Protein AF-A0A2K8NQU2-F1 (afdb_monomer_lite)

Structure (mmCIF, N/CA/C/O backbone):
data_AF-A0A2K8NQU2-F1
#
_entry.id   AF-A0A2K8NQU2-F1
#
loop_
_atom_site.group_PDB
_atom_site.id
_atom_site.type_symbol
_atom_site.label_atom_id
_atom_site.label_alt_id
_atom_site.label_comp_id
_atom_site.label_asym_id
_atom_site.label_entity_id
_atom_site.label_seq_id
_atom_site.pdbx_PDB_ins_code
_atom_site.Cartn_x
_atom_site.Cartn_y
_atom_site.Cartn_z
_atom_site.occupancy
_atom_site.B_iso_or_equiv
_atom_site.auth_seq_id
_atom_site.auth_comp_id
_atom_site.auth_asym_id
_atom_site.auth_atom_id
_atom_site.pdbx_PDB_model_num
ATOM 1 N N . MET A 1 1 ? 49.909 37.177 30.039 1.00 34.06 1 MET A N 1
ATOM 2 C CA . MET A 1 1 ? 50.759 36.333 29.172 1.00 34.06 1 MET A CA 1
ATOM 3 C C . MET A 1 1 ? 50.146 34.928 29.174 1.00 34.06 1 MET A C 1
ATOM 5 O O . MET A 1 1 ? 50.079 34.362 30.252 1.00 34.06 1 MET A O 1
ATOM 9 N N . THR A 1 2 ? 49.331 34.535 28.177 1.00 32.62 2 THR A N 1
ATOM 10 C CA . THR A 1 2 ? 49.675 33.640 27.023 1.00 32.62 2 THR A CA 1
ATOM 11 C C . THR A 1 2 ? 50.299 32.300 27.470 1.00 32.62 2 THR A C 1
ATOM 13 O O . THR A 1 2 ? 51.286 32.349 28.186 1.00 32.62 2 THR A O 1
ATOM 16 N N . LYS A 1 3 ? 49.848 31.074 27.124 1.00 31.45 3 LYS A N 1
ATOM 17 C CA . LYS A 1 3 ? 49.200 30.448 25.932 1.00 31.45 3 LYS A CA 1
ATOM 18 C C . LYS A 1 3 ? 48.404 29.195 26.406 1.00 31.45 3 LYS A C 1
ATOM 20 O O . LYS A 1 3 ? 48.862 28.557 27.343 1.00 31.45 3 LYS A O 1
ATOM 25 N N . LEU A 1 4 ? 47.173 28.873 25.992 1.00 28.52 4 LEU A N 1
ATOM 26 C CA . LEU A 1 4 ? 46.657 28.242 24.752 1.00 28.52 4 LEU A CA 1
ATOM 27 C C . LEU A 1 4 ? 47.391 26.978 24.238 1.00 28.52 4 LEU A C 1
ATOM 29 O O . LEU A 1 4 ? 48.458 27.114 23.643 1.00 28.52 4 LEU A O 1
ATOM 33 N N . LEU A 1 5 ? 46.752 25.798 24.346 1.00 27.22 5 LEU A N 1
ATOM 34 C CA . LEU A 1 5 ? 46.658 24.808 23.255 1.00 27.22 5 LEU A CA 1
ATOM 35 C C . LEU A 1 5 ? 45.516 23.787 23.481 1.00 27.22 5 LEU A C 1
ATOM 37 O O . LEU A 1 5 ? 45.406 23.185 24.545 1.00 27.22 5 LEU A O 1
ATOM 41 N N . LEU A 1 6 ? 44.674 23.650 22.451 1.00 28.62 6 LEU A N 1
ATOM 42 C CA . LEU A 1 6 ? 43.577 22.691 22.257 1.00 28.62 6 LEU A CA 1
ATOM 43 C C . LEU A 1 6 ? 44.076 21.237 22.163 1.00 28.62 6 LEU A C 1
ATOM 45 O O . LEU A 1 6 ? 45.118 21.001 21.554 1.00 28.62 6 LEU A O 1
ATOM 49 N N . LEU A 1 7 ? 43.240 20.266 22.558 1.00 25.55 7 LEU A N 1
ATOM 50 C CA . LEU A 1 7 ? 43.185 18.969 21.871 1.00 25.55 7 LEU A CA 1
ATOM 51 C C . LEU A 1 7 ? 41.785 18.340 21.920 1.00 25.55 7 LEU A C 1
ATOM 53 O O . LEU A 1 7 ? 41.077 18.407 22.921 1.00 25.55 7 LEU A O 1
ATOM 57 N N . LEU A 1 8 ? 41.407 17.813 20.757 1.00 26.75 8 LEU A N 1
ATOM 58 C CA . LEU A 1 8 ? 40.076 17.443 20.297 1.00 26.75 8 LEU A CA 1
ATOM 59 C C . LEU A 1 8 ? 39.555 16.109 20.848 1.00 26.75 8 LEU A C 1
ATOM 61 O O . LEU A 1 8 ? 40.288 15.139 21.016 1.00 26.75 8 LEU A O 1
ATOM 65 N N . SER A 1 9 ? 38.233 16.074 20.990 1.00 29.25 9 SER A N 1
ATOM 66 C CA . SER A 1 9 ? 37.356 14.907 21.031 1.00 29.25 9 SER A CA 1
ATOM 67 C C . SER A 1 9 ? 37.430 14.071 19.747 1.00 29.25 9 SER A C 1
ATOM 69 O O . SER A 1 9 ? 37.295 14.621 18.654 1.00 29.25 9 SER A O 1
ATOM 71 N N . THR A 1 10 ? 37.515 12.745 19.870 1.00 28.98 10 THR A N 1
ATOM 72 C CA . THR A 1 10 ? 37.062 11.814 18.824 1.00 28.98 10 THR A CA 1
ATOM 73 C C . THR A 1 10 ? 36.149 10.758 19.439 1.00 28.98 10 THR A C 1
ATOM 75 O O . THR A 1 10 ? 36.494 10.066 20.393 1.00 28.98 10 THR A O 1
ATOM 78 N N . THR A 1 11 ? 34.934 10.711 18.906 1.00 30.03 11 THR A N 1
ATOM 79 C CA . THR A 1 11 ? 33.870 9.749 19.175 1.00 30.03 11 THR A CA 1
ATOM 80 C C . THR A 1 11 ? 34.125 8.463 18.396 1.00 30.03 11 THR A C 1
ATOM 82 O O . THR A 1 11 ? 34.282 8.493 17.176 1.00 30.03 11 THR A O 1
ATOM 85 N N . LEU A 1 12 ? 34.138 7.338 19.109 1.00 25.70 12 LEU A N 1
ATOM 86 C CA . LEU A 1 12 ? 34.093 5.985 18.560 1.00 25.70 12 LEU A CA 1
ATOM 87 C C . LEU A 1 12 ? 32.679 5.695 18.033 1.00 25.70 12 LEU A C 1
ATOM 89 O O . LEU A 1 12 ? 31.711 5.748 18.789 1.00 25.70 12 LEU A O 1
ATOM 93 N N . VAL A 1 13 ? 32.572 5.378 16.744 1.00 27.03 13 VAL A N 1
ATOM 94 C CA . VAL A 1 13 ? 31.372 4.803 16.118 1.00 27.03 13 VAL A CA 1
ATOM 95 C C . VAL A 1 13 ? 31.433 3.277 16.276 1.00 27.03 13 VAL A C 1
ATOM 97 O O . VAL A 1 13 ? 32.485 2.699 15.991 1.00 27.03 13 VAL A O 1
ATOM 100 N N . PRO A 1 14 ? 30.354 2.593 16.698 1.00 28.98 14 PRO A N 1
ATOM 101 C CA . PRO A 1 14 ? 30.314 1.139 16.692 1.00 28.98 14 PRO A CA 1
ATOM 102 C C . PRO A 1 14 ? 29.990 0.617 15.286 1.00 28.98 14 PRO A C 1
ATOM 104 O O . PRO A 1 14 ? 29.011 1.010 14.655 1.00 28.98 14 PRO A O 1
ATOM 107 N N . ILE A 1 15 ? 30.827 -0.304 14.815 1.00 25.02 15 ILE A N 1
ATOM 108 C CA . ILE A 1 15 ? 30.629 -1.101 13.604 1.00 25.02 15 ILE A CA 1
ATOM 109 C C . ILE A 1 15 ? 29.484 -2.090 13.875 1.00 25.02 15 ILE A C 1
ATOM 111 O O . ILE A 1 15 ? 29.650 -3.026 14.656 1.00 25.02 15 ILE A O 1
ATOM 115 N N . GLN A 1 16 ? 28.325 -1.892 13.242 1.00 26.58 16 GLN A N 1
ATOM 116 C CA . GLN A 1 16 ? 27.295 -2.928 13.140 1.00 26.58 16 GLN A CA 1
ATOM 117 C C . GLN A 1 16 ? 27.647 -3.869 11.986 1.00 26.58 16 GLN A C 1
ATOM 119 O O . GLN A 1 16 ? 27.701 -3.480 10.822 1.00 26.58 16 GLN A O 1
ATOM 124 N N . VAL A 1 17 ? 27.912 -5.119 12.349 1.00 24.02 17 VAL A N 1
ATOM 125 C CA . VAL A 1 17 ? 28.135 -6.244 11.444 1.00 24.02 17 VAL A CA 1
ATOM 126 C C . VAL A 1 17 ? 26.781 -6.697 10.893 1.00 24.02 17 VAL A C 1
ATOM 128 O O . VAL A 1 17 ? 25.895 -7.070 11.660 1.00 24.02 17 VAL A O 1
ATOM 131 N N . SER A 1 18 ? 26.618 -6.678 9.571 1.00 26.23 18 SER A N 1
ATOM 132 C CA . SER A 1 18 ? 25.483 -7.300 8.882 1.00 26.23 18 SER A CA 1
ATOM 133 C C . SER A 1 18 ? 25.541 -8.827 9.038 1.00 26.23 18 SER A C 1
ATOM 135 O O . SER A 1 18 ? 26.585 -9.411 8.732 1.00 26.23 18 SER A O 1
ATOM 137 N N . PRO A 1 19 ? 24.462 -9.520 9.442 1.00 24.23 19 PRO A N 1
ATOM 138 C CA . PRO A 1 19 ? 24.431 -10.971 9.365 1.00 24.23 19 PRO A CA 1
ATOM 139 C C . PRO A 1 19 ? 24.197 -11.402 7.909 1.00 24.23 19 PRO A C 1
ATOM 141 O O . PRO A 1 19 ? 23.120 -11.223 7.343 1.00 24.23 19 PRO A O 1
ATOM 144 N N . LEU A 1 20 ? 25.234 -11.983 7.304 1.00 22.83 20 LEU A N 1
ATOM 145 C CA . LEU A 1 20 ? 25.135 -12.828 6.114 1.00 22.83 20 LEU A CA 1
ATOM 146 C C . LEU A 1 20 ? 24.418 -14.128 6.506 1.00 22.83 20 LEU A C 1
ATOM 148 O O . LEU A 1 20 ? 25.020 -15.014 7.109 1.00 22.83 20 LEU A O 1
ATOM 152 N N . LEU A 1 21 ? 23.138 -14.252 6.158 1.00 23.47 21 LEU A N 1
ATOM 153 C CA . LEU A 1 21 ? 22.437 -15.535 6.156 1.00 23.47 21 LEU A CA 1
ATOM 154 C C . LEU A 1 21 ? 22.516 -16.131 4.749 1.00 23.47 21 LEU A C 1
ATOM 156 O O . LEU A 1 21 ? 21.766 -15.772 3.846 1.00 23.47 21 LEU A O 1
ATOM 160 N N . VAL A 1 22 ? 23.486 -17.029 4.587 1.00 23.25 22 VAL A N 1
ATOM 161 C CA . VAL A 1 22 ? 23.586 -17.982 3.481 1.00 23.25 22 VAL A CA 1
ATOM 162 C C . VAL A 1 22 ? 22.600 -19.111 3.770 1.00 23.25 22 VAL A C 1
ATOM 164 O O . VAL A 1 22 ? 22.807 -19.883 4.706 1.00 23.25 22 VAL A O 1
ATOM 167 N N . THR A 1 23 ? 21.534 -19.239 2.986 1.00 24.61 23 THR A N 1
ATOM 168 C CA . THR A 1 23 ? 20.690 -20.439 3.003 1.00 24.61 23 THR A CA 1
ATOM 169 C C . THR A 1 23 ? 21.315 -21.506 2.103 1.00 24.61 23 THR A C 1
ATOM 171 O O . THR A 1 23 ? 21.080 -21.563 0.901 1.00 24.61 23 THR A O 1
ATOM 174 N N . ASN A 1 24 ? 22.136 -22.373 2.702 1.00 22.83 24 ASN A N 1
ATOM 175 C CA . ASN A 1 24 ? 22.502 -23.662 2.115 1.00 22.83 24 ASN A CA 1
ATOM 176 C C . ASN A 1 24 ? 21.311 -24.620 2.267 1.00 22.83 24 ASN A C 1
ATOM 178 O O . ASN A 1 24 ? 21.096 -25.166 3.349 1.00 22.83 24 ASN A O 1
ATOM 182 N N . PHE A 1 25 ? 20.562 -24.867 1.193 1.00 24.78 25 PHE A N 1
ATOM 183 C CA . PHE A 1 25 ? 19.679 -26.032 1.127 1.00 24.78 25 PHE A CA 1
ATOM 184 C C . PHE A 1 25 ? 20.533 -27.285 0.884 1.00 24.78 25 PHE A C 1
ATOM 186 O O . PHE A 1 25 ? 20.818 -27.668 -0.247 1.00 24.78 25 PHE A O 1
ATOM 193 N N . GLN A 1 26 ? 20.982 -27.920 1.969 1.00 24.70 26 GLN A N 1
ATOM 194 C CA . GLN A 1 26 ? 21.446 -29.304 1.924 1.00 24.70 26 GLN A CA 1
ATOM 195 C C . GLN A 1 26 ? 20.233 -30.230 2.020 1.00 24.70 26 GLN A C 1
ATOM 197 O O . GLN A 1 26 ? 19.669 -30.424 3.096 1.00 24.70 26 GLN A O 1
ATOM 202 N N . ASN A 1 27 ? 19.865 -30.829 0.887 1.00 25.48 27 ASN A N 1
ATOM 203 C CA . ASN A 1 27 ? 18.980 -31.987 0.833 1.00 25.48 27 ASN A CA 1
ATOM 204 C C . ASN A 1 27 ? 19.579 -33.126 1.668 1.00 25.48 27 ASN A C 1
ATOM 206 O O . ASN A 1 27 ? 20.577 -33.741 1.284 1.00 25.48 27 ASN A O 1
ATOM 210 N N . LYS A 1 28 ? 18.953 -33.429 2.809 1.00 25.23 28 LYS A N 1
ATOM 211 C CA . LYS A 1 28 ? 19.139 -34.697 3.514 1.00 25.23 28 LYS A CA 1
ATOM 212 C C . LYS A 1 28 ? 17.912 -35.570 3.295 1.00 25.23 28 LYS A C 1
ATOM 214 O O . LYS A 1 28 ? 16.856 -35.349 3.876 1.00 25.23 28 LYS A O 1
ATOM 219 N N . ASN A 1 29 ? 18.128 -36.573 2.451 1.00 26.42 29 ASN A N 1
ATOM 220 C CA . ASN A 1 29 ? 17.314 -37.762 2.269 1.00 26.42 29 ASN A CA 1
ATOM 221 C C . ASN A 1 29 ? 16.824 -38.337 3.605 1.00 26.42 29 ASN A C 1
ATOM 223 O O . ASN A 1 29 ? 17.641 -38.762 4.424 1.00 26.42 29 ASN A O 1
ATOM 227 N N . VAL A 1 30 ? 15.506 -38.467 3.752 1.00 25.38 30 VAL A N 1
ATOM 228 C CA . VAL A 1 30 ? 14.897 -39.568 4.502 1.00 25.38 30 VAL A CA 1
ATOM 229 C C . VAL A 1 30 ? 13.771 -40.150 3.651 1.00 25.38 30 VAL A C 1
ATOM 231 O O . VAL A 1 30 ? 12.723 -39.555 3.434 1.00 25.38 30 VAL A O 1
ATOM 234 N N . THR A 1 31 ? 14.086 -41.335 3.150 1.00 25.36 31 THR A N 1
ATOM 235 C CA . THR A 1 31 ? 13.260 -42.393 2.573 1.00 25.36 31 THR A CA 1
ATOM 236 C C . THR A 1 31 ? 11.815 -42.488 3.067 1.00 25.36 31 THR A C 1
ATOM 238 O O . THR A 1 31 ? 11.573 -42.678 4.257 1.00 25.36 31 THR A O 1
ATOM 241 N N . THR A 1 32 ? 10.883 -42.603 2.121 1.00 24.45 32 THR A N 1
ATOM 242 C CA . THR A 1 32 ? 9.722 -43.502 2.237 1.00 24.45 32 THR A CA 1
ATOM 243 C C . THR A 1 32 ? 9.542 -44.256 0.920 1.00 24.45 32 THR A C 1
ATOM 245 O O . THR A 1 32 ? 8.895 -43.806 -0.015 1.00 24.45 32 THR A O 1
ATOM 248 N N . ASN A 1 33 ? 10.176 -45.430 0.857 1.00 26.31 33 ASN A N 1
ATOM 249 C CA . ASN A 1 33 ? 9.768 -46.519 -0.021 1.00 26.31 33 ASN A CA 1
ATOM 250 C C . ASN A 1 33 ? 8.475 -47.115 0.544 1.00 26.31 33 ASN A C 1
ATOM 252 O O . ASN A 1 33 ? 8.509 -47.678 1.636 1.00 26.31 33 ASN A O 1
ATOM 256 N N . ALA A 1 34 ? 7.384 -47.060 -0.210 1.00 25.17 34 ALA A N 1
ATOM 257 C CA . ALA A 1 34 ? 6.361 -48.101 -0.244 1.00 25.17 34 ALA A CA 1
ATOM 258 C C . ALA A 1 34 ? 5.437 -47.848 -1.439 1.00 25.17 34 ALA A C 1
ATOM 260 O O . ALA A 1 34 ? 5.172 -46.705 -1.783 1.00 25.17 34 ALA A O 1
ATOM 261 N N . PHE A 1 35 ? 4.926 -48.936 -2.012 1.00 24.77 35 PHE A N 1
ATOM 262 C CA . PHE A 1 35 ? 4.015 -49.019 -3.158 1.00 24.77 35 PHE A CA 1
ATOM 263 C C . PHE A 1 35 ? 4.641 -48.958 -4.556 1.00 24.77 35 PHE A C 1
ATOM 265 O O . PHE A 1 35 ? 4.298 -48.140 -5.403 1.00 24.77 35 PHE A O 1
ATOM 272 N N . LYS A 1 36 ? 5.444 -49.991 -4.844 1.00 24.89 36 LYS A N 1
ATOM 273 C CA . LYS A 1 36 ? 5.175 -50.795 -6.043 1.00 24.89 36 LYS A CA 1
ATOM 274 C C . LYS A 1 36 ? 4.254 -51.963 -5.680 1.00 24.89 36 LYS A C 1
ATOM 276 O O . LYS A 1 36 ? 4.482 -52.634 -4.680 1.00 24.89 36 LYS A O 1
ATOM 281 N N . GLU A 1 37 ? 3.269 -52.153 -6.554 1.00 27.64 37 GLU A N 1
ATOM 282 C CA . GLU A 1 37 ? 2.576 -53.396 -6.912 1.00 27.64 37 GLU A CA 1
ATOM 283 C C . GLU A 1 37 ? 1.819 -54.170 -5.819 1.00 27.64 37 GLU A C 1
ATOM 285 O O . GLU A 1 37 ? 2.391 -54.898 -5.016 1.00 27.64 37 GLU A O 1
ATOM 290 N N . ASN A 1 38 ? 0.484 -54.157 -5.920 1.00 25.50 38 ASN A N 1
ATOM 291 C CA . ASN A 1 38 ? -0.243 -55.419 -6.033 1.00 25.50 38 ASN A CA 1
ATOM 292 C C . ASN A 1 38 ? -1.593 -55.258 -6.740 1.00 25.50 38 ASN A C 1
ATOM 294 O O . ASN A 1 38 ? -2.401 -54.385 -6.433 1.00 25.50 38 ASN A O 1
ATOM 298 N N . ASN A 1 39 ? -1.783 -56.145 -7.712 1.00 27.53 39 ASN A N 1
ATOM 299 C CA . ASN A 1 39 ? -2.988 -56.372 -8.490 1.00 27.53 39 ASN A CA 1
ATOM 300 C C . ASN A 1 39 ? -4.157 -56.895 -7.636 1.00 27.53 39 ASN A C 1
ATOM 302 O O . ASN A 1 39 ? -3.954 -57.491 -6.582 1.00 27.53 39 ASN A O 1
ATOM 306 N N . ALA A 1 40 ? -5.346 -56.801 -8.244 1.00 29.89 40 ALA A N 1
ATOM 307 C CA . ALA A 1 40 ? -6.607 -57.488 -7.938 1.00 29.89 40 ALA A CA 1
ATOM 308 C C . ALA A 1 40 ? -7.593 -56.758 -7.008 1.00 29.89 40 ALA A C 1
ATOM 310 O O . ALA A 1 40 ? -7.631 -56.976 -5.803 1.00 29.89 40 ALA A O 1
ATOM 311 N N . SER A 1 41 ? -8.519 -55.994 -7.596 1.00 27.12 41 SER A N 1
ATOM 312 C CA . SER A 1 41 ? -9.914 -56.436 -7.825 1.00 27.12 41 SER A CA 1
ATOM 313 C C . SER A 1 41 ? -10.789 -55.278 -8.349 1.00 27.12 41 SER A C 1
ATOM 315 O O . SER A 1 41 ? -10.824 -54.196 -7.777 1.00 27.12 41 SER A O 1
ATOM 317 N N . LYS A 1 42 ? -11.479 -55.509 -9.479 1.00 27.14 42 LYS A N 1
ATOM 318 C CA . LYS A 1 42 ? -12.551 -54.649 -10.037 1.00 27.14 42 LYS A CA 1
ATOM 319 C C . LYS A 1 42 ? -13.789 -54.662 -9.116 1.00 27.14 42 LYS A C 1
ATOM 321 O O . LYS A 1 42 ? -14.000 -55.670 -8.441 1.00 27.14 42 LYS A O 1
ATOM 326 N N . PRO A 1 43 ? -14.637 -53.614 -9.144 1.00 28.72 43 PRO A N 1
ATOM 327 C CA . PRO A 1 43 ? -15.789 -53.569 -10.077 1.00 28.72 43 PRO A CA 1
ATOM 328 C C . PRO A 1 43 ? -15.786 -52.282 -10.939 1.00 28.72 43 PRO A C 1
ATOM 330 O O . PRO A 1 43 ? -15.347 -51.241 -10.475 1.00 28.72 43 PRO A O 1
ATOM 333 N N . GLN A 1 44 ? -16.035 -52.356 -12.259 1.00 27.17 44 GLN A N 1
ATOM 334 C CA . GLN A 1 44 ? -17.317 -51.988 -12.920 1.00 27.17 44 GLN A CA 1
ATOM 335 C C . GLN A 1 44 ? -17.733 -50.529 -12.620 1.00 27.17 44 GLN A C 1
ATOM 337 O O . GLN A 1 44 ? -17.991 -50.210 -11.473 1.00 27.17 44 GLN A O 1
ATOM 342 N N . THR A 1 45 ? -17.864 -49.571 -13.542 1.00 27.55 45 THR A N 1
ATOM 343 C CA . THR A 1 45 ? -18.060 -49.571 -15.000 1.00 27.55 45 THR A CA 1
ATOM 344 C C . THR A 1 45 ? -17.776 -48.129 -15.447 1.00 27.55 45 THR A C 1
ATOM 346 O O . THR A 1 45 ? -18.429 -47.218 -14.953 1.00 27.55 45 THR A O 1
ATOM 349 N N . LEU A 1 46 ? -16.827 -47.899 -16.352 1.00 26.38 46 LEU A N 1
ATOM 350 C CA . LEU A 1 46 ? -16.865 -46.730 -17.232 1.00 26.38 46 LEU A CA 1
ATOM 351 C C . LEU A 1 46 ? -16.627 -47.284 -18.628 1.00 26.38 46 LEU A C 1
ATOM 353 O O . LEU A 1 46 ? -15.576 -47.862 -18.917 1.00 26.38 46 LEU A O 1
ATOM 357 N N . GLU A 1 47 ? -17.692 -47.263 -19.415 1.00 26.77 47 GLU A N 1
ATOM 358 C CA . GLU A 1 47 ? -17.710 -47.770 -20.771 1.00 26.77 47 GLU A CA 1
ATOM 359 C C . GLU A 1 47 ? -16.685 -47.033 -21.628 1.00 26.77 47 GLU A C 1
ATOM 361 O O . GLU A 1 47 ? -16.559 -45.811 -21.602 1.00 26.77 47 GLU A O 1
ATOM 366 N N . LYS A 1 48 ? -15.965 -47.839 -22.407 1.00 29.16 48 LYS A N 1
ATOM 367 C CA . LYS A 1 48 ? -15.287 -47.434 -23.628 1.00 29.16 48 LYS A CA 1
ATOM 368 C C . LYS A 1 48 ? -16.212 -46.544 -24.462 1.00 29.16 48 LYS A C 1
ATOM 370 O O . LYS A 1 48 ? -17.207 -47.031 -24.988 1.00 29.16 48 LYS A O 1
ATOM 375 N N . LEU A 1 49 ? -15.795 -45.310 -24.704 1.00 25.55 49 LEU A N 1
ATOM 376 C CA . LEU A 1 49 ? -16.092 -44.625 -25.956 1.00 25.55 49 LEU A CA 1
ATOM 377 C C . LEU A 1 49 ? -14.851 -44.761 -26.845 1.00 25.55 49 LEU A C 1
ATOM 379 O O . LEU A 1 49 ? -14.026 -43.865 -26.979 1.00 25.55 49 LEU A O 1
ATOM 383 N N . GLU A 1 50 ? -14.704 -45.958 -27.415 1.00 26.47 50 GLU A N 1
ATOM 384 C CA . GLU A 1 50 ? -13.961 -46.152 -28.659 1.00 26.47 50 GLU A CA 1
ATOM 385 C C . GLU A 1 50 ? -14.777 -45.484 -29.776 1.00 26.47 50 GLU A C 1
ATOM 387 O O . GLU A 1 50 ? -15.628 -46.124 -30.389 1.00 26.47 50 GLU A O 1
ATOM 392 N N . MET A 1 51 ? -14.537 -44.200 -30.058 1.00 25.52 51 MET A N 1
ATOM 393 C CA . MET A 1 51 ? -14.917 -43.633 -31.353 1.00 25.52 51 MET A CA 1
ATOM 394 C C . MET A 1 51 ? -13.763 -43.820 -32.327 1.00 25.52 51 MET A C 1
ATOM 396 O O . MET A 1 51 ? -12.828 -43.033 -32.424 1.00 25.52 51 MET A O 1
ATOM 400 N N . THR A 1 52 ? -13.860 -44.926 -33.059 1.00 29.34 52 THR A N 1
ATOM 401 C CA . THR A 1 52 ? -13.160 -45.123 -34.324 1.00 29.34 52 THR A CA 1
ATOM 402 C C . THR A 1 52 ? -13.775 -44.150 -35.332 1.00 29.34 52 THR A C 1
ATOM 404 O O . THR A 1 52 ? -14.820 -44.447 -35.905 1.00 29.34 52 THR A O 1
ATOM 407 N N . VAL A 1 53 ? -13.160 -42.984 -35.541 1.00 29.30 53 VAL A N 1
ATOM 408 C CA . VAL A 1 53 ? -13.455 -42.127 -36.699 1.00 29.30 53 VAL A CA 1
ATOM 409 C C . VAL A 1 53 ? -12.282 -42.223 -37.663 1.00 29.30 53 VAL A C 1
ATOM 411 O O . VAL A 1 53 ? -11.114 -42.137 -37.297 1.00 29.30 53 VAL A O 1
ATOM 414 N N . SER A 1 54 ? -12.625 -42.543 -38.904 1.00 29.08 54 SER A N 1
ATOM 415 C CA . SER A 1 54 ? -11.729 -42.990 -39.955 1.00 29.08 54 SER A CA 1
ATOM 416 C C . SER A 1 54 ? -10.677 -41.954 -40.353 1.00 29.08 54 SER A C 1
ATOM 418 O O . SER A 1 54 ? -11.006 -40.865 -40.823 1.00 29.08 54 SER A O 1
ATOM 420 N N . ALA A 1 55 ? -9.420 -42.390 -40.321 1.00 31.53 55 ALA A N 1
ATOM 421 C CA . ALA A 1 55 ? -8.309 -41.866 -41.103 1.00 31.53 55 ALA A CA 1
ATOM 422 C C . ALA A 1 55 ? -8.709 -41.662 -42.582 1.00 31.53 55 ALA A C 1
ATOM 424 O O . ALA A 1 55 ? -8.914 -42.672 -43.259 1.00 31.53 55 ALA A O 1
ATOM 425 N N . ARG A 1 56 ? -8.834 -40.403 -43.067 1.00 30.30 56 ARG A N 1
ATOM 426 C CA . ARG A 1 56 ? -8.640 -39.977 -44.489 1.00 30.30 56 ARG A CA 1
ATOM 427 C C . ARG A 1 56 ? -8.920 -38.495 -44.870 1.00 30.30 56 ARG A C 1
ATOM 429 O O . ARG A 1 56 ? -9.045 -38.232 -46.060 1.00 30.30 56 ARG A O 1
ATOM 436 N N . PHE A 1 57 ? -8.945 -37.515 -43.956 1.00 32.50 57 PHE A N 1
ATOM 437 C CA . PHE A 1 57 ? -9.162 -36.087 -44.320 1.00 32.50 57 PHE A CA 1
ATOM 438 C C . PHE A 1 57 ? -8.047 -35.106 -43.875 1.00 32.50 57 PHE A C 1
ATOM 440 O O . PHE A 1 57 ? -8.267 -33.903 -43.800 1.00 32.50 57 PHE A O 1
ATOM 447 N N . TYR A 1 58 ? -6.846 -35.593 -43.556 1.00 43.66 58 TYR A N 1
ATOM 448 C CA . TYR A 1 58 ? -6.038 -34.993 -42.482 1.00 43.66 58 TYR A CA 1
ATOM 449 C C . TYR A 1 58 ? -4.992 -33.912 -42.819 1.00 43.66 58 TYR A C 1
ATOM 451 O O . TYR A 1 58 ? -4.308 -33.501 -41.895 1.00 43.66 58 TYR A O 1
ATOM 459 N N . SER A 1 59 ? -4.878 -33.377 -44.041 1.00 43.47 59 SER A N 1
ATOM 460 C CA . SER A 1 59 ? -4.047 -32.163 -44.246 1.00 43.47 59 SER A CA 1
ATOM 461 C C . SER A 1 59 ? -4.830 -30.851 -44.130 1.00 43.47 59 SER A C 1
ATOM 463 O O . SER A 1 59 ? -4.247 -29.819 -43.831 1.00 43.47 59 SER A O 1
ATOM 465 N N . ASP A 1 60 ? -6.154 -30.874 -44.316 1.00 53.41 60 ASP A N 1
ATOM 466 C CA . ASP A 1 60 ? -6.933 -29.642 -44.536 1.00 53.41 60 ASP A CA 1
ATOM 467 C C . ASP A 1 60 ? -7.823 -29.263 -43.332 1.00 53.41 60 ASP A C 1
ATOM 469 O O . ASP A 1 60 ? -8.511 -28.242 -43.354 1.00 53.41 60 ASP A O 1
ATOM 473 N N . GLY A 1 61 ? -7.829 -30.084 -42.272 1.00 66.12 61 GLY A N 1
ATOM 474 C CA . GLY A 1 61 ? -8.777 -30.013 -41.150 1.00 66.12 61 GLY A CA 1
ATOM 475 C C . GLY A 1 61 ? -8.161 -29.808 -39.762 1.00 66.12 61 GLY A C 1
ATOM 476 O O . GLY A 1 61 ? -8.863 -30.009 -38.771 1.00 66.12 61 GLY A O 1
ATOM 477 N N . GLN A 1 62 ? -6.883 -29.434 -39.673 1.00 76.88 62 GLN A N 1
ATOM 478 C CA . GLN A 1 62 ? -6.155 -29.296 -38.406 1.00 76.88 62 GLN A CA 1
ATOM 479 C C . GLN A 1 62 ? -6.827 -28.307 -37.432 1.00 76.88 62 GLN A C 1
ATOM 481 O O . GLN A 1 62 ? -7.124 -28.662 -36.294 1.00 76.88 62 GLN A O 1
ATOM 486 N N . LEU A 1 63 ? -7.178 -27.102 -37.899 1.00 78.88 63 LEU A N 1
ATOM 487 C CA . LEU A 1 63 ? -7.895 -26.113 -37.086 1.00 78.88 63 LEU A CA 1
ATOM 488 C C . LEU A 1 63 ? -9.272 -26.624 -36.628 1.00 78.88 63 LEU A C 1
ATOM 490 O O . LEU A 1 63 ? -9.684 -26.384 -35.495 1.00 78.88 63 LEU A O 1
ATOM 494 N N . ALA A 1 64 ? -9.974 -27.370 -37.487 1.00 80.75 64 ALA A N 1
ATOM 495 C CA . ALA A 1 64 ? -11.257 -27.968 -37.130 1.00 80.75 64 ALA A CA 1
ATOM 496 C C . ALA A 1 64 ? -11.106 -29.037 -36.034 1.00 80.75 64 ALA A C 1
ATOM 498 O O . ALA A 1 64 ? -11.975 -29.146 -35.173 1.00 80.75 64 ALA A O 1
ATOM 499 N N . ALA A 1 65 ? -10.006 -29.800 -36.044 1.00 77.81 65 ALA A N 1
ATOM 500 C CA . ALA A 1 65 ? -9.674 -30.751 -34.984 1.00 77.81 65 ALA A CA 1
ATOM 501 C C . ALA A 1 65 ? -9.402 -30.032 -33.655 1.00 77.81 65 ALA A C 1
ATOM 503 O O . ALA A 1 65 ? -10.006 -30.366 -32.640 1.00 77.81 65 ALA A O 1
ATOM 504 N N . SER A 1 66 ? -8.564 -28.992 -33.678 1.00 81.44 66 SER A N 1
ATOM 505 C CA . SER A 1 66 ? -8.232 -28.203 -32.488 1.00 81.44 66 SER A CA 1
ATOM 506 C C . SER A 1 66 ? -9.460 -27.511 -31.887 1.00 81.44 66 SER A C 1
ATOM 508 O O . SER A 1 66 ? -9.616 -27.492 -30.669 1.00 81.44 66 SER A O 1
ATOM 510 N N . LEU A 1 67 ? -10.368 -26.984 -32.720 1.00 80.94 67 LEU A N 1
ATOM 511 C CA . LEU A 1 67 ? -11.632 -26.392 -32.264 1.00 80.94 67 LEU A CA 1
ATOM 512 C C . LEU A 1 67 ? -12.611 -27.435 -31.718 1.00 80.94 67 LEU A C 1
ATOM 514 O O . LEU A 1 67 ? -13.276 -27.172 -30.721 1.00 80.94 67 LEU A O 1
ATOM 518 N N . TYR A 1 68 ? -12.686 -28.615 -32.335 1.00 82.19 68 TYR A N 1
ATOM 519 C CA . TYR A 1 68 ? -13.487 -29.725 -31.818 1.00 82.19 68 TYR A CA 1
ATOM 520 C C . TYR A 1 68 ? -13.030 -30.126 -30.409 1.00 82.19 68 TYR A C 1
ATOM 522 O O . TYR A 1 68 ? -13.836 -30.161 -29.479 1.00 82.19 68 TYR A O 1
ATOM 530 N N . ASP A 1 69 ? -11.726 -30.333 -30.226 1.00 75.88 69 ASP A N 1
ATOM 531 C CA . ASP A 1 69 ? -11.147 -30.671 -28.926 1.00 75.88 69 ASP A CA 1
ATOM 532 C C . ASP A 1 69 ? -11.316 -29.535 -27.906 1.00 75.88 69 ASP A C 1
ATOM 534 O O . ASP A 1 69 ? -11.597 -29.793 -26.734 1.00 75.88 69 ASP A O 1
ATOM 538 N N . LEU A 1 70 ? -11.209 -28.274 -28.340 1.00 77.00 70 LEU A N 1
ATOM 539 C CA . LEU A 1 70 ? -11.483 -27.099 -27.511 1.00 77.00 70 LEU A CA 1
ATOM 540 C C . LEU A 1 70 ? -12.945 -27.059 -27.038 1.00 77.00 70 LEU A C 1
ATOM 542 O O . LEU A 1 70 ? -13.197 -26.775 -25.863 1.00 77.00 70 LEU A O 1
ATOM 546 N N . PHE A 1 71 ? -13.904 -27.339 -27.926 1.00 79.38 71 PHE A N 1
ATOM 547 C CA . PHE A 1 71 ? -15.327 -27.369 -27.590 1.00 79.38 71 PHE A CA 1
ATOM 548 C C . PHE A 1 71 ? -15.670 -28.511 -26.639 1.00 79.38 71 PHE A C 1
ATOM 550 O O . PHE A 1 71 ? -16.417 -28.282 -25.689 1.00 79.38 71 PHE A O 1
ATOM 557 N N . ILE A 1 72 ? -15.081 -29.695 -26.833 1.00 75.25 72 ILE A N 1
ATOM 558 C CA . ILE A 1 72 ? -15.213 -30.812 -25.889 1.00 75.25 72 ILE A CA 1
ATOM 559 C C . ILE A 1 72 ? -14.624 -30.439 -24.533 1.00 75.25 72 ILE A C 1
ATOM 561 O O . ILE A 1 72 ? -15.262 -30.657 -23.506 1.00 75.25 72 ILE A O 1
ATOM 565 N N . HIS A 1 73 ? -13.412 -29.878 -24.510 1.00 69.25 73 HIS A N 1
ATOM 566 C CA . HIS A 1 73 ? -12.721 -29.569 -23.260 1.00 69.25 73 HIS A CA 1
ATOM 567 C C . HIS A 1 73 ? -13.505 -28.589 -22.383 1.00 69.25 73 HIS A C 1
ATOM 569 O O . HIS A 1 73 ? -13.471 -28.685 -21.159 1.00 69.25 73 HIS A O 1
ATOM 575 N N . ASN A 1 74 ? -14.218 -27.659 -23.011 1.00 66.06 74 ASN A N 1
ATOM 576 C CA . ASN A 1 74 ? -14.991 -26.647 -22.309 1.00 66.06 74 ASN A CA 1
ATOM 577 C C . ASN A 1 74 ? -16.490 -26.988 -22.172 1.00 66.06 74 ASN A C 1
ATOM 579 O O . ASN A 1 74 ? -17.234 -26.159 -21.650 1.00 66.06 74 ASN A O 1
ATOM 583 N N . ASP A 1 75 ? -16.930 -28.165 -22.633 1.00 69.31 75 ASP A N 1
ATOM 584 C CA . ASP A 1 75 ? -18.340 -28.596 -22.635 1.00 69.31 75 ASP A CA 1
ATOM 585 C C . ASP A 1 75 ? -19.272 -27.591 -23.356 1.00 69.31 75 ASP A C 1
ATOM 587 O O . ASP A 1 75 ? -20.335 -27.204 -22.870 1.00 69.31 75 ASP A O 1
ATOM 591 N N . ILE A 1 76 ? -18.807 -27.082 -24.505 1.00 66.69 76 ILE A N 1
ATOM 592 C CA . ILE A 1 76 ? -19.374 -25.907 -25.188 1.00 66.69 76 ILE A CA 1
ATOM 593 C C . ILE A 1 76 ? -20.339 -26.274 -26.323 1.00 66.69 76 ILE A C 1
ATOM 595 O O . ILE A 1 76 ? -21.284 -25.531 -26.575 1.00 66.69 76 ILE A O 1
ATOM 599 N N . SER A 1 77 ? -20.122 -27.384 -27.036 1.00 67.12 77 SER A N 1
ATOM 600 C CA . SER A 1 77 ? -20.872 -27.701 -28.259 1.00 67.12 77 SER A CA 1
ATOM 601 C C . SER A 1 77 ? -20.905 -29.202 -28.566 1.00 67.12 77 SER A C 1
ATOM 603 O O . SER A 1 77 ? -19.970 -29.926 -28.236 1.00 67.12 77 SER A O 1
ATOM 605 N N . ASN A 1 78 ? -21.970 -29.647 -29.246 1.00 70.00 78 ASN A N 1
ATOM 606 C CA . ASN A 1 78 ? -22.147 -31.015 -29.759 1.00 70.00 78 ASN A CA 1
ATOM 607 C C . ASN A 1 78 ? -21.800 -31.153 -31.255 1.00 70.00 78 ASN A C 1
ATOM 609 O O . ASN A 1 78 ? -22.170 -32.151 -31.871 1.00 70.00 78 ASN A O 1
ATOM 613 N N . LEU A 1 79 ? -21.159 -30.149 -31.861 1.00 79.44 79 LEU A N 1
ATOM 614 C CA . LEU A 1 79 ? -20.797 -30.204 -33.277 1.00 79.44 79 LEU A CA 1
ATOM 615 C C . LEU A 1 79 ? -19.752 -31.289 -33.542 1.00 79.44 79 LEU A C 1
ATOM 617 O O . LEU A 1 79 ? -18.737 -31.379 -32.851 1.00 79.44 79 LEU A O 1
ATOM 621 N N . GLU A 1 80 ? -19.955 -32.064 -34.605 1.00 82.25 80 GLU A N 1
ATOM 622 C CA . GLU A 1 80 ? -18.930 -32.992 -35.076 1.00 82.25 80 GLU A CA 1
ATOM 623 C C . GLU A 1 80 ? -17.790 -32.226 -35.773 1.00 82.25 80 GLU A C 1
ATOM 625 O O . GLU A 1 80 ? -18.010 -31.223 -36.456 1.00 82.25 80 GLU A O 1
ATOM 630 N N . GLN A 1 81 ? -16.556 -32.738 -35.699 1.00 79.94 81 GLN A N 1
ATOM 631 C CA . GLN A 1 81 ? -15.387 -32.145 -36.375 1.00 79.94 81 GLN A CA 1
ATOM 632 C C . GLN A 1 81 ? -15.636 -31.863 -37.873 1.00 79.94 81 GLN A C 1
ATOM 634 O O . GLN A 1 81 ? -15.158 -30.870 -38.424 1.00 79.94 81 GLN A O 1
ATOM 639 N N . LYS A 1 82 ? -16.410 -32.723 -38.547 1.00 81.38 82 LYS A N 1
ATOM 640 C CA . LYS A 1 82 ? -16.778 -32.551 -39.958 1.00 81.38 82 LYS A CA 1
ATOM 641 C C . LYS A 1 82 ? -17.661 -31.321 -40.185 1.00 81.38 82 LYS A C 1
ATOM 643 O O . LYS A 1 82 ? -17.488 -30.635 -41.190 1.00 81.38 82 LYS A O 1
ATOM 648 N N . GLU A 1 83 ? -18.586 -31.043 -39.272 1.00 83.75 83 GLU A N 1
ATOM 649 C CA . GLU A 1 83 ? -19.472 -29.877 -39.333 1.00 83.75 83 GLU A CA 1
ATOM 650 C C . GLU A 1 83 ? -18.677 -28.590 -39.098 1.00 83.75 83 GLU A C 1
ATOM 652 O O . GLU A 1 83 ? -18.832 -27.627 -39.848 1.00 83.75 83 GLU A O 1
ATOM 657 N N . ILE A 1 84 ? -17.748 -28.615 -38.134 1.00 84.31 84 ILE A N 1
ATOM 658 C CA . ILE A 1 84 ? -16.786 -27.532 -37.873 1.00 84.31 84 ILE A CA 1
ATOM 659 C C . ILE A 1 84 ? -15.967 -27.243 -39.136 1.00 84.31 84 ILE A C 1
ATOM 661 O O . ILE A 1 84 ? -15.884 -26.098 -39.573 1.00 84.31 84 ILE A O 1
ATOM 665 N N . HIS A 1 85 ? -15.415 -28.276 -39.778 1.00 84.31 85 HIS A N 1
ATOM 666 C CA . HIS A 1 85 ? -14.624 -28.119 -40.999 1.00 84.31 85 HIS A CA 1
ATOM 667 C C . HIS A 1 85 ? -15.437 -27.531 -42.166 1.00 84.31 85 HIS A C 1
ATOM 669 O O . HIS A 1 85 ? -14.999 -26.571 -42.796 1.00 84.31 85 HIS A O 1
ATOM 675 N N . GLN A 1 86 ? -16.642 -28.049 -42.425 1.00 84.69 86 GLN A N 1
ATOM 676 C CA . GLN A 1 86 ? -17.526 -27.527 -43.478 1.00 84.69 86 GLN A CA 1
ATOM 677 C C . GLN A 1 86 ? -17.927 -26.072 -43.226 1.00 84.69 86 GLN A C 1
ATOM 679 O O . GLN A 1 86 ? -18.001 -25.266 -44.157 1.00 84.69 86 GLN A O 1
ATOM 684 N N . LYS A 1 87 ? -18.175 -25.720 -41.961 1.00 88.06 87 LYS A N 1
ATOM 685 C CA . LYS A 1 87 ? -18.521 -24.358 -41.573 1.00 88.06 87 LYS A CA 1
ATOM 686 C C . LYS A 1 87 ? -17.340 -23.412 -41.763 1.00 88.06 87 LYS A C 1
ATOM 688 O O . LYS A 1 87 ? -17.529 -22.365 -42.379 1.00 88.06 87 LYS A O 1
ATOM 693 N N . LEU A 1 88 ? -16.135 -23.802 -41.351 1.00 84.62 88 LEU A N 1
ATOM 694 C CA . LEU A 1 88 ? -14.917 -23.029 -41.599 1.00 84.62 88 LEU A CA 1
ATOM 695 C C . LEU A 1 88 ? -14.678 -22.797 -43.098 1.00 84.62 88 LEU A C 1
ATOM 697 O O . LEU A 1 88 ? -14.492 -21.653 -43.490 1.00 84.62 88 LEU A O 1
ATOM 701 N N . GLN A 1 89 ? -14.797 -23.828 -43.945 1.00 84.44 89 GLN A N 1
ATOM 702 C CA . GLN A 1 89 ? -14.691 -23.682 -45.409 1.00 84.44 89 GLN A CA 1
ATOM 703 C C . GLN A 1 89 ? -15.724 -22.700 -45.982 1.00 84.44 89 GLN A C 1
ATOM 705 O O . GLN A 1 89 ? -15.430 -21.933 -46.899 1.00 84.44 89 GLN A O 1
ATOM 710 N N . SER A 1 90 ? -16.948 -22.708 -45.441 1.00 85.94 90 SER A N 1
ATOM 711 C CA . SER A 1 90 ? -17.994 -21.775 -45.872 1.00 85.94 90 SER A CA 1
ATOM 712 C C . SER A 1 90 ? -17.695 -20.322 -45.488 1.00 85.94 90 SER A C 1
ATOM 714 O O . SER A 1 90 ? -18.042 -19.421 -46.250 1.00 85.94 90 SER A O 1
ATOM 716 N N . LEU A 1 91 ? -17.048 -20.103 -44.336 1.00 84.44 91 LEU A N 1
ATOM 717 C CA . LEU A 1 91 ? -16.679 -18.776 -43.838 1.00 84.44 91 LEU A CA 1
ATOM 718 C C . LEU A 1 91 ? -15.469 -18.230 -44.603 1.00 84.44 91 LEU A C 1
ATOM 720 O O . LEU A 1 91 ? -15.541 -17.141 -45.159 1.00 84.44 91 LEU A O 1
ATOM 724 N N . THR A 1 92 ? -14.407 -19.026 -44.743 1.00 79.75 92 THR A N 1
ATOM 725 C CA . THR A 1 92 ? -13.172 -18.604 -45.425 1.00 79.75 92 THR A CA 1
ATOM 726 C C . THR A 1 92 ? -13.279 -18.629 -46.949 1.00 79.75 92 THR A C 1
ATOM 728 O O . THR A 1 92 ? -12.419 -18.109 -47.649 1.00 79.75 92 THR A O 1
ATOM 731 N N . ARG A 1 93 ? -14.346 -19.220 -47.508 1.00 75.69 93 ARG A N 1
ATOM 732 C CA . ARG A 1 93 ? -14.577 -19.352 -48.962 1.00 75.69 93 ARG A CA 1
ATOM 733 C C . ARG A 1 93 ? -13.457 -20.108 -49.691 1.00 75.69 93 ARG A C 1
ATOM 735 O O . ARG A 1 93 ? -13.311 -19.974 -50.909 1.00 75.69 93 ARG A O 1
ATOM 742 N N . VAL A 1 94 ? -12.700 -20.929 -48.963 1.00 65.88 94 VAL A N 1
ATOM 743 C CA . VAL A 1 94 ? -11.615 -21.762 -49.488 1.00 65.88 94 VAL A CA 1
ATOM 744 C C . VAL A 1 94 ? -12.026 -23.235 -49.420 1.00 65.88 94 VAL A C 1
ATOM 746 O O . VAL A 1 94 ? -12.448 -23.739 -48.384 1.00 65.88 94 VAL A O 1
ATOM 749 N N . ASN A 1 95 ? -11.903 -23.942 -50.549 1.00 56.62 95 ASN A N 1
ATOM 750 C CA . ASN A 1 95 ? -12.271 -25.362 -50.661 1.00 56.62 95 ASN A CA 1
ATOM 751 C C . ASN A 1 95 ? -11.135 -26.330 -50.271 1.00 56.62 95 ASN A C 1
ATOM 753 O O . ASN A 1 95 ? -11.366 -27.535 -50.223 1.00 56.62 95 ASN A O 1
ATOM 757 N N . VAL A 1 96 ? -9.916 -25.825 -50.049 1.00 58.84 96 VAL A N 1
ATOM 758 C CA . VAL A 1 96 ? -8.698 -26.603 -49.755 1.00 58.84 96 VAL A CA 1
ATOM 759 C C . VAL A 1 96 ? -7.900 -25.870 -48.674 1.00 58.84 96 VAL A C 1
ATOM 761 O O . VAL A 1 96 ? -7.317 -24.824 -48.953 1.00 58.84 96 VAL A O 1
ATOM 764 N N . GLY A 1 97 ? -7.902 -26.405 -47.452 1.00 60.91 97 GLY A N 1
ATOM 765 C CA . GLY A 1 97 ? -7.324 -25.758 -46.267 1.00 60.91 97 GLY A CA 1
ATOM 766 C C . GLY A 1 97 ? -8.170 -24.604 -45.705 1.00 60.91 97 GLY A C 1
ATOM 767 O O . GLY A 1 97 ? -8.942 -23.963 -46.418 1.00 60.91 97 GLY A O 1
ATOM 768 N N . VAL A 1 98 ? -8.048 -24.356 -44.398 1.00 66.44 98 VAL A N 1
ATOM 769 C CA . VAL A 1 98 ? -8.683 -23.219 -43.712 1.00 66.44 98 VAL A CA 1
ATOM 770 C C . VAL A 1 98 ? -7.594 -22.206 -43.365 1.00 66.44 98 VAL A C 1
ATOM 772 O O . VAL A 1 98 ? -6.782 -22.469 -42.483 1.00 66.44 98 VAL A O 1
ATOM 775 N N . ASP A 1 99 ? -7.582 -21.068 -44.060 1.00 69.56 99 ASP A N 1
ATOM 776 C CA . ASP A 1 99 ? -6.753 -19.902 -43.731 1.00 69.56 99 ASP A CA 1
ATOM 777 C C . ASP A 1 99 ? -7.634 -18.835 -43.071 1.00 69.56 99 ASP A C 1
ATOM 779 O O . ASP A 1 99 ? -8.713 -18.523 -43.579 1.00 69.56 99 ASP A O 1
ATOM 783 N N . LEU A 1 100 ? -7.202 -18.322 -41.919 1.00 74.19 100 LEU A N 1
ATOM 784 C CA . LEU A 1 100 ? -7.937 -17.314 -41.155 1.00 74.19 100 LEU A CA 1
ATOM 785 C C . LEU A 1 100 ? -7.657 -15.886 -41.625 1.00 74.19 100 LEU A C 1
ATOM 787 O O . LEU A 1 100 ? -8.369 -14.977 -41.198 1.00 74.19 100 LEU A O 1
ATOM 791 N N . LEU A 1 101 ? -6.656 -15.682 -42.486 1.00 74.25 101 LEU A N 1
ATOM 792 C CA . LEU A 1 101 ? -6.307 -14.360 -42.993 1.00 74.25 101 LEU A CA 1
ATOM 793 C C . LEU A 1 101 ? -7.513 -13.698 -43.675 1.00 74.25 101 LEU A C 1
ATOM 795 O O . LEU A 1 101 ? -8.145 -14.301 -44.538 1.00 74.25 101 LEU A O 1
ATOM 799 N N . ASP A 1 102 ? -7.820 -12.463 -43.272 1.00 76.88 102 ASP A N 1
ATOM 800 C CA . ASP A 1 102 ? -8.969 -11.659 -43.723 1.00 76.88 102 ASP A CA 1
ATOM 801 C C . ASP A 1 102 ? -10.362 -12.193 -43.306 1.00 76.88 102 ASP A C 1
ATOM 803 O O . ASP A 1 102 ? -11.383 -11.571 -43.615 1.00 76.88 102 ASP A O 1
ATOM 807 N N . HIS A 1 103 ? -10.424 -13.311 -42.574 1.00 81.38 103 HIS A N 1
ATOM 808 C CA . HIS A 1 103 ? -11.658 -13.979 -42.137 1.00 81.38 103 HIS A CA 1
ATOM 809 C C . HIS A 1 103 ? -11.772 -14.116 -40.610 1.00 81.38 103 HIS A C 1
ATOM 811 O O . HIS A 1 103 ? -12.691 -14.767 -40.106 1.00 81.38 103 HIS A O 1
ATOM 817 N N . GLU A 1 104 ? -10.878 -13.482 -39.848 1.00 81.19 104 GLU A N 1
ATOM 818 C CA . GLU A 1 104 ? -10.753 -13.651 -38.398 1.00 81.19 104 GLU A CA 1
ATOM 819 C C . GLU A 1 104 ? -12.059 -13.312 -37.680 1.00 81.19 104 GLU A C 1
ATOM 821 O O . GLU A 1 104 ? -12.526 -14.065 -36.830 1.00 81.19 104 GLU A O 1
ATOM 826 N N . LYS A 1 105 ? -12.690 -12.199 -38.065 1.00 80.31 105 LYS A N 1
ATOM 827 C CA . LYS A 1 105 ? -13.924 -11.725 -37.435 1.00 80.31 105 LYS A CA 1
ATOM 828 C C . LYS A 1 105 ? -15.110 -12.661 -37.689 1.00 80.31 105 LYS A C 1
ATOM 830 O O . LYS A 1 105 ? -15.883 -12.918 -36.775 1.00 80.31 105 LYS A O 1
ATOM 835 N N . GLU A 1 106 ? -15.238 -13.183 -38.907 1.00 83.50 106 GLU A N 1
ATOM 836 C CA . GLU A 1 106 ? -16.334 -14.088 -39.284 1.00 83.50 106 GLU A CA 1
ATOM 837 C C . GLU A 1 106 ? -16.222 -15.431 -38.541 1.00 83.50 106 GLU A C 1
ATOM 839 O O . GLU A 1 106 ? -17.226 -16.005 -38.115 1.00 83.50 106 GLU A O 1
ATOM 844 N N . VAL A 1 107 ? -14.992 -15.922 -38.346 1.00 82.56 107 VAL A N 1
ATOM 845 C CA . VAL A 1 107 ? -14.719 -17.148 -37.584 1.00 82.56 107 VAL A CA 1
ATOM 846 C C . VAL A 1 107 ? -14.866 -16.919 -36.078 1.00 82.56 107 VAL A C 1
ATOM 848 O O . VAL A 1 107 ? -15.445 -17.765 -35.399 1.00 82.56 107 VAL A O 1
ATOM 851 N N . GLU A 1 108 ? -14.406 -15.780 -35.554 1.00 82.44 108 GLU A N 1
ATOM 852 C CA . GLU A 1 108 ? -14.576 -15.386 -34.149 1.00 82.44 108 GLU A CA 1
ATOM 853 C C . GLU A 1 108 ? -16.057 -15.304 -33.757 1.00 82.44 108 GLU A C 1
ATOM 855 O O . GLU A 1 108 ? -16.467 -15.915 -32.769 1.00 82.44 108 GLU A O 1
ATOM 860 N N . GLU A 1 109 ? -16.868 -14.590 -34.546 1.00 82.94 109 GLU A N 1
ATOM 861 C CA . GLU A 1 109 ? -18.312 -14.466 -34.321 1.00 82.94 109 GLU A CA 1
ATOM 862 C C . GLU A 1 109 ? -18.975 -15.846 -34.299 1.00 82.94 109 GLU A C 1
ATOM 864 O O . GLU A 1 109 ? -19.706 -16.166 -33.362 1.00 82.94 109 GLU A O 1
ATOM 869 N N . TRP A 1 110 ? -18.642 -16.711 -35.259 1.00 86.94 110 TRP A N 1
ATOM 870 C CA . TRP A 1 110 ? -19.194 -18.060 -35.311 1.00 86.94 110 TRP A CA 1
ATOM 871 C C . TRP A 1 110 ? -18.778 -18.941 -34.121 1.00 86.94 110 TRP A C 1
ATOM 873 O O . TRP A 1 110 ? -19.624 -19.638 -33.556 1.00 86.94 110 TRP A O 1
ATOM 883 N N . ILE A 1 111 ? -17.501 -18.928 -33.722 1.00 82.31 111 ILE A N 1
ATOM 884 C CA . ILE A 1 111 ? -17.033 -19.671 -32.541 1.00 82.31 111 ILE A CA 1
ATOM 885 C C . ILE A 1 111 ? -17.814 -19.209 -31.306 1.00 82.31 111 ILE A C 1
ATOM 887 O O . ILE A 1 111 ? -18.298 -20.042 -30.541 1.00 82.31 111 ILE A O 1
ATOM 891 N N . ASN A 1 112 ? -17.989 -17.896 -31.139 1.00 80.06 112 ASN A N 1
ATOM 892 C CA . ASN A 1 112 ? -18.710 -17.323 -30.005 1.00 80.06 112 ASN A CA 1
ATOM 893 C C . ASN A 1 112 ? -20.206 -17.668 -30.016 1.00 80.06 112 ASN A C 1
ATOM 895 O O . ASN A 1 112 ? -20.742 -18.010 -28.959 1.00 80.06 112 ASN A O 1
ATOM 899 N N . GLU A 1 113 ? -20.852 -17.710 -31.189 1.00 81.56 113 GLU A N 1
ATOM 900 C CA . GLU A 1 113 ? -22.226 -18.215 -31.346 1.00 81.56 113 GLU A CA 1
ATOM 901 C C . GLU A 1 113 ? -22.379 -19.650 -30.821 1.00 81.56 113 GLU A C 1
ATOM 903 O O . GLU A 1 113 ? -23.395 -19.973 -30.207 1.00 81.56 113 GLU A O 1
ATOM 908 N N . GLN A 1 114 ? -21.368 -20.510 -31.004 1.00 79.56 114 GLN A N 1
ATOM 909 C CA . GLN A 1 114 ? -21.415 -21.883 -30.481 1.00 79.56 114 GLN A CA 1
ATOM 910 C C . GLN A 1 114 ? -21.319 -21.942 -28.957 1.00 79.56 114 GLN A C 1
ATOM 912 O O . GLN A 1 114 ? -21.643 -22.968 -28.368 1.00 79.56 114 GLN A O 1
ATOM 917 N N . THR A 1 115 ? -20.885 -20.859 -28.311 1.00 67.00 115 THR A N 1
ATOM 918 C CA . THR A 1 115 ? -20.599 -20.846 -26.876 1.00 67.00 115 THR A CA 1
ATOM 919 C C . THR A 1 115 ? -21.703 -20.254 -26.007 1.00 67.00 115 THR A C 1
ATOM 921 O O . THR A 1 115 ? -21.579 -20.290 -24.782 1.00 67.00 115 THR A O 1
ATOM 924 N N . ASN A 1 116 ? -22.783 -19.722 -26.606 1.00 61.19 116 ASN A N 1
ATOM 925 C CA . ASN A 1 116 ? -23.832 -18.947 -25.916 1.00 61.19 116 ASN A CA 1
ATOM 926 C C . ASN A 1 116 ? -23.270 -17.840 -24.995 1.00 61.19 116 ASN A C 1
ATOM 928 O O . ASN A 1 116 ? -23.910 -17.430 -24.023 1.00 61.19 116 ASN A O 1
ATOM 932 N N . LYS A 1 117 ? -22.053 -17.377 -25.282 1.00 58.53 117 LYS A N 1
ATOM 933 C CA . LYS A 1 117 ? -21.334 -16.341 -24.552 1.00 58.53 117 LYS A CA 1
ATOM 934 C C . LYS A 1 117 ? -20.819 -15.344 -25.580 1.00 58.53 117 LYS A C 1
ATOM 936 O O . LYS A 1 117 ? -19.962 -15.681 -26.394 1.00 58.53 117 LYS A O 1
ATOM 941 N N . ASP A 1 118 ? -21.336 -14.122 -25.531 1.00 53.03 118 ASP A N 1
ATOM 942 C CA . ASP A 1 118 ? -20.820 -13.035 -26.360 1.00 53.03 118 ASP A CA 1
ATOM 943 C C . ASP A 1 118 ? -19.331 -12.803 -26.031 1.00 53.03 118 ASP A C 1
ATOM 945 O O . ASP A 1 118 ? -18.956 -12.655 -24.864 1.00 53.03 118 ASP A O 1
ATOM 949 N N . ASP A 1 119 ? -18.484 -12.768 -27.064 1.00 56.28 119 ASP A N 1
ATOM 950 C CA . ASP A 1 119 ? -17.045 -12.473 -26.997 1.00 56.28 119 ASP A CA 1
ATOM 951 C C . ASP A 1 119 ? -16.177 -13.420 -26.131 1.00 56.28 119 ASP A C 1
ATOM 953 O O . ASP A 1 119 ? -15.218 -12.963 -25.493 1.00 56.28 119 ASP A O 1
ATOM 957 N N . TYR A 1 120 ? -16.482 -14.720 -26.052 1.00 59.97 120 TYR A N 1
ATOM 958 C CA . TYR A 1 120 ? -15.696 -15.642 -25.220 1.00 59.97 120 TYR A CA 1
ATOM 959 C C . TYR A 1 120 ? -14.295 -15.907 -25.785 1.00 59.97 120 TYR A C 1
ATOM 961 O O . TYR A 1 120 ? -13.313 -15.742 -25.062 1.00 59.97 120 TYR A O 1
ATOM 969 N N . PHE A 1 121 ? -14.185 -16.250 -27.066 1.00 60.69 121 PHE A N 1
ATOM 970 C CA . PHE A 1 121 ? -12.926 -16.414 -27.787 1.00 60.69 121 PHE A CA 1
ATOM 971 C C . PHE A 1 121 ? -12.637 -15.191 -28.654 1.00 60.69 121 PHE A C 1
ATOM 973 O O . PHE A 1 121 ? -13.551 -14.574 -29.202 1.00 60.69 121 PHE A O 1
ATOM 980 N N . LYS A 1 122 ? -11.354 -14.853 -28.790 1.00 66.94 122 LYS A N 1
ATOM 981 C CA . LYS A 1 122 ? -10.875 -13.880 -29.774 1.00 66.94 122 LYS A CA 1
ATOM 982 C C . LYS A 1 122 ? -9.833 -14.507 -30.690 1.00 66.94 122 LYS A C 1
ATOM 984 O O . LYS A 1 122 ? -9.167 -15.460 -30.288 1.00 66.94 122 LYS A O 1
ATOM 989 N N . ILE A 1 123 ? -9.686 -13.960 -31.893 1.00 62.91 123 ILE A N 1
ATOM 990 C CA . ILE A 1 123 ? -8.611 -14.319 -32.823 1.00 62.91 123 ILE A CA 1
ATOM 991 C C . ILE A 1 123 ? -7.654 -13.135 -32.938 1.00 62.91 123 ILE A C 1
ATOM 993 O O . ILE A 1 123 ? -8.053 -12.028 -33.302 1.00 62.91 123 ILE A O 1
ATOM 997 N N . ARG A 1 124 ? -6.375 -13.346 -32.609 1.00 65.62 124 ARG A N 1
ATOM 998 C CA . ARG A 1 124 ? -5.328 -12.327 -32.782 1.00 65.62 124 ARG A CA 1
ATOM 999 C C . ARG A 1 124 ? -4.335 -12.767 -33.847 1.00 65.62 124 ARG A C 1
ATOM 1001 O O . ARG A 1 124 ? -3.760 -13.844 -33.731 1.00 65.62 124 ARG A O 1
ATOM 1008 N N . ASN A 1 125 ? -4.113 -11.899 -34.830 1.00 60.44 125 ASN A N 1
ATOM 1009 C CA . ASN A 1 125 ? -3.018 -12.022 -35.784 1.00 60.44 125 ASN A CA 1
ATOM 1010 C C . ASN A 1 125 ? -1.713 -11.537 -35.128 1.00 60.44 125 ASN A C 1
ATOM 1012 O O . ASN A 1 125 ? -1.651 -10.426 -34.592 1.00 60.44 125 ASN A O 1
ATOM 1016 N N . PHE A 1 126 ? -0.692 -12.389 -35.144 1.00 65.75 126 PHE A N 1
ATOM 1017 C CA . PHE A 1 126 ? 0.654 -12.106 -34.671 1.00 65.75 126 PHE A CA 1
ATOM 1018 C C . PHE A 1 126 ? 1.640 -12.231 -35.837 1.00 65.75 126 PHE A C 1
ATOM 1020 O O . PHE A 1 126 ? 1.744 -13.288 -36.460 1.00 65.75 126 PHE A O 1
ATOM 1027 N N . GLU A 1 127 ? 2.387 -11.169 -36.146 1.00 62.22 127 GLU A N 1
ATOM 1028 C CA . GLU A 1 127 ? 3.352 -11.220 -37.247 1.00 62.22 127 GLU A CA 1
ATOM 1029 C C . GLU A 1 127 ? 4.539 -12.128 -36.879 1.00 62.22 127 GLU A C 1
ATOM 1031 O O . GLU A 1 127 ? 5.308 -11.831 -35.963 1.00 62.22 127 GLU A O 1
ATOM 1036 N N . GLY A 1 128 ? 4.740 -13.221 -37.624 1.00 55.22 128 GLY A N 1
ATOM 1037 C CA . GLY A 1 128 ? 5.773 -14.222 -37.325 1.00 55.22 128 GLY A CA 1
ATOM 1038 C C . GLY A 1 128 ? 7.210 -13.680 -37.244 1.00 55.22 128 GLY A C 1
ATOM 1039 O O . GLY A 1 128 ? 8.049 -14.286 -36.578 1.00 55.22 128 GLY A O 1
ATOM 1040 N N . LYS A 1 129 ? 7.492 -12.503 -37.830 1.00 55.66 129 LYS A N 1
ATOM 1041 C CA . LYS A 1 129 ? 8.811 -11.838 -37.795 1.00 55.66 129 LYS A CA 1
ATOM 1042 C C . LYS A 1 129 ? 9.302 -11.545 -36.373 1.00 55.66 129 LYS A C 1
ATOM 1044 O O . LYS A 1 129 ? 10.503 -11.485 -36.137 1.00 55.66 129 LYS A O 1
ATOM 1049 N N . TYR A 1 130 ? 8.388 -11.377 -35.415 1.00 57.44 130 TYR A N 1
ATOM 1050 C CA . TYR A 1 130 ? 8.752 -11.128 -34.019 1.00 57.44 130 TYR A CA 1
ATOM 1051 C C . TYR A 1 130 ? 9.337 -12.371 -33.336 1.00 57.44 130 TYR A C 1
ATOM 1053 O O . TYR A 1 130 ? 10.077 -12.238 -32.371 1.00 57.44 130 TYR A O 1
ATOM 1061 N N . LEU A 1 131 ? 9.091 -13.580 -33.852 1.00 60.56 131 LEU A N 1
ATOM 1062 C CA . LEU A 1 131 ? 9.666 -14.810 -33.297 1.00 60.56 131 LEU A CA 1
ATOM 1063 C C . LEU A 1 131 ? 11.143 -15.024 -33.676 1.00 60.56 131 LEU A C 1
ATOM 1065 O O . LEU A 1 131 ? 11.783 -15.968 -33.188 1.00 60.56 131 LEU A O 1
ATOM 1069 N N . ASP A 1 132 ? 11.694 -14.207 -34.577 1.00 58.97 132 ASP A N 1
ATOM 1070 C CA . ASP A 1 132 ? 13.121 -14.215 -34.927 1.00 58.97 132 ASP A CA 1
ATOM 1071 C C . ASP A 1 132 ? 13.983 -13.485 -33.890 1.00 58.97 132 ASP A C 1
ATOM 1073 O O . ASP A 1 132 ? 15.174 -13.774 -33.773 1.00 58.97 132 ASP A O 1
ATOM 1077 N N . ASP A 1 133 ? 13.387 -12.609 -33.077 1.00 62.34 133 ASP A N 1
ATOM 1078 C CA . ASP A 1 133 ? 14.057 -12.008 -31.927 1.00 62.34 133 ASP A CA 1
ATOM 1079 C C . ASP A 1 133 ? 13.953 -12.942 -30.713 1.00 62.34 133 ASP A C 1
ATOM 1081 O O . ASP A 1 133 ? 12.867 -13.308 -30.255 1.00 62.34 133 ASP A O 1
ATOM 1085 N N . PHE A 1 134 ? 15.113 -13.327 -30.181 1.00 61.06 134 PHE A N 1
ATOM 1086 C CA . PHE A 1 134 ? 15.241 -14.192 -29.009 1.00 61.06 134 PHE A CA 1
ATOM 1087 C C . PHE A 1 134 ? 14.441 -13.678 -27.801 1.00 61.06 134 PHE A C 1
ATOM 1089 O O . PHE A 1 134 ? 13.759 -14.449 -27.131 1.00 61.06 134 PHE A O 1
ATOM 1096 N N . THR A 1 135 ? 14.467 -12.366 -27.563 1.00 55.62 135 THR A N 1
ATOM 1097 C CA . THR A 1 135 ? 13.770 -11.713 -26.446 1.00 55.62 135 THR A CA 1
ATOM 1098 C C . THR A 1 135 ? 12.260 -11.869 -26.586 1.00 55.62 135 THR A C 1
ATOM 1100 O O . THR A 1 135 ? 11.563 -12.184 -25.626 1.00 55.62 135 THR A O 1
ATOM 1103 N N . TYR A 1 136 ? 11.743 -11.666 -27.796 1.00 64.44 136 TYR A N 1
ATOM 1104 C CA . TYR A 1 136 ? 10.317 -11.796 -28.076 1.00 64.44 136 TYR A CA 1
ATOM 1105 C C . TYR A 1 136 ? 9.857 -13.248 -27.990 1.00 64.44 136 TYR A C 1
ATOM 1107 O O . TYR A 1 136 ? 8.774 -13.509 -27.471 1.00 64.44 136 TYR A O 1
ATOM 1115 N N . ARG A 1 137 ? 10.695 -14.190 -28.439 1.00 70.12 137 ARG A N 1
ATOM 1116 C CA . ARG A 1 137 ? 10.439 -15.627 -28.304 1.00 70.12 137 ARG A CA 1
ATOM 1117 C C . ARG A 1 137 ? 10.265 -16.024 -26.835 1.00 70.12 137 ARG A C 1
ATOM 1119 O O . ARG A 1 137 ? 9.270 -16.659 -26.502 1.00 70.12 137 ARG A O 1
ATOM 1126 N N . GLU A 1 138 ? 11.175 -15.603 -25.955 1.00 67.19 138 GLU A N 1
ATOM 1127 C CA . GLU A 1 138 ? 11.075 -15.883 -24.514 1.00 67.19 138 GLU A CA 1
ATOM 1128 C C . GLU A 1 138 ? 9.840 -15.238 -23.874 1.00 67.19 138 GLU A C 1
ATOM 1130 O O . GLU A 1 138 ? 9.124 -15.891 -23.113 1.00 67.19 138 GLU A O 1
ATOM 1135 N N . VAL A 1 139 ? 9.549 -13.974 -24.202 1.00 63.97 139 VAL A N 1
ATOM 1136 C CA . VAL A 1 139 ? 8.372 -13.271 -23.665 1.00 63.97 139 VAL A CA 1
ATOM 1137 C C . VAL A 1 139 ? 7.076 -13.941 -24.119 1.00 63.97 139 VAL A C 1
ATOM 1139 O O . VAL A 1 139 ? 6.158 -14.100 -23.316 1.00 63.97 139 VAL A O 1
ATOM 1142 N N . PHE A 1 140 ? 7.004 -14.377 -25.377 1.00 72.94 140 PHE A N 1
ATOM 1143 C CA . PHE A 1 140 ? 5.840 -15.075 -25.909 1.00 72.94 140 PHE A CA 1
ATOM 1144 C C . PHE A 1 140 ? 5.636 -16.440 -25.239 1.00 72.94 140 PHE A C 1
ATOM 1146 O O . PHE A 1 140 ? 4.527 -16.737 -24.802 1.00 72.94 140 PHE A O 1
ATOM 1153 N N . ILE A 1 141 ? 6.706 -17.228 -25.064 1.00 78.88 141 ILE A N 1
ATOM 1154 C CA . ILE A 1 141 ? 6.666 -18.500 -24.322 1.00 78.88 141 ILE A CA 1
ATOM 1155 C C . ILE A 1 141 ? 6.185 -18.273 -22.887 1.00 78.88 141 ILE A C 1
ATOM 1157 O O . ILE A 1 141 ? 5.288 -18.974 -22.427 1.00 78.88 141 ILE A O 1
ATOM 1161 N N . LYS A 1 142 ? 6.719 -17.259 -22.195 1.00 73.00 142 LYS A N 1
ATOM 1162 C CA . LYS A 1 142 ? 6.311 -16.925 -20.824 1.00 73.00 142 LYS A CA 1
ATOM 1163 C C . LYS A 1 142 ? 4.839 -16.500 -20.749 1.00 73.00 142 LYS A C 1
ATOM 1165 O O . LYS A 1 142 ? 4.117 -16.875 -19.827 1.00 73.00 142 LYS A O 1
ATOM 1170 N N . ALA A 1 143 ? 4.366 -15.731 -21.728 1.00 69.44 143 ALA A N 1
ATOM 1171 C CA . ALA A 1 143 ? 2.968 -15.318 -21.790 1.00 69.44 143 ALA A CA 1
ATOM 1172 C C . ALA A 1 143 ? 2.031 -16.512 -22.054 1.00 69.44 143 ALA A C 1
ATOM 1174 O O . ALA A 1 143 ? 0.963 -16.600 -21.438 1.00 69.44 143 ALA A O 1
ATOM 1175 N N . LEU A 1 144 ? 2.445 -17.459 -22.906 1.00 78.19 144 LEU A N 1
ATOM 1176 C CA . LEU A 1 144 ? 1.744 -18.727 -23.117 1.00 78.19 144 LEU A CA 1
ATOM 1177 C C . LEU A 1 144 ? 1.724 -19.574 -21.838 1.00 78.19 144 LEU A C 1
ATOM 1179 O O . LEU A 1 144 ? 0.654 -20.026 -21.436 1.00 78.19 144 LEU A O 1
ATOM 1183 N N . SER A 1 145 ? 2.862 -19.748 -21.157 1.00 79.00 145 SER A N 1
ATOM 1184 C CA . SER A 1 145 ? 2.940 -20.560 -19.935 1.00 79.00 145 SER A CA 1
ATOM 1185 C C . SER A 1 145 ? 2.066 -19.998 -18.820 1.00 79.00 145 SER A C 1
ATOM 1187 O O . SER A 1 145 ? 1.321 -20.749 -18.196 1.00 79.00 145 SER A O 1
ATOM 1189 N N . ASN A 1 146 ? 2.096 -18.679 -18.607 1.00 71.12 146 ASN A N 1
ATOM 1190 C CA . ASN A 1 146 ? 1.268 -18.018 -17.595 1.00 71.12 146 ASN A CA 1
ATOM 1191 C C . ASN A 1 146 ? -0.220 -18.178 -17.914 1.00 71.12 146 ASN A C 1
ATOM 1193 O O . ASN A 1 146 ? -1.016 -18.524 -17.043 1.00 71.12 146 ASN A O 1
ATOM 1197 N N . SER A 1 147 ? -0.585 -18.003 -19.184 1.00 70.56 147 SER A N 1
ATOM 1198 C CA . SER A 1 147 ? -1.961 -18.171 -19.643 1.00 70.56 147 SER A CA 1
ATOM 1199 C C . SER A 1 147 ? -2.494 -19.584 -19.393 1.00 70.56 147 SER A C 1
ATOM 1201 O O . SER A 1 147 ? -3.604 -19.743 -18.885 1.00 70.56 147 SER A O 1
ATOM 1203 N N . ILE A 1 148 ? -1.702 -20.611 -19.707 1.00 76.62 148 ILE A N 1
ATOM 1204 C CA . ILE A 1 148 ? -2.089 -22.011 -19.510 1.00 76.62 148 ILE A CA 1
ATOM 1205 C C . ILE A 1 148 ? -2.117 -22.386 -18.021 1.00 76.62 148 ILE A C 1
ATOM 1207 O O . ILE A 1 148 ? -3.077 -23.012 -17.572 1.00 76.62 148 ILE A O 1
ATOM 1211 N N . ASN A 1 149 ? -1.116 -21.982 -17.232 1.00 70.94 149 ASN A N 1
ATOM 1212 C CA . ASN A 1 149 ? -1.029 -22.348 -15.815 1.00 70.94 149 ASN A CA 1
ATOM 1213 C C . ASN A 1 149 ? -2.070 -21.649 -14.936 1.00 70.94 149 ASN A C 1
ATOM 1215 O O . ASN A 1 149 ? -2.682 -22.287 -14.077 1.00 70.94 149 ASN A O 1
ATOM 1219 N N . GLU A 1 150 ? -2.259 -20.341 -15.113 1.00 62.06 150 GLU A N 1
ATOM 1220 C CA . GLU A 1 150 ? -3.089 -19.544 -14.206 1.00 62.06 150 GLU A CA 1
ATOM 1221 C C . GLU A 1 150 ? -4.567 -19.607 -14.573 1.00 62.06 150 GLU A C 1
ATOM 1223 O O . GLU A 1 150 ? -5.416 -19.766 -13.695 1.00 62.06 150 GLU A O 1
ATOM 1228 N N . GLN A 1 151 ? -4.880 -19.514 -15.868 1.00 62.59 151 GLN A N 1
ATOM 1229 C CA . GLN A 1 151 ? -6.267 -19.491 -16.339 1.00 62.59 151 GLN A CA 1
ATOM 1230 C C . GLN A 1 151 ? -6.809 -20.898 -16.607 1.00 62.59 151 GLN A C 1
ATOM 1232 O O . GLN A 1 151 ? -8.027 -21.077 -16.678 1.00 62.59 151 GLN A O 1
ATOM 1237 N N . LYS A 1 152 ? -5.925 -21.901 -16.742 1.00 67.06 152 LYS A N 1
ATOM 1238 C CA . LYS A 1 152 ? -6.277 -23.283 -17.118 1.00 67.06 152 LYS A CA 1
ATOM 1239 C C . LYS A 1 152 ? -7.136 -23.341 -18.384 1.00 67.06 152 LYS A C 1
ATOM 1241 O O . LYS A 1 152 ? -8.024 -24.181 -18.496 1.00 67.06 152 LYS A O 1
ATOM 1246 N N . GLN A 1 153 ? -6.912 -22.404 -19.303 1.00 70.88 153 GLN A N 1
ATOM 1247 C CA . GLN A 1 153 ? -7.675 -22.279 -20.541 1.00 70.88 153 GLN A CA 1
ATOM 1248 C C . GLN A 1 153 ? -6.826 -22.787 -21.705 1.00 70.88 153 GLN A C 1
ATOM 1250 O O . GLN A 1 153 ? -5.705 -22.304 -21.854 1.00 70.88 153 GLN A O 1
ATOM 1255 N N . PRO A 1 154 ? -7.331 -23.705 -22.546 1.00 79.94 154 PRO A N 1
ATOM 1256 C CA . PRO A 1 154 ? -6.617 -24.126 -23.742 1.00 79.94 154 PRO A CA 1
ATOM 1257 C C . PRO A 1 154 ? -6.405 -22.976 -24.731 1.00 79.94 154 PRO A C 1
ATOM 1259 O O . PRO A 1 154 ? -7.241 -22.076 -24.843 1.00 79.94 154 PRO A O 1
ATOM 1262 N N . ILE A 1 155 ? -5.307 -23.039 -25.481 1.00 83.75 155 ILE A N 1
ATOM 1263 C CA . ILE A 1 155 ? -4.954 -22.059 -26.519 1.00 83.75 155 ILE A CA 1
ATOM 1264 C C . ILE A 1 155 ? -4.736 -22.800 -27.832 1.00 83.75 155 ILE A C 1
ATOM 1266 O O . ILE A 1 155 ? -4.015 -23.794 -27.857 1.00 83.75 155 ILE A O 1
ATOM 1270 N N . ILE A 1 156 ? -5.308 -22.302 -28.927 1.00 85.50 156 ILE A N 1
ATOM 1271 C CA . ILE A 1 156 ? -4.967 -22.770 -30.271 1.00 85.50 156 ILE A CA 1
ATOM 1272 C C . ILE A 1 156 ? -3.980 -21.787 -30.894 1.00 85.50 156 ILE A C 1
ATOM 1274 O O . ILE A 1 156 ? -4.250 -20.586 -30.951 1.00 85.50 156 ILE A O 1
ATOM 1278 N N . LEU A 1 157 ? -2.857 -22.309 -31.381 1.00 85.06 157 LEU A N 1
ATOM 1279 C CA . LEU A 1 157 ? -1.929 -21.595 -32.252 1.00 85.06 157 LEU A CA 1
ATOM 1280 C C . LEU A 1 157 ? -2.055 -22.167 -33.660 1.00 85.06 157 LEU A C 1
ATOM 1282 O O . LEU A 1 157 ? -1.971 -23.380 -33.835 1.00 85.06 157 LEU A O 1
ATOM 1286 N N . GLN A 1 158 ? -2.257 -21.311 -34.655 1.00 82.69 158 GLN A N 1
ATOM 1287 C CA . GLN A 1 158 ? -2.374 -21.719 -36.051 1.00 82.69 158 GLN A CA 1
ATOM 1288 C C . GLN A 1 158 ? -1.467 -20.862 -36.931 1.00 82.69 158 GLN A C 1
ATOM 1290 O O . GLN A 1 158 ? -1.488 -19.638 -36.854 1.00 82.69 158 GLN A O 1
ATOM 1295 N N . SER A 1 159 ? -0.675 -21.511 -37.776 1.00 76.62 159 SER A N 1
ATOM 1296 C CA . SER A 1 159 ? 0.029 -20.887 -38.893 1.00 76.62 159 SER A CA 1
ATOM 1297 C C . SER A 1 159 ? -0.464 -21.497 -40.210 1.00 76.62 159 SER A C 1
ATOM 1299 O O . SER A 1 159 ? -1.359 -22.344 -40.234 1.00 76.62 159 SER A O 1
ATOM 1301 N N . LYS A 1 160 ? 0.107 -21.061 -41.337 1.00 69.38 160 LYS A N 1
ATOM 1302 C CA . LYS A 1 160 ? -0.245 -21.568 -42.675 1.00 69.38 160 LYS A CA 1
ATOM 1303 C C . LYS A 1 160 ? 0.017 -23.077 -42.852 1.00 69.38 160 LYS A C 1
ATOM 1305 O O . LYS A 1 160 ? -0.556 -23.667 -43.762 1.00 69.38 160 LYS A O 1
ATOM 1310 N N . GLY A 1 161 ? 0.892 -23.672 -42.035 1.00 68.25 161 GLY A N 1
ATOM 1311 C CA . GLY A 1 161 ? 1.294 -25.082 -42.139 1.00 68.25 161 GLY A CA 1
ATOM 1312 C C . GLY A 1 161 ? 0.872 -25.964 -40.963 1.00 68.25 161 GLY A C 1
ATOM 1313 O O . GLY A 1 161 ? 0.510 -27.113 -41.196 1.00 68.25 161 GLY A O 1
ATOM 1314 N N . ASP A 1 162 ? 0.860 -25.410 -39.746 1.00 76.44 162 ASP A N 1
ATOM 1315 C CA . ASP A 1 162 ? 0.678 -26.183 -38.515 1.00 76.44 162 ASP A CA 1
ATOM 1316 C C . ASP A 1 162 ? -0.418 -25.578 -37.629 1.00 76.44 162 ASP A C 1
ATOM 1318 O O . ASP A 1 162 ? -0.626 -24.359 -37.578 1.00 76.44 162 ASP A O 1
ATOM 1322 N N . CYS A 1 163 ? -1.082 -26.435 -36.853 1.00 80.31 163 CYS A N 1
ATOM 1323 C CA . CYS A 1 163 ? -1.999 -26.022 -35.801 1.00 80.31 163 CYS A CA 1
ATOM 1324 C C . CYS A 1 163 ? -1.807 -26.866 -34.539 1.00 80.31 163 CYS A C 1
ATOM 1326 O O . CYS A 1 163 ? -1.910 -28.097 -34.573 1.00 80.31 163 CYS A O 1
ATOM 1328 N N . PHE A 1 164 ? -1.595 -26.183 -33.415 1.00 84.25 164 PHE A N 1
ATOM 1329 C CA . PHE A 1 164 ? -1.392 -26.788 -32.105 1.00 84.25 164 PHE A CA 1
ATOM 1330 C C . PHE A 1 164 ? -2.497 -26.376 -31.142 1.00 84.25 164 PHE A C 1
ATOM 1332 O O . PHE A 1 164 ? -2.810 -25.191 -31.018 1.00 84.25 164 PHE A O 1
ATOM 1339 N N . LEU A 1 165 ? -3.036 -27.351 -30.409 1.00 85.31 165 LEU A N 1
ATOM 1340 C CA . LEU A 1 165 ? -3.873 -27.109 -29.238 1.00 85.31 165 LEU A CA 1
ATOM 1341 C C . LEU A 1 165 ? -3.030 -27.288 -27.974 1.00 85.31 165 LEU A C 1
ATOM 1343 O O . LEU A 1 165 ? -2.649 -28.403 -27.628 1.00 85.31 165 LEU A O 1
ATOM 1347 N N . ILE A 1 166 ? -2.760 -26.202 -27.262 1.00 85.69 166 ILE A N 1
ATOM 1348 C CA . ILE A 1 166 ? -2.023 -26.212 -26.000 1.00 85.69 166 ILE A CA 1
ATOM 1349 C C . ILE A 1 166 ? -3.009 -26.449 -24.857 1.00 85.69 166 ILE A C 1
ATOM 1351 O O . ILE A 1 166 ? -3.957 -25.684 -24.682 1.00 85.69 166 ILE A O 1
ATOM 1355 N N . LEU A 1 167 ? -2.782 -27.507 -24.079 1.00 80.25 167 LEU A N 1
ATOM 1356 C CA . LEU A 1 167 ? -3.681 -27.984 -23.021 1.00 80.25 167 LEU A CA 1
ATOM 1357 C C . LEU A 1 167 ? -3.085 -27.870 -21.611 1.00 80.25 167 LEU A C 1
ATOM 1359 O O . LEU A 1 167 ? -3.822 -27.941 -20.630 1.00 80.25 167 LEU A O 1
ATOM 1363 N N . GLY A 1 168 ? -1.763 -27.747 -21.495 1.00 79.81 168 GLY A N 1
ATOM 1364 C CA . GLY A 1 168 ? -1.058 -27.756 -20.214 1.00 79.81 168 GLY A CA 1
ATOM 1365 C C . GLY A 1 168 ? 0.369 -27.231 -20.338 1.00 79.81 168 GLY A C 1
ATOM 1366 O O . GLY A 1 168 ? 0.892 -27.104 -21.444 1.00 79.81 168 GLY A O 1
ATOM 1367 N N . TYR A 1 169 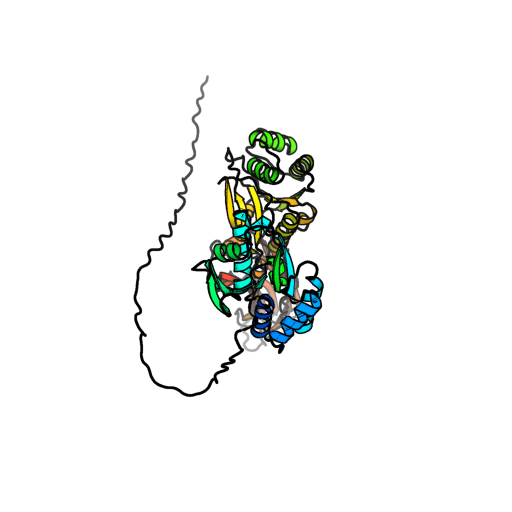? 0.981 -26.907 -19.204 1.00 84.75 169 TYR A N 1
ATOM 1368 C CA . TYR A 1 169 ? 2.377 -26.495 -19.109 1.00 84.75 169 TYR A CA 1
ATOM 1369 C C . TYR A 1 169 ? 2.989 -27.097 -17.842 1.00 84.75 169 TYR A C 1
ATOM 1371 O O . TYR A 1 169 ? 2.370 -27.063 -16.777 1.00 84.75 169 TYR A O 1
ATOM 1379 N N . ASP A 1 170 ? 4.181 -27.670 -17.962 1.00 78.19 170 ASP A N 1
ATOM 1380 C CA . ASP A 1 170 ? 4.947 -28.206 -16.842 1.00 78.19 170 ASP A CA 1
ATOM 1381 C C . ASP A 1 170 ? 6.038 -27.198 -16.474 1.00 78.19 170 ASP A C 1
ATOM 1383 O O . ASP A 1 170 ? 6.952 -26.921 -17.247 1.00 78.19 170 ASP A O 1
ATOM 1387 N N . SER A 1 171 ? 5.940 -26.619 -15.277 1.00 72.75 171 SER A N 1
ATOM 1388 C CA . SER A 1 171 ? 6.914 -25.635 -14.804 1.00 72.75 171 SER A CA 1
ATOM 1389 C C . SER A 1 171 ? 8.284 -26.227 -14.470 1.00 72.75 171 SER A C 1
ATOM 1391 O O . SER A 1 171 ? 9.252 -25.471 -14.409 1.00 72.75 171 SER A O 1
ATOM 1393 N N . GLU A 1 172 ? 8.372 -27.536 -14.208 1.00 71.31 172 GLU A N 1
ATOM 1394 C CA . GLU A 1 172 ? 9.635 -28.210 -13.896 1.00 71.31 172 GLU A CA 1
ATOM 1395 C C . GLU A 1 172 ? 10.443 -28.490 -15.164 1.00 71.31 172 GLU A C 1
ATOM 1397 O O . GLU A 1 172 ? 11.654 -28.260 -15.171 1.00 71.31 172 GLU A O 1
ATOM 1402 N N . THR A 1 173 ? 9.783 -28.940 -16.237 1.00 77.69 173 THR A N 1
ATOM 1403 C CA . THR A 1 173 ? 10.444 -29.243 -17.520 1.00 77.69 173 THR A CA 1
ATOM 1404 C C . THR A 1 173 ? 10.400 -28.091 -18.523 1.00 77.69 173 THR A C 1
ATOM 1406 O O . THR A 1 173 ? 11.172 -28.096 -19.474 1.00 77.69 173 THR A O 1
ATOM 1409 N N . GLN A 1 174 ? 9.572 -27.068 -18.284 1.00 79.12 174 GLN A N 1
ATOM 1410 C CA . GLN A 1 174 ?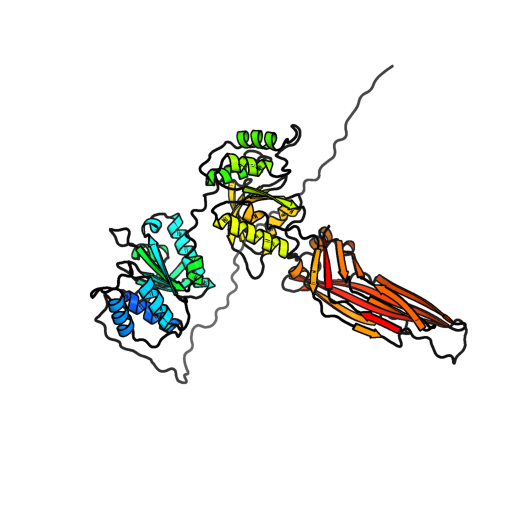 9.304 -25.950 -19.203 1.00 79.12 174 GLN A CA 1
ATOM 1411 C C . GLN A 1 174 ? 8.694 -26.379 -20.546 1.00 79.12 174 GLN A C 1
ATOM 1413 O O . GLN A 1 174 ? 8.860 -25.711 -21.571 1.00 79.12 174 GLN A O 1
ATOM 1418 N N . GLU A 1 175 ? 7.955 -27.484 -20.537 1.00 86.31 175 GLU A N 1
ATOM 1419 C CA . GLU A 1 175 ? 7.314 -28.044 -21.721 1.00 86.31 175 GLU A CA 1
ATOM 1420 C C . GLU A 1 175 ? 5.812 -27.741 -21.732 1.00 86.31 175 GLU A C 1
ATOM 1422 O O . GLU A 1 175 ? 5.137 -27.710 -20.700 1.00 86.31 175 GLU A O 1
ATOM 1427 N N . PHE A 1 176 ? 5.265 -27.550 -22.927 1.00 87.06 176 PHE A N 1
ATOM 1428 C CA . PHE A 1 176 ? 3.833 -27.464 -23.168 1.00 87.06 176 PHE A CA 1
ATOM 1429 C C . PHE A 1 176 ? 3.272 -28.838 -23.502 1.00 87.06 176 PHE A C 1
ATOM 1431 O O . PHE A 1 176 ? 3.819 -29.556 -24.335 1.00 87.06 176 PHE A O 1
ATOM 1438 N N . PHE A 1 177 ? 2.134 -29.177 -22.907 1.00 86.56 177 PHE A N 1
ATOM 1439 C CA . PHE A 1 177 ? 1.351 -30.329 -23.325 1.00 86.56 177 PHE A CA 1
ATOM 1440 C C . PHE A 1 177 ? 0.493 -29.923 -24.521 1.00 86.56 177 PHE A C 1
ATOM 1442 O O . PHE A 1 177 ? -0.498 -29.200 -24.367 1.00 86.56 177 PHE A O 1
ATOM 1449 N N . VAL A 1 178 ? 0.894 -30.362 -25.712 1.00 86.56 178 VAL A N 1
ATOM 1450 C CA . VAL A 1 178 ? 0.295 -29.958 -26.986 1.00 86.56 178 VAL A CA 1
ATOM 1451 C C . VAL A 1 178 ? -0.375 -31.139 -27.676 1.00 86.56 178 VAL A C 1
ATOM 1453 O O . VAL A 1 178 ? 0.155 -32.246 -27.715 1.00 86.56 178 VAL A O 1
ATOM 1456 N N . GLY A 1 179 ? -1.568 -30.909 -28.218 1.00 80.12 179 GLY A N 1
ATOM 1457 C CA . GLY A 1 179 ? -2.174 -31.769 -29.226 1.00 80.12 179 GLY A CA 1
ATOM 1458 C C . GLY A 1 179 ? -1.626 -31.384 -30.592 1.00 80.12 179 GLY A C 1
ATOM 1459 O O . GLY A 1 179 ? -1.911 -30.285 -31.072 1.00 80.12 179 GLY A O 1
ATOM 1460 N N . ASP A 1 180 ? -0.836 -32.275 -31.190 1.00 68.69 180 ASP A N 1
ATOM 1461 C CA . ASP A 1 180 ? -0.317 -32.111 -32.545 1.00 68.69 180 ASP A CA 1
ATOM 1462 C C . ASP A 1 180 ? -1.298 -32.738 -33.544 1.00 68.69 180 ASP A C 1
ATOM 1464 O O . ASP A 1 180 ? -1.557 -33.952 -33.544 1.00 68.69 180 ASP A O 1
ATOM 1468 N N . SER A 1 181 ? -1.870 -31.887 -34.389 1.00 59.66 181 SER A N 1
ATOM 1469 C CA . SER A 1 181 ? -2.855 -32.290 -35.385 1.00 59.66 181 SER A CA 1
ATOM 1470 C C . SER A 1 181 ? -2.238 -33.076 -36.555 1.00 59.66 181 SER A C 1
ATOM 1472 O O . SER A 1 181 ? -2.947 -33.883 -37.162 1.00 59.66 181 SER A O 1
ATOM 1474 N N . ASP A 1 182 ? -0.924 -32.968 -36.797 1.00 59.78 182 ASP A N 1
ATOM 1475 C CA . ASP A 1 182 ? -0.213 -33.718 -37.846 1.00 59.78 182 ASP A CA 1
ATOM 1476 C C . ASP A 1 182 ? 0.050 -35.176 -37.480 1.00 59.78 182 ASP A C 1
ATOM 1478 O O . ASP A 1 182 ? 0.094 -36.065 -38.337 1.00 59.78 182 ASP A O 1
ATOM 1482 N N . LYS A 1 183 ? 0.187 -35.460 -36.185 1.00 57.62 183 LYS A N 1
ATOM 1483 C CA . LYS A 1 183 ? 0.465 -36.801 -35.660 1.00 57.62 183 LYS A CA 1
ATOM 1484 C C . LYS A 1 183 ? -0.806 -37.509 -35.194 1.00 57.62 183 LYS A C 1
ATOM 1486 O O . LYS A 1 183 ? -0.816 -38.195 -34.172 1.00 57.62 183 LYS A O 1
ATOM 1491 N N . ASN A 1 184 ? -1.892 -37.395 -35.961 1.00 57.41 184 ASN A N 1
ATOM 1492 C CA . ASN A 1 184 ? -3.128 -38.149 -35.716 1.00 57.41 184 ASN A CA 1
ATOM 1493 C C . ASN A 1 184 ? -3.771 -37.828 -34.342 1.00 57.41 184 ASN A C 1
ATOM 1495 O O . ASN A 1 184 ? -4.357 -38.709 -33.709 1.00 57.41 184 ASN A O 1
ATOM 1499 N N . GLY A 1 185 ? -3.615 -36.587 -33.858 1.00 57.31 185 GLY A N 1
ATOM 1500 C CA . GLY A 1 185 ? -4.091 -36.152 -32.541 1.00 57.31 185 GLY A CA 1
ATOM 1501 C C . GLY A 1 185 ? -3.241 -36.657 -31.370 1.00 57.31 185 GLY A C 1
ATOM 1502 O O . GLY A 1 185 ? -3.728 -36.715 -30.237 1.00 57.31 185 GLY A O 1
ATOM 1503 N N . SER A 1 186 ? -1.990 -37.069 -31.614 1.00 66.06 186 SER A N 1
ATOM 1504 C CA . SER A 1 186 ? -1.082 -37.432 -30.528 1.00 66.06 186 SER A CA 1
ATOM 1505 C C . SER A 1 186 ? -0.825 -36.221 -29.641 1.00 66.06 186 SER A C 1
ATOM 1507 O O . SER A 1 186 ? -0.519 -35.134 -30.133 1.00 66.06 186 SER A O 1
ATOM 1509 N N . LYS A 1 187 ? -0.924 -36.431 -28.330 1.00 77.94 187 LYS A N 1
ATOM 1510 C CA . LYS A 1 187 ? -0.563 -35.423 -27.341 1.00 77.94 187 LYS A CA 1
ATOM 1511 C C . LYS A 1 187 ? 0.863 -35.676 -26.885 1.00 77.94 187 LYS A C 1
ATOM 1513 O O . LYS A 1 187 ? 1.172 -36.795 -26.471 1.00 77.94 187 LYS A O 1
ATOM 1518 N N . GLU A 1 188 ? 1.706 -34.662 -26.963 1.00 86.62 188 GLU A N 1
ATOM 1519 C CA . GLU A 1 188 ? 3.104 -34.738 -26.549 1.00 86.62 188 GLU A CA 1
ATOM 1520 C C . GLU A 1 188 ? 3.486 -33.538 -25.684 1.00 86.62 188 GLU A C 1
ATOM 1522 O O . GLU A 1 188 ? 2.805 -32.511 -25.676 1.00 86.62 188 GLU A O 1
ATOM 1527 N N . TRP A 1 189 ? 4.549 -33.709 -24.904 1.00 85.38 189 TRP A N 1
ATOM 1528 C CA . TRP A 1 189 ? 5.224 -32.603 -24.239 1.00 85.38 189 TRP A CA 1
ATOM 1529 C C . TRP A 1 189 ? 6.246 -32.029 -25.217 1.00 85.38 189 TRP A C 1
ATOM 1531 O O . TRP A 1 189 ? 6.989 -32.792 -25.832 1.00 85.38 189 TRP A O 1
ATOM 1541 N N . MET A 1 190 ? 6.226 -30.713 -25.400 1.00 88.44 190 MET A N 1
ATOM 1542 C CA . MET A 1 190 ? 7.053 -30.009 -26.377 1.00 88.44 190 MET A CA 1
ATOM 1543 C C . MET A 1 190 ? 7.639 -28.748 -25.752 1.00 88.44 190 MET A C 1
ATOM 1545 O O . MET A 1 190 ? 6.917 -27.966 -25.129 1.00 88.44 190 MET A O 1
ATOM 1549 N N . GLU A 1 191 ? 8.937 -28.517 -25.938 1.00 87.56 191 GLU A N 1
ATOM 1550 C CA . GLU A 1 191 ? 9.571 -27.281 -25.483 1.00 87.56 191 GLU A CA 1
ATOM 1551 C C . GLU A 1 191 ? 8.970 -26.068 -26.210 1.00 87.56 191 GLU A C 1
ATOM 1553 O O . GLU A 1 191 ? 8.678 -26.109 -27.407 1.00 87.56 191 GLU A O 1
ATOM 1558 N N . GLY A 1 192 ? 8.821 -24.941 -25.507 1.00 82.62 192 GLY A N 1
ATOM 1559 C CA . GLY A 1 192 ? 8.255 -23.724 -26.103 1.00 82.62 192 GLY A CA 1
ATOM 1560 C C . GLY A 1 192 ? 9.027 -23.226 -27.329 1.00 82.62 192 GLY A C 1
ATOM 1561 O O . GLY A 1 192 ? 8.436 -22.666 -28.248 1.00 82.62 192 GLY A O 1
ATOM 1562 N N . VAL A 1 193 ? 10.342 -23.448 -27.372 1.00 81.44 193 VAL A N 1
ATOM 1563 C CA . VAL A 1 193 ? 11.182 -23.076 -28.518 1.00 81.44 193 VAL A CA 1
ATOM 1564 C C . VAL A 1 193 ? 10.876 -23.960 -29.726 1.00 81.44 193 VAL A C 1
ATOM 1566 O O . VAL A 1 193 ? 10.693 -23.428 -30.819 1.00 81.44 193 VAL A O 1
ATOM 1569 N N . GLU A 1 194 ? 10.757 -25.273 -29.519 1.00 86.00 194 GLU A N 1
ATOM 1570 C CA . GLU A 1 194 ? 10.406 -26.244 -30.560 1.00 86.00 194 GLU A CA 1
ATOM 1571 C C . GLU A 1 194 ? 9.009 -25.963 -31.133 1.00 86.00 194 GLU A C 1
ATOM 1573 O O . GLU A 1 194 ? 8.839 -25.904 -32.350 1.00 86.00 194 GLU A O 1
ATOM 1578 N N . LEU A 1 195 ? 8.027 -25.682 -30.267 1.00 84.75 195 LEU A N 1
ATOM 1579 C CA . LEU A 1 195 ? 6.665 -25.309 -30.664 1.00 84.75 195 LEU A CA 1
ATOM 1580 C C . LEU A 1 195 ? 6.649 -24.107 -31.617 1.00 84.75 195 LEU A C 1
ATOM 1582 O O . LEU A 1 195 ? 5.958 -24.109 -32.637 1.00 84.75 195 LEU A O 1
ATOM 1586 N N . LEU A 1 196 ? 7.426 -23.071 -31.298 1.00 81.19 196 LEU A N 1
ATOM 1587 C CA . LEU A 1 196 ? 7.504 -21.866 -32.122 1.00 81.19 196 LEU A CA 1
ATOM 1588 C C . LEU A 1 196 ? 8.295 -22.081 -33.409 1.00 81.19 196 LEU A C 1
ATOM 1590 O O . LEU A 1 196 ? 7.999 -21.427 -34.404 1.00 81.19 196 LEU A O 1
ATOM 1594 N N . GLU A 1 197 ? 9.285 -22.971 -33.411 1.00 80.12 197 GLU A N 1
ATOM 1595 C CA . GLU A 1 197 ? 10.021 -23.336 -34.622 1.00 80.12 197 GLU A CA 1
ATOM 1596 C C . GLU A 1 197 ? 9.155 -24.119 -35.604 1.00 80.12 197 GLU A C 1
ATOM 1598 O O . GLU A 1 197 ? 9.218 -23.842 -36.796 1.00 80.12 197 GLU A O 1
ATOM 1603 N N . ARG A 1 198 ? 8.277 -25.004 -35.121 1.00 79.81 198 ARG A N 1
ATOM 1604 C CA . ARG A 1 198 ? 7.308 -25.705 -35.978 1.00 79.81 198 ARG A CA 1
ATOM 1605 C C . ARG A 1 198 ? 6.259 -24.765 -36.575 1.00 79.81 198 ARG A C 1
ATOM 1607 O O . ARG A 1 198 ? 5.933 -24.850 -37.752 1.00 79.81 198 ARG A O 1
ATOM 1614 N N . LEU A 1 199 ? 5.822 -23.764 -35.809 1.00 75.75 199 LEU A N 1
ATOM 1615 C CA . LEU A 1 199 ? 4.922 -22.723 -36.316 1.00 75.75 199 LEU A CA 1
ATOM 1616 C C . LEU A 1 199 ? 5.559 -21.822 -37.393 1.00 75.75 199 LEU A C 1
ATOM 1618 O O . LEU A 1 199 ? 4.820 -21.173 -38.142 1.00 75.75 199 LEU A O 1
ATOM 1622 N N . LYS A 1 200 ? 6.896 -21.773 -37.499 1.00 69.19 200 LYS A N 1
ATOM 1623 C CA . LYS A 1 200 ? 7.608 -21.017 -38.539 1.00 69.19 200 LYS A CA 1
ATOM 1624 C C . LYS A 1 200 ? 7.667 -21.810 -39.842 1.00 69.19 200 LYS A C 1
ATOM 1626 O O . LYS A 1 200 ? 8.418 -22.768 -39.974 1.00 69.19 200 LYS A O 1
ATOM 1631 N N . PHE A 1 201 ? 6.943 -21.344 -40.855 1.00 56.97 201 PHE A N 1
ATOM 1632 C CA . PHE A 1 201 ? 7.062 -21.895 -42.203 1.00 56.97 201 PHE A CA 1
ATOM 1633 C C . PHE A 1 201 ? 8.311 -21.335 -42.911 1.00 56.97 201 PHE A C 1
ATOM 1635 O O . PHE A 1 201 ? 8.506 -20.122 -42.953 1.00 56.97 201 PHE A O 1
ATOM 1642 N N . GLU A 1 202 ? 9.141 -22.210 -43.490 1.00 50.62 202 GLU A N 1
ATOM 1643 C CA . GLU A 1 202 ? 10.541 -21.974 -43.912 1.00 50.62 202 GLU A CA 1
ATOM 1644 C C . GLU A 1 202 ? 10.809 -20.861 -44.960 1.00 50.62 202 GLU A C 1
ATOM 1646 O O . GLU A 1 202 ? 11.944 -20.724 -45.417 1.00 50.62 202 GLU A O 1
ATOM 1651 N N . SER A 1 203 ? 9.837 -20.041 -45.382 1.00 44.97 203 SER A N 1
ATOM 1652 C CA . SER A 1 203 ? 10.109 -19.037 -46.434 1.00 44.97 203 SER A CA 1
ATOM 1653 C C . SER A 1 203 ? 9.308 -17.733 -46.435 1.00 44.97 203 SER A C 1
ATOM 1655 O O . SER A 1 203 ? 9.645 -16.854 -47.227 1.00 44.97 203 SER A O 1
ATOM 1657 N N . GLU A 1 204 ? 8.324 -17.527 -45.556 1.00 51.78 204 GLU A N 1
ATOM 1658 C CA . GLU A 1 204 ? 7.564 -16.267 -45.509 1.00 51.78 204 GLU A CA 1
ATOM 1659 C C . GLU A 1 204 ? 7.216 -15.877 -44.068 1.00 51.78 204 GLU A C 1
ATOM 1661 O O . GLU A 1 204 ? 7.030 -16.735 -43.208 1.00 51.78 204 GLU A O 1
ATOM 1666 N N . VAL A 1 205 ? 7.101 -14.566 -43.816 1.00 55.59 205 VAL A N 1
ATOM 1667 C CA . VAL A 1 205 ? 6.540 -13.996 -42.580 1.00 55.59 205 VAL A CA 1
ATOM 1668 C C . VAL A 1 205 ? 5.048 -14.341 -42.537 1.00 55.59 205 VAL A C 1
ATOM 1670 O O . VAL A 1 205 ? 4.195 -13.514 -42.846 1.00 55.59 205 VAL A O 1
ATOM 1673 N N . ALA A 1 206 ? 4.729 -15.598 -42.241 1.00 61.22 206 ALA A N 1
ATOM 1674 C CA . ALA A 1 206 ? 3.357 -16.052 -42.116 1.00 61.22 206 ALA A CA 1
ATOM 1675 C C . ALA A 1 206 ? 2.772 -15.527 -40.791 1.00 61.22 206 ALA A C 1
ATOM 1677 O O . ALA A 1 206 ? 3.459 -15.562 -39.762 1.00 61.22 206 ALA A O 1
ATOM 1678 N N . PRO A 1 207 ? 1.531 -15.015 -40.796 1.00 67.19 207 PRO A N 1
ATOM 1679 C CA . PRO A 1 207 ? 0.839 -14.661 -39.568 1.00 67.19 207 PRO A CA 1
ATOM 1680 C C . PRO A 1 207 ? 0.591 -15.918 -38.729 1.00 67.19 207 PRO A C 1
ATOM 1682 O O . PRO A 1 207 ? 0.280 -16.987 -39.258 1.00 67.19 207 PRO A O 1
ATOM 1685 N N . ILE A 1 208 ? 0.742 -15.777 -37.415 1.00 76.19 208 ILE A N 1
ATOM 1686 C CA . ILE A 1 208 ? 0.325 -16.777 -36.437 1.00 76.19 208 ILE A CA 1
ATOM 1687 C C . ILE A 1 208 ? -0.972 -16.281 -35.819 1.00 76.19 208 ILE A C 1
ATOM 1689 O O . ILE A 1 208 ? -1.025 -15.199 -35.233 1.00 76.19 208 ILE A O 1
ATOM 1693 N N . PHE A 1 209 ? -2.016 -17.082 -35.946 1.00 78.62 209 PHE A N 1
ATOM 1694 C CA . PHE A 1 209 ? -3.312 -16.827 -35.356 1.00 78.62 209 PHE A CA 1
ATOM 1695 C C . PHE A 1 209 ? -3.400 -17.506 -33.997 1.00 78.62 209 PHE A C 1
ATOM 1697 O O . PHE A 1 209 ? -3.134 -18.700 -33.854 1.00 78.62 209 PHE A O 1
ATOM 1704 N N . ILE A 1 210 ? -3.783 -16.727 -32.991 1.00 82.00 210 ILE A N 1
ATOM 1705 C CA . ILE A 1 210 ? -4.007 -17.208 -31.630 1.00 82.00 210 ILE A CA 1
ATOM 1706 C C . ILE A 1 210 ? -5.506 -17.189 -31.371 1.00 82.00 210 ILE A C 1
ATOM 1708 O O . ILE A 1 210 ? -6.110 -16.116 -31.407 1.00 82.00 210 ILE A O 1
ATOM 1712 N N . ILE A 1 211 ? -6.083 -18.352 -31.070 1.00 83.12 211 ILE A N 1
ATOM 1713 C CA . ILE A 1 211 ? -7.478 -18.486 -30.640 1.00 83.12 211 ILE A CA 1
ATOM 1714 C C . ILE A 1 211 ? -7.478 -18.884 -29.170 1.00 83.12 211 ILE A C 1
ATOM 1716 O O . ILE A 1 211 ? -7.051 -19.981 -28.807 1.00 83.12 211 ILE A O 1
ATOM 1720 N N . ALA A 1 212 ? -7.938 -17.981 -28.311 1.00 79.44 212 ALA A N 1
ATOM 1721 C CA . ALA A 1 212 ? -8.042 -18.229 -26.878 1.00 79.44 212 ALA A CA 1
ATOM 1722 C C . ALA A 1 212 ? -9.133 -17.359 -26.250 1.00 79.44 212 ALA A C 1
ATOM 1724 O O . ALA A 1 212 ? -9.691 -16.470 -26.902 1.00 79.44 212 ALA A O 1
ATOM 1725 N N . ALA A 1 213 ? -9.456 -17.631 -24.984 1.00 73.56 213 ALA A N 1
ATOM 1726 C CA . ALA A 1 213 ? -10.431 -16.839 -24.252 1.00 73.56 213 ALA A CA 1
ATOM 1727 C C . ALA A 1 213 ? -10.015 -15.353 -24.212 1.00 73.56 213 ALA A C 1
ATOM 1729 O O . ALA A 1 213 ? -8.827 -15.032 -24.145 1.00 73.56 213 ALA A O 1
ATOM 1730 N N . LYS A 1 214 ? -10.974 -14.424 -24.220 1.00 69.50 214 LYS A N 1
ATOM 1731 C CA . LYS A 1 214 ? -10.721 -12.971 -24.274 1.00 69.50 214 LYS A CA 1
ATOM 1732 C C . LYS A 1 214 ? -9.791 -12.469 -23.166 1.00 69.50 214 LYS A C 1
ATOM 1734 O O . LYS A 1 214 ? -8.991 -11.573 -23.419 1.00 69.50 214 LYS A O 1
ATOM 1739 N N . ASP A 1 215 ? -9.871 -13.038 -21.964 1.00 63.16 215 ASP A N 1
ATOM 1740 C CA . ASP A 1 215 ? -8.991 -12.678 -20.844 1.00 63.16 215 ASP A CA 1
ATOM 1741 C C . ASP A 1 215 ? -7.578 -13.254 -21.001 1.00 63.16 215 ASP A C 1
ATOM 1743 O O . ASP A 1 215 ? -6.598 -12.546 -20.771 1.00 63.16 215 ASP A O 1
ATOM 1747 N N . THR A 1 216 ? -7.457 -14.475 -21.524 1.00 64.56 216 THR A N 1
ATOM 1748 C CA . THR A 1 216 ? -6.178 -15.065 -21.949 1.00 64.56 216 THR A CA 1
ATOM 1749 C C . THR A 1 216 ? -5.513 -14.216 -23.034 1.00 64.56 216 THR A C 1
ATOM 1751 O O . THR A 1 216 ? -4.325 -13.900 -22.968 1.00 64.56 216 THR A O 1
ATOM 1754 N N . LEU A 1 217 ? -6.302 -13.737 -23.996 1.00 64.25 217 LEU A N 1
ATOM 1755 C CA . LEU A 1 217 ? -5.840 -12.818 -25.025 1.00 64.25 217 LEU A CA 1
ATOM 1756 C C . LEU A 1 217 ? -5.600 -11.398 -24.535 1.00 64.25 217 LEU A C 1
ATOM 1758 O O . LEU A 1 217 ? -5.078 -10.636 -25.324 1.00 64.25 217 LEU A O 1
ATOM 1762 N N . LYS A 1 218 ? -5.912 -11.002 -23.295 1.00 61.69 218 LYS A N 1
ATOM 1763 C CA . LYS A 1 218 ? -5.385 -9.742 -22.733 1.00 61.69 218 LYS A CA 1
ATOM 1764 C C . LYS A 1 218 ? -3.934 -9.911 -22.295 1.00 61.69 218 LYS A C 1
ATOM 1766 O O . LYS A 1 218 ? -3.143 -9.005 -22.523 1.00 61.69 218 LYS A O 1
ATOM 1771 N N . ILE A 1 219 ? -3.586 -11.074 -21.743 1.00 57.75 219 ILE A N 1
ATOM 1772 C CA . ILE A 1 219 ? -2.220 -11.433 -21.323 1.00 57.75 219 ILE A CA 1
ATOM 1773 C C . ILE A 1 219 ? -1.318 -11.592 -22.556 1.00 57.75 219 ILE A C 1
ATOM 1775 O O . ILE A 1 219 ? -0.236 -11.015 -22.622 1.00 57.75 219 ILE A O 1
ATOM 1779 N N . LEU A 1 220 ? -1.816 -12.286 -23.584 1.00 56.53 220 LEU A N 1
ATOM 1780 C CA . LEU A 1 220 ? -1.167 -12.399 -24.900 1.00 56.53 220 LEU A CA 1
ATOM 1781 C C . LEU A 1 220 ? -1.376 -11.147 -25.782 1.00 56.53 220 LEU A C 1
ATOM 1783 O O . LEU A 1 220 ? -0.770 -11.031 -26.844 1.00 56.53 220 LEU A O 1
ATOM 1787 N N . GLY A 1 221 ? -2.295 -10.259 -25.371 1.00 43.38 221 GLY A N 1
ATOM 1788 C CA . GLY A 1 221 ? -2.850 -9.073 -26.054 1.00 43.38 221 GLY A CA 1
ATOM 1789 C C . GLY A 1 221 ? -2.144 -7.770 -25.766 1.00 43.38 221 GLY A C 1
ATOM 1790 O O . GLY A 1 221 ? -2.115 -6.877 -26.615 1.00 43.38 221 GLY A O 1
ATOM 1791 N N . SER A 1 222 ? -1.529 -7.675 -24.588 1.00 43.31 222 SER A N 1
ATOM 1792 C CA . SER A 1 222 ? -0.320 -6.887 -24.467 1.00 43.31 222 SER A CA 1
ATOM 1793 C C . SER A 1 222 ? 0.548 -7.330 -25.632 1.00 43.31 222 SER A C 1
ATOM 1795 O O . SER A 1 222 ? 1.012 -8.466 -25.664 1.00 43.31 222 SER A O 1
ATOM 1797 N N . GLU A 1 223 ? 0.728 -6.464 -26.637 1.00 35.53 223 GLU A N 1
ATOM 1798 C CA . GLU A 1 223 ? 1.988 -6.496 -27.375 1.00 35.53 223 GLU A CA 1
ATOM 1799 C C . GLU A 1 223 ? 3.058 -6.789 -26.323 1.00 35.53 223 GLU A C 1
ATOM 1801 O O . GLU A 1 223 ? 2.973 -6.177 -25.243 1.00 35.53 223 GLU A O 1
ATOM 1806 N N . PRO A 1 224 ? 3.975 -7.753 -26.548 1.00 36.12 224 PRO A N 1
ATOM 1807 C CA . PRO A 1 224 ? 5.193 -7.803 -25.761 1.00 36.12 224 PRO A CA 1
ATOM 1808 C C . PRO A 1 224 ? 5.616 -6.355 -25.731 1.00 36.12 224 PRO A C 1
ATOM 1810 O O . PRO A 1 224 ? 5.854 -5.790 -26.803 1.00 36.12 224 PRO A O 1
ATOM 1813 N N . ARG A 1 225 ? 5.489 -5.701 -24.564 1.00 37.09 225 ARG A N 1
ATOM 1814 C CA . ARG A 1 225 ? 5.826 -4.291 -24.499 1.00 37.09 225 ARG A CA 1
ATOM 1815 C C . ARG A 1 225 ? 7.229 -4.327 -25.065 1.00 37.09 225 ARG A C 1
ATOM 1817 O O . ARG A 1 225 ? 8.051 -5.106 -24.566 1.00 37.09 225 ARG A O 1
ATOM 1824 N N . GLU A 1 226 ? 7.501 -3.571 -26.127 1.00 37.97 226 GLU A N 1
ATOM 1825 C CA . GLU A 1 226 ? 8.848 -3.064 -26.251 1.00 37.97 226 GLU A CA 1
ATOM 1826 C C . GLU A 1 226 ? 9.013 -2.341 -24.934 1.00 37.97 226 GLU A C 1
ATOM 1828 O O . GLU A 1 226 ? 8.521 -1.230 -24.752 1.00 37.97 226 GLU A O 1
ATOM 1833 N N . VAL A 1 227 ? 9.545 -3.070 -23.947 1.00 40.44 227 VAL A N 1
ATOM 1834 C CA . VAL A 1 227 ? 10.031 -2.525 -22.710 1.00 40.44 227 VAL A CA 1
ATOM 1835 C C . VAL A 1 227 ? 10.871 -1.407 -23.262 1.00 40.44 227 VAL A C 1
ATOM 1837 O O . VAL A 1 227 ? 11.840 -1.703 -23.966 1.00 40.44 227 VAL A O 1
ATOM 1840 N N . GLY A 1 228 ? 10.444 -0.151 -23.092 1.00 46.53 228 GLY A N 1
ATOM 1841 C CA . GLY A 1 228 ? 11.325 0.967 -23.358 1.00 46.53 228 GLY A CA 1
ATOM 1842 C C . GLY A 1 228 ? 12.533 0.631 -22.511 1.00 46.53 228 GLY A C 1
ATOM 1843 O O . GLY A 1 228 ? 12.415 0.657 -21.286 1.00 46.53 228 GLY A O 1
ATOM 1844 N N . LYS A 1 229 ? 13.582 0.074 -23.138 1.00 62.22 229 LYS A N 1
ATOM 1845 C CA . LYS A 1 229 ? 14.593 -0.717 -22.433 1.00 62.22 229 LYS A CA 1
ATOM 1846 C C . LYS A 1 229 ? 15.280 0.285 -21.535 1.00 62.22 229 LYS A C 1
ATOM 1848 O O . LYS A 1 229 ? 16.111 1.059 -22.003 1.00 62.22 229 LYS A O 1
ATOM 1853 N N . VAL A 1 230 ? 14.866 0.330 -20.270 1.00 80.12 230 VAL A N 1
ATOM 1854 C CA . VAL A 1 230 ? 15.471 1.229 -19.301 1.00 80.12 230 VAL A CA 1
ATOM 1855 C C . VAL A 1 230 ? 16.949 0.884 -19.284 1.00 80.12 230 VAL A C 1
ATOM 1857 O O . VAL A 1 230 ? 17.334 -0.288 -19.251 1.00 80.12 230 VAL A O 1
ATOM 1860 N N . GLY A 1 231 ? 17.797 1.898 -19.407 1.00 81.25 231 GLY A N 1
ATOM 1861 C CA . GLY A 1 231 ? 19.230 1.668 -19.513 1.00 81.25 231 GLY A CA 1
ATOM 1862 C C . GLY A 1 231 ? 19.739 0.972 -18.253 1.00 81.25 231 GLY A C 1
ATOM 1863 O O . GLY A 1 231 ? 19.435 1.404 -17.140 1.00 81.25 231 GLY A O 1
ATOM 1864 N N . LEU A 1 232 ? 20.540 -0.082 -18.392 1.00 87.06 232 LEU A N 1
ATOM 1865 C CA . LEU A 1 232 ? 21.202 -0.704 -17.245 1.00 87.06 232 LEU A CA 1
ATOM 1866 C C . LEU A 1 232 ? 22.369 0.184 -16.812 1.00 87.06 232 LEU A C 1
ATOM 1868 O O . LEU A 1 232 ? 23.445 0.161 -17.408 1.00 87.06 232 LEU A O 1
ATOM 1872 N N . VAL A 1 233 ? 22.133 1.020 -15.802 1.00 89.06 233 VAL A N 1
ATOM 1873 C CA . VAL A 1 233 ? 23.075 2.062 -15.388 1.00 89.06 233 VAL A CA 1
ATOM 1874 C C . VAL A 1 233 ? 23.458 1.863 -13.932 1.00 89.06 233 VAL A C 1
ATOM 1876 O O . VAL A 1 233 ? 22.625 2.001 -13.041 1.00 89.06 233 VAL A O 1
ATOM 1879 N N . LYS A 1 234 ? 24.740 1.586 -13.681 1.00 93.56 234 LYS A N 1
ATOM 1880 C CA . LYS A 1 234 ? 25.300 1.608 -12.328 1.00 93.56 234 LYS A CA 1
ATOM 1881 C C . LYS A 1 234 ? 25.694 3.033 -11.947 1.00 93.56 234 LYS A C 1
ATOM 1883 O O . LYS A 1 234 ? 26.385 3.690 -12.722 1.00 93.56 234 LYS A O 1
ATOM 1888 N N . GLN A 1 235 ? 25.310 3.493 -10.762 1.00 95.25 235 GLN A N 1
ATOM 1889 C CA . GLN A 1 235 ? 25.723 4.792 -10.239 1.00 95.25 235 GLN A CA 1
ATOM 1890 C C . GLN A 1 235 ? 27.246 4.849 -10.058 1.00 95.25 235 GLN A C 1
ATOM 1892 O O . GLN A 1 235 ? 27.853 3.931 -9.501 1.00 95.25 235 GLN A O 1
ATOM 1897 N N . GLU A 1 236 ? 27.866 5.924 -10.542 1.00 93.69 236 GLU A N 1
ATOM 1898 C CA . GLU A 1 236 ? 29.324 6.108 -10.453 1.00 93.69 236 GLU A CA 1
ATOM 1899 C C . GLU A 1 236 ? 29.770 6.458 -9.026 1.00 93.69 236 GLU A C 1
ATOM 1901 O O . GLU A 1 236 ? 30.842 6.046 -8.586 1.00 93.69 236 GLU A O 1
ATOM 1906 N N . LEU A 1 237 ? 28.927 7.189 -8.293 1.00 93.31 237 LEU A N 1
ATOM 1907 C CA . LEU A 1 237 ? 29.146 7.632 -6.916 1.00 93.31 237 LEU A CA 1
ATOM 1908 C C . LEU A 1 237 ? 27.918 7.303 -6.060 1.00 93.31 237 LEU A C 1
ATOM 1910 O O . LEU A 1 237 ? 26.812 7.154 -6.578 1.00 93.31 237 LEU A O 1
ATOM 1914 N N . SER A 1 238 ? 28.091 7.219 -4.739 1.00 89.69 238 SER A N 1
ATOM 1915 C CA . SER A 1 238 ? 27.001 6.888 -3.801 1.00 89.69 238 SER A CA 1
ATOM 1916 C C . SER A 1 238 ? 25.805 7.840 -3.903 1.00 89.69 238 SER A C 1
ATOM 1918 O O . SER A 1 238 ? 24.666 7.414 -3.763 1.00 89.69 238 SER A O 1
ATOM 1920 N N . TYR A 1 239 ? 26.057 9.112 -4.209 1.00 91.56 239 TYR A N 1
ATOM 1921 C CA . TYR A 1 239 ? 25.046 10.159 -4.361 1.00 91.56 239 TYR A CA 1
ATOM 1922 C C . TYR A 1 239 ? 24.596 10.386 -5.819 1.00 91.56 239 TYR A C 1
ATOM 1924 O O . TYR A 1 239 ? 23.921 11.371 -6.118 1.00 91.56 239 TYR A O 1
ATOM 1932 N N . TYR A 1 240 ? 24.972 9.494 -6.746 1.00 96.25 240 TYR A N 1
ATOM 1933 C CA . TYR A 1 240 ? 24.544 9.515 -8.155 1.00 96.25 240 TYR A CA 1
ATOM 1934 C C . TYR A 1 240 ? 23.322 8.620 -8.429 1.00 96.25 240 TYR A C 1
ATOM 1936 O O . TYR A 1 240 ? 22.998 8.376 -9.590 1.00 96.25 240 TYR A O 1
ATOM 1944 N N . HIS A 1 241 ? 22.592 8.186 -7.398 1.00 94.88 241 HIS A N 1
ATOM 1945 C CA . HIS A 1 241 ? 21.392 7.355 -7.560 1.00 94.88 241 HIS A CA 1
ATOM 1946 C C . HIS A 1 241 ? 20.343 7.991 -8.498 1.00 94.88 241 HIS A C 1
ATOM 1948 O O . HIS A 1 241 ? 19.894 7.334 -9.438 1.00 94.88 241 HIS A O 1
ATOM 1954 N N . LEU A 1 242 ? 20.013 9.281 -8.324 1.00 96.19 242 LEU A N 1
ATOM 1955 C CA . LEU A 1 242 ? 19.041 9.979 -9.178 1.00 96.19 242 LEU A CA 1
ATOM 1956 C C . LEU A 1 242 ? 19.574 10.271 -10.597 1.00 96.19 242 LEU A C 1
ATOM 1958 O O . LEU A 1 242 ? 18.848 10.001 -11.550 1.00 96.19 242 LEU A O 1
ATOM 1962 N N . PRO A 1 243 ? 20.818 10.756 -10.803 1.00 97.31 243 PRO A N 1
ATOM 1963 C CA . PRO A 1 243 ? 21.406 10.881 -12.139 1.00 97.31 243 PRO A CA 1
ATOM 1964 C C . PRO A 1 243 ? 21.465 9.556 -12.906 1.00 97.31 243 PRO A C 1
ATOM 1966 O O . PRO A 1 243 ? 21.188 9.529 -14.102 1.00 97.31 243 PRO A O 1
ATOM 1969 N N . ALA A 1 244 ? 21.793 8.452 -12.233 1.00 97.06 244 ALA A N 1
ATOM 1970 C CA . ALA A 1 244 ? 21.806 7.125 -12.838 1.00 97.06 244 ALA A CA 1
ATOM 1971 C C . ALA A 1 244 ? 20.392 6.644 -13.204 1.00 97.06 244 ALA A C 1
ATOM 1973 O O . ALA A 1 244 ? 20.191 6.131 -14.307 1.00 97.06 244 ALA A O 1
ATOM 1974 N N . ALA A 1 245 ? 19.404 6.869 -12.330 1.00 96.94 245 ALA A N 1
ATOM 1975 C CA . ALA A 1 245 ? 17.997 6.601 -12.625 1.00 96.94 245 ALA A CA 1
ATOM 1976 C C . ALA A 1 245 ? 17.485 7.445 -13.806 1.00 96.94 245 ALA A C 1
ATOM 1978 O O . ALA A 1 245 ? 16.846 6.919 -14.713 1.00 96.94 245 ALA A O 1
ATOM 1979 N N . MET A 1 246 ? 17.843 8.730 -13.853 1.00 96.44 246 MET A N 1
ATOM 1980 C CA . MET A 1 246 ? 17.514 9.626 -14.961 1.00 96.44 246 MET A CA 1
ATOM 1981 C C . MET A 1 246 ? 18.150 9.154 -16.272 1.00 96.44 246 MET A C 1
ATOM 1983 O O . MET A 1 246 ? 17.457 9.045 -17.276 1.00 96.44 246 MET A O 1
ATOM 1987 N N . LYS A 1 247 ? 19.447 8.812 -16.276 1.00 95.81 247 LYS A N 1
ATOM 1988 C CA . LYS A 1 247 ? 20.126 8.266 -17.465 1.00 95.81 247 LYS A CA 1
ATOM 1989 C C . LYS A 1 247 ? 19.421 7.009 -17.980 1.00 95.81 247 LYS A C 1
ATOM 1991 O O . LYS A 1 247 ? 19.260 6.841 -19.181 1.00 95.81 247 LYS A O 1
ATOM 1996 N N . SER A 1 248 ? 19.002 6.133 -17.073 1.00 94.19 248 SER A N 1
ATOM 1997 C CA . SER A 1 248 ? 18.290 4.898 -17.401 1.00 94.19 248 SER A CA 1
ATOM 1998 C C . SER A 1 248 ? 16.915 5.144 -18.016 1.00 94.19 248 SER A C 1
ATOM 2000 O O . SER A 1 248 ? 16.596 4.537 -19.037 1.00 94.19 248 SER A O 1
ATOM 2002 N N . LEU A 1 249 ? 16.144 6.077 -17.452 1.00 94.31 249 LEU A N 1
ATOM 2003 C CA . LEU A 1 249 ? 14.866 6.506 -18.015 1.00 94.31 249 LEU A CA 1
ATOM 2004 C C . LEU A 1 249 ? 15.053 7.162 -19.390 1.00 94.31 249 LEU A C 1
ATOM 2006 O O . LEU A 1 249 ? 14.367 6.805 -20.339 1.00 94.31 249 LEU A O 1
ATOM 2010 N N . LEU A 1 250 ? 16.017 8.074 -19.534 1.00 91.44 250 LEU A N 1
ATOM 2011 C CA . LEU A 1 250 ? 16.301 8.761 -20.799 1.00 91.44 250 LEU A CA 1
ATOM 2012 C C . LEU A 1 250 ? 16.791 7.802 -21.895 1.00 91.44 250 LEU A C 1
ATOM 2014 O O . LEU A 1 250 ? 16.448 7.990 -23.062 1.00 91.44 250 LEU A O 1
ATOM 2018 N N . ALA A 1 251 ? 17.513 6.738 -21.534 1.00 86.44 251 ALA A N 1
ATOM 2019 C CA . ALA A 1 251 ? 17.908 5.693 -22.477 1.00 86.44 251 ALA A CA 1
ATOM 2020 C C . ALA A 1 251 ? 16.694 4.973 -23.094 1.00 86.44 251 ALA A C 1
ATOM 2022 O O . ALA A 1 251 ? 16.732 4.645 -24.278 1.00 86.44 251 ALA A O 1
ATOM 2023 N N . ALA A 1 252 ? 15.593 4.816 -22.346 1.00 82.25 252 ALA A N 1
ATOM 2024 C CA . ALA A 1 252 ? 14.334 4.293 -22.888 1.00 82.25 252 ALA A CA 1
ATOM 2025 C C . ALA A 1 252 ? 13.708 5.226 -23.946 1.00 82.25 252 ALA A C 1
ATOM 2027 O O . ALA A 1 252 ? 12.915 4.779 -24.768 1.00 82.25 252 ALA A O 1
ATOM 2028 N N . HIS A 1 253 ? 14.107 6.501 -23.964 1.00 80.94 253 HIS A N 1
ATOM 2029 C CA . HIS A 1 253 ? 13.734 7.498 -24.970 1.00 80.94 253 HIS A CA 1
ATOM 2030 C C . HIS A 1 253 ? 14.829 7.731 -26.030 1.00 80.94 253 HIS A C 1
ATOM 2032 O O . HIS A 1 253 ? 14.763 8.703 -26.780 1.00 80.94 253 HIS A O 1
ATOM 2038 N N . GLY A 1 254 ? 15.847 6.864 -26.104 1.00 81.69 254 GLY A N 1
ATOM 2039 C CA . GLY A 1 254 ? 16.929 6.966 -27.091 1.00 81.69 254 GLY A CA 1
ATOM 2040 C C . GLY A 1 254 ? 17.921 8.106 -26.837 1.00 81.69 254 GLY A C 1
ATOM 2041 O O . GLY A 1 254 ? 18.656 8.493 -27.744 1.00 81.69 254 GLY A O 1
ATOM 2042 N N . LEU A 1 255 ? 17.950 8.656 -25.621 1.00 84.69 255 LEU A N 1
ATOM 2043 C CA . LEU A 1 255 ? 18.833 9.752 -25.235 1.00 84.69 255 LEU A CA 1
ATOM 2044 C C . LEU A 1 255 ? 19.983 9.236 -24.367 1.00 84.69 255 LEU A C 1
ATOM 2046 O O . LEU A 1 255 ? 19.759 8.529 -23.385 1.00 84.69 255 LEU A O 1
ATOM 2050 N N . ASP A 1 256 ? 21.214 9.640 -24.685 1.00 87.44 256 ASP A N 1
ATOM 2051 C CA . ASP A 1 256 ? 22.402 9.281 -23.906 1.00 87.44 256 ASP A CA 1
ATOM 2052 C C . ASP A 1 256 ? 23.069 10.524 -23.310 1.00 87.44 256 ASP A C 1
ATOM 2054 O O . ASP A 1 256 ? 23.574 11.395 -24.017 1.00 87.44 256 ASP A O 1
ATOM 2058 N N . TYR A 1 257 ? 23.071 10.589 -21.981 1.00 91.56 257 TYR A N 1
ATOM 2059 C CA . TYR A 1 257 ? 23.718 11.634 -21.193 1.00 91.56 257 TYR A CA 1
ATOM 2060 C C . TYR A 1 257 ? 24.690 11.011 -20.190 1.00 91.56 257 TYR A C 1
ATOM 2062 O O . TYR A 1 257 ? 24.470 9.904 -19.686 1.00 91.56 257 TYR A O 1
ATOM 2070 N N . SER A 1 258 ? 25.769 11.721 -19.852 1.00 94.38 258 SER A N 1
ATOM 2071 C CA . SER A 1 258 ? 26.654 11.296 -18.762 1.00 94.38 258 SER A CA 1
ATOM 2072 C C . SER A 1 258 ? 25.996 11.546 -17.397 1.00 94.38 258 SER A C 1
ATOM 2074 O O . SER A 1 258 ? 25.229 12.498 -17.229 1.00 94.38 258 SER A O 1
ATOM 2076 N N . GLN A 1 259 ? 26.302 10.717 -16.390 1.00 96.06 259 GLN A N 1
ATOM 2077 C CA . GLN A 1 259 ? 25.751 10.914 -15.041 1.00 96.06 259 GLN A CA 1
ATOM 2078 C C . GLN A 1 259 ? 26.213 12.241 -14.426 1.00 96.06 259 GLN A C 1
ATOM 2080 O O . GLN A 1 259 ? 25.440 12.896 -13.735 1.00 96.06 259 GLN A O 1
ATOM 2085 N N . ASN A 1 260 ? 27.446 12.669 -14.710 1.00 96.31 260 ASN A N 1
ATOM 2086 C CA . ASN A 1 260 ? 27.996 13.930 -14.213 1.00 96.31 260 ASN A CA 1
ATOM 2087 C C . ASN A 1 260 ? 27.292 15.160 -14.813 1.00 96.31 260 ASN A C 1
ATOM 2089 O O . ASN A 1 260 ? 27.056 16.137 -14.101 1.00 96.31 260 ASN A O 1
ATOM 2093 N N . ASP A 1 261 ? 26.936 15.124 -16.100 1.00 96.06 261 ASP A N 1
ATOM 2094 C CA . ASP A 1 261 ? 26.209 16.231 -16.735 1.00 96.06 261 ASP A CA 1
ATOM 2095 C C . ASP A 1 261 ? 24.782 16.323 -16.193 1.00 96.06 261 ASP A C 1
ATOM 2097 O O . ASP A 1 261 ? 24.345 17.404 -15.792 1.00 96.06 261 ASP A O 1
ATOM 2101 N N . LEU A 1 262 ? 24.103 15.175 -16.066 1.00 96.50 262 LEU A N 1
ATOM 2102 C CA . LEU A 1 262 ? 22.797 15.099 -15.411 1.00 96.50 262 LEU A CA 1
ATOM 2103 C C . LEU A 1 262 ? 22.877 15.590 -13.965 1.00 96.50 262 LEU A C 1
ATOM 2105 O O . LEU A 1 262 ? 22.053 16.391 -13.549 1.00 96.50 262 LEU A O 1
ATOM 2109 N N . TYR A 1 263 ? 23.890 15.184 -13.201 1.00 96.38 263 TYR A N 1
ATOM 2110 C CA . TYR A 1 263 ? 24.080 15.632 -11.823 1.00 96.38 263 TYR A CA 1
ATOM 2111 C C . TYR A 1 263 ? 24.215 17.157 -11.717 1.00 96.38 263 TYR A C 1
ATOM 2113 O O . TYR A 1 263 ? 23.549 17.781 -10.889 1.00 96.38 263 TYR A O 1
ATOM 2121 N N . LYS A 1 264 ? 25.043 17.780 -12.564 1.00 95.12 264 LYS A N 1
ATOM 2122 C CA . LYS A 1 264 ? 25.234 19.239 -12.570 1.00 95.12 264 LYS A CA 1
ATOM 2123 C C . LYS A 1 264 ? 23.950 19.983 -12.929 1.00 95.12 264 LYS A C 1
ATOM 2125 O O . LYS A 1 264 ? 23.600 20.939 -12.234 1.00 95.12 264 LYS A O 1
ATOM 2130 N N . GLU A 1 265 ? 23.246 19.550 -13.974 1.00 95.69 265 GLU A N 1
ATOM 2131 C CA . GLU A 1 265 ? 21.993 20.193 -14.381 1.00 95.69 265 GLU A CA 1
ATOM 2132 C C . GLU A 1 265 ? 20.879 19.966 -13.354 1.00 95.69 265 GLU A C 1
ATOM 2134 O O . GLU A 1 265 ? 20.235 20.929 -12.944 1.00 95.69 265 GLU A O 1
ATOM 2139 N N . LEU A 1 266 ? 20.713 18.746 -12.834 1.00 95.12 266 LEU A N 1
ATOM 2140 C CA . LEU A 1 266 ? 19.716 18.443 -11.803 1.00 95.12 266 LEU A CA 1
ATOM 2141 C C . LEU A 1 266 ? 19.935 19.277 -10.533 1.00 95.12 266 LEU A C 1
ATOM 2143 O O . LEU A 1 266 ? 18.981 19.803 -9.963 1.00 95.12 266 LEU A O 1
ATOM 2147 N N . ARG A 1 267 ? 21.183 19.480 -10.095 1.00 94.81 267 ARG A N 1
ATOM 2148 C CA . ARG A 1 267 ? 21.476 20.361 -8.949 1.00 94.81 267 ARG A CA 1
ATOM 2149 C C . ARG A 1 267 ? 21.147 21.820 -9.221 1.00 94.81 267 ARG A C 1
ATOM 2151 O O . ARG A 1 267 ? 20.676 22.515 -8.323 1.00 94.81 267 ARG A O 1
ATOM 2158 N N . LYS A 1 268 ? 21.408 22.282 -10.441 1.00 94.44 268 LYS A N 1
ATOM 2159 C CA . LYS A 1 268 ? 21.129 23.652 -10.870 1.00 94.44 268 LYS A CA 1
ATOM 2160 C C . LYS A 1 268 ? 19.627 23.922 -10.918 1.00 94.44 268 LYS A C 1
ATOM 2162 O O . LYS A 1 268 ? 19.201 24.929 -10.362 1.00 94.44 268 LYS A O 1
ATOM 2167 N N . ILE A 1 269 ? 18.832 23.027 -11.509 1.00 94.56 269 ILE A N 1
ATOM 2168 C CA . ILE A 1 269 ? 17.373 23.213 -11.613 1.00 94.56 269 ILE A CA 1
ATOM 2169 C C . ILE A 1 269 ? 16.663 23.070 -10.261 1.00 94.56 269 ILE A C 1
ATOM 2171 O O . ILE A 1 269 ? 15.715 23.795 -10.001 1.00 94.56 269 ILE A O 1
ATOM 2175 N N . THR A 1 270 ? 17.152 22.201 -9.371 1.00 92.69 270 THR A N 1
ATOM 2176 C CA . THR A 1 270 ? 16.578 22.023 -8.020 1.00 92.69 270 THR A CA 1
ATOM 2177 C C . THR A 1 270 ? 17.071 23.060 -7.001 1.00 92.69 270 THR A C 1
ATOM 2179 O O . THR A 1 270 ? 16.571 23.152 -5.870 1.00 92.69 270 THR A O 1
ATOM 2182 N N . GLY A 1 271 ? 18.097 23.838 -7.365 1.00 93.12 271 GLY A N 1
ATOM 2183 C CA . GLY A 1 271 ? 18.792 24.737 -6.447 1.00 93.12 271 GLY A CA 1
ATOM 2184 C C . GLY A 1 271 ? 19.400 23.993 -5.255 1.00 93.12 271 GLY A C 1
ATOM 2185 O O . GLY A 1 271 ? 19.315 24.475 -4.124 1.00 93.12 271 GLY A O 1
ATOM 2186 N N . THR A 1 272 ? 19.954 22.796 -5.483 1.00 92.50 272 THR A N 1
ATOM 2187 C CA . THR A 1 272 ? 20.599 21.998 -4.431 1.00 92.50 272 THR A CA 1
ATOM 2188 C C . THR A 1 272 ? 21.881 22.707 -3.952 1.00 92.50 272 THR A C 1
ATOM 2190 O O . THR A 1 272 ? 22.784 22.935 -4.767 1.00 92.50 272 THR A O 1
ATOM 2193 N N . PRO A 1 273 ? 22.011 23.050 -2.651 1.00 91.38 273 PRO A N 1
ATOM 2194 C CA . PRO A 1 273 ? 23.163 23.784 -2.119 1.00 91.38 273 PRO A CA 1
ATOM 2195 C C . PRO A 1 273 ? 24.496 23.071 -2.361 1.00 91.38 273 PRO A C 1
ATOM 2197 O O . PRO A 1 273 ? 24.579 21.854 -2.243 1.00 91.38 273 PRO A O 1
ATOM 2200 N N . GLY A 1 274 ? 25.568 23.817 -2.653 1.00 87.75 274 GLY A N 1
ATOM 2201 C CA . GLY A 1 274 ? 26.892 23.261 -2.987 1.00 87.75 274 GLY A CA 1
ATOM 2202 C C . GLY A 1 274 ? 27.528 22.363 -1.914 1.00 87.75 274 GLY A C 1
ATOM 2203 O O . GLY A 1 274 ? 28.381 21.547 -2.238 1.00 87.75 274 GLY A O 1
ATOM 2204 N N . ASN A 1 275 ? 27.101 22.491 -0.657 1.00 88.19 275 ASN A N 1
ATOM 2205 C CA . ASN A 1 275 ? 27.567 21.701 0.485 1.00 88.19 275 ASN A CA 1
ATOM 2206 C C . ASN A 1 275 ? 26.723 20.445 0.770 1.00 88.19 275 ASN A C 1
ATOM 2208 O O . ASN A 1 275 ? 27.045 19.705 1.694 1.00 88.19 275 ASN A O 1
ATOM 2212 N N . THR A 1 276 ? 25.645 20.214 0.023 1.00 87.44 276 THR A N 1
ATOM 2213 C CA . THR A 1 276 ? 24.824 19.002 0.126 1.00 87.44 276 THR A CA 1
ATOM 2214 C C . THR A 1 276 ? 25.292 17.989 -0.912 1.00 87.44 276 THR A C 1
ATOM 2216 O O . THR A 1 276 ? 25.412 18.349 -2.081 1.00 87.44 276 THR A O 1
ATOM 2219 N N . GLU A 1 277 ? 25.543 16.738 -0.528 1.00 87.62 277 GLU A N 1
ATOM 2220 C CA . GLU A 1 277 ? 25.762 15.635 -1.477 1.00 87.62 277 GLU A CA 1
ATOM 2221 C C . GLU A 1 277 ? 24.422 15.173 -2.079 1.00 87.62 277 GLU A C 1
ATOM 2223 O O . GLU A 1 277 ? 23.404 15.171 -1.393 1.00 87.62 277 GLU A O 1
ATOM 2228 N N . GLY A 1 278 ? 24.401 14.808 -3.366 1.00 88.81 278 GLY A N 1
ATOM 2229 C CA . GLY A 1 278 ? 23.179 14.349 -4.048 1.00 88.81 278 GLY A CA 1
ATOM 2230 C C . GLY A 1 278 ? 22.320 15.473 -4.636 1.00 88.81 278 GLY A C 1
ATOM 2231 O O . GLY A 1 278 ? 22.844 16.521 -5.031 1.00 88.81 278 GLY A O 1
ATOM 2232 N N . ILE A 1 279 ? 21.012 15.228 -4.765 1.00 92.19 279 ILE A N 1
ATOM 2233 C CA . ILE A 1 279 ? 20.021 16.155 -5.340 1.00 92.19 279 ILE A CA 1
ATOM 2234 C C . ILE A 1 279 ? 18.792 16.200 -4.428 1.00 92.19 279 ILE A C 1
ATOM 2236 O O . ILE A 1 279 ? 18.224 15.163 -4.096 1.00 92.19 279 ILE A O 1
ATOM 2240 N N . ILE A 1 280 ? 18.361 17.406 -4.054 1.00 89.06 280 ILE A N 1
ATOM 2241 C CA . ILE A 1 280 ? 17.131 17.621 -3.285 1.00 89.06 280 ILE A CA 1
ATOM 2242 C C . ILE A 1 280 ? 15.983 17.882 -4.259 1.00 89.06 280 ILE A C 1
ATOM 2244 O O . ILE A 1 280 ? 15.985 18.897 -4.948 1.00 89.06 280 ILE A O 1
ATOM 2248 N N . ILE A 1 281 ? 14.979 17.009 -4.274 1.00 87.44 281 ILE A N 1
ATOM 2249 C CA . ILE A 1 281 ? 13.745 17.207 -5.047 1.00 87.44 281 ILE A CA 1
ATOM 2250 C C . ILE A 1 281 ? 12.755 18.011 -4.200 1.00 87.44 281 ILE A C 1
ATOM 2252 O O . ILE A 1 281 ? 12.556 17.699 -3.020 1.00 87.44 281 ILE A O 1
ATOM 2256 N N . LYS A 1 282 ? 12.150 19.045 -4.792 1.00 81.06 282 LYS A N 1
ATOM 2257 C CA . LYS A 1 282 ? 11.167 19.912 -4.126 1.00 81.06 282 LYS A CA 1
ATOM 2258 C C . LYS A 1 282 ? 9.797 19.822 -4.782 1.00 81.06 282 LYS A C 1
ATOM 2260 O O . LYS A 1 282 ? 8.815 19.703 -4.057 1.00 81.06 282 LYS A O 1
ATOM 2265 N N . ASP A 1 283 ? 9.742 19.863 -6.111 1.00 86.25 283 ASP A N 1
ATOM 2266 C CA . ASP A 1 283 ? 8.488 19.891 -6.857 1.00 86.25 283 ASP A CA 1
ATOM 2267 C C . ASP A 1 283 ? 8.667 19.305 -8.281 1.00 86.25 283 ASP A C 1
ATOM 2269 O O . ASP A 1 283 ? 9.264 18.237 -8.462 1.00 86.25 283 ASP A O 1
ATOM 2273 N N . GLN A 1 284 ? 8.146 19.988 -9.305 1.00 92.50 284 GLN A N 1
ATOM 2274 C CA . GLN A 1 284 ? 8.150 19.571 -10.706 1.00 92.50 284 GLN A CA 1
ATOM 2275 C C . GLN A 1 284 ? 9.476 19.817 -11.437 1.00 92.50 284 GLN A C 1
ATOM 2277 O O . GLN A 1 284 ? 9.573 19.526 -12.622 1.00 92.50 284 GLN A O 1
ATOM 2282 N N . GLU A 1 285 ? 10.529 20.342 -10.801 1.00 94.12 285 GLU A N 1
ATOM 2283 C CA . GLU A 1 285 ? 11.700 20.812 -11.561 1.00 94.12 285 GLU A CA 1
ATOM 2284 C C . GLU A 1 285 ? 12.378 19.681 -12.353 1.00 94.12 285 GLU A C 1
ATOM 2286 O O . GLU A 1 285 ? 12.883 19.895 -13.457 1.00 94.12 285 GLU A O 1
ATOM 2291 N N . VAL A 1 286 ? 12.364 18.464 -11.799 1.00 94.06 286 VAL A N 1
ATOM 2292 C CA . VAL A 1 286 ? 12.922 17.267 -12.438 1.00 94.06 286 VAL A CA 1
ATOM 2293 C C . VAL A 1 286 ? 12.035 16.774 -13.585 1.00 94.06 286 VAL A C 1
ATOM 2295 O O . VAL A 1 286 ? 12.563 16.464 -14.653 1.00 94.06 286 VAL A O 1
ATOM 2298 N N . SER A 1 287 ? 10.711 16.733 -13.404 1.00 95.00 287 SER A N 1
ATOM 2299 C CA . SER A 1 287 ? 9.768 16.337 -14.458 1.00 95.00 287 SER A CA 1
ATOM 2300 C C . SER A 1 287 ? 9.746 17.354 -15.601 1.00 95.00 287 SER A C 1
ATOM 2302 O O . SER A 1 287 ? 9.852 16.966 -16.761 1.00 95.00 287 SER A O 1
ATOM 2304 N N . ASP A 1 288 ? 9.770 18.654 -15.299 1.00 94.56 288 ASP A N 1
ATOM 2305 C CA . ASP A 1 288 ? 9.904 19.731 -16.286 1.00 94.56 288 ASP A CA 1
ATOM 2306 C C . ASP A 1 288 ? 11.185 19.603 -17.119 1.00 94.56 288 ASP A C 1
ATOM 2308 O O . ASP A 1 288 ? 11.220 19.980 -18.293 1.00 94.56 288 ASP A O 1
ATOM 2312 N N . TYR A 1 289 ? 12.268 19.102 -16.520 1.00 94.88 289 TYR A N 1
ATOM 2313 C CA . TYR A 1 289 ? 13.501 18.825 -17.247 1.00 94.88 289 TYR A CA 1
ATOM 2314 C C . TYR A 1 289 ? 13.366 17.602 -18.160 1.00 94.88 289 TYR A C 1
ATOM 2316 O O . TYR A 1 289 ? 13.775 17.686 -19.315 1.00 94.88 289 TYR A O 1
ATOM 2324 N N . ILE A 1 290 ? 12.727 16.517 -17.708 1.00 94.00 290 ILE A N 1
ATOM 2325 C CA . ILE A 1 290 ? 12.418 15.349 -18.556 1.00 94.00 290 ILE A CA 1
ATOM 2326 C C . ILE A 1 290 ? 11.538 15.758 -19.745 1.00 94.00 290 ILE A C 1
ATOM 2328 O O . ILE A 1 290 ? 11.827 15.384 -20.881 1.00 94.00 290 ILE A O 1
ATOM 2332 N N . ASN A 1 291 ? 10.521 16.589 -19.515 1.00 93.88 291 ASN A N 1
ATOM 2333 C CA . ASN A 1 291 ? 9.583 17.059 -20.543 1.00 93.88 291 ASN A CA 1
ATOM 2334 C C . ASN A 1 291 ? 10.237 17.978 -21.584 1.00 93.88 291 ASN A C 1
ATOM 2336 O O . ASN A 1 291 ? 9.733 18.131 -22.690 1.00 93.88 291 ASN A O 1
ATOM 2340 N N . LYS A 1 292 ? 11.373 18.610 -21.259 1.00 93.12 292 LYS A N 1
ATOM 2341 C CA . LYS A 1 292 ? 12.172 19.365 -22.244 1.00 93.12 292 LYS A CA 1
ATOM 2342 C C . LYS A 1 292 ? 12.996 18.457 -23.150 1.00 93.12 292 LYS A C 1
ATOM 2344 O O . LYS A 1 292 ? 13.378 18.881 -24.238 1.00 93.12 292 LYS A O 1
ATOM 2349 N N . LEU A 1 293 ? 13.329 17.261 -22.672 1.00 89.88 293 LEU A N 1
ATOM 2350 C CA . LEU A 1 293 ? 14.179 16.300 -23.373 1.00 89.88 293 LEU A CA 1
ATOM 2351 C C . LEU A 1 293 ? 13.363 15.260 -24.142 1.00 89.88 293 LEU A C 1
ATOM 2353 O O . LEU A 1 293 ? 13.831 14.731 -25.144 1.00 89.88 293 LEU A O 1
ATOM 2357 N N . THR A 1 294 ? 12.151 14.973 -23.681 1.00 85.88 294 THR A N 1
ATOM 2358 C CA . THR A 1 294 ? 11.277 13.926 -24.212 1.00 85.88 294 THR A CA 1
ATOM 2359 C C . THR A 1 294 ? 9.953 14.524 -24.683 1.00 85.88 294 THR A C 1
ATOM 2361 O O . THR A 1 294 ? 9.585 15.626 -24.296 1.00 85.88 294 THR A O 1
ATOM 2364 N N . SER A 1 295 ? 9.211 13.795 -25.515 1.00 79.12 295 SER A N 1
ATOM 2365 C CA . SER A 1 295 ? 7.848 14.171 -25.917 1.00 79.12 295 SER A CA 1
ATOM 2366 C C . SER A 1 295 ? 6.769 13.685 -24.938 1.00 79.12 295 SER A C 1
ATOM 2368 O O . SER A 1 295 ? 5.587 13.721 -25.274 1.00 79.12 295 SER A O 1
ATOM 2370 N N . ALA A 1 296 ? 7.165 13.157 -23.779 1.00 78.69 296 ALA A N 1
ATOM 2371 C CA . ALA A 1 296 ? 6.263 12.611 -22.772 1.00 78.69 296 ALA A CA 1
ATOM 2372 C C . ALA A 1 296 ? 5.826 13.698 -21.776 1.00 78.69 296 ALA A C 1
ATOM 2374 O O . ALA A 1 296 ? 6.554 14.662 -21.556 1.00 78.69 296 ALA A O 1
ATOM 2375 N N . ASP A 1 297 ? 4.646 13.533 -21.171 1.00 90.12 297 ASP A N 1
ATOM 2376 C CA . ASP A 1 297 ? 4.126 14.429 -20.127 1.00 90.12 297 ASP A CA 1
ATOM 2377 C C . ASP A 1 297 ? 4.398 13.828 -18.744 1.00 90.12 297 ASP A C 1
ATOM 2379 O O . ASP A 1 297 ? 3.552 13.153 -18.157 1.00 90.12 297 ASP A O 1
ATOM 2383 N N . PHE A 1 298 ? 5.618 14.006 -18.241 1.00 94.12 298 PHE A N 1
ATOM 2384 C CA . PHE A 1 298 ? 5.993 13.593 -16.894 1.00 94.12 298 PHE A CA 1
ATOM 2385 C C . PHE A 1 298 ? 5.534 14.605 -15.843 1.00 94.12 298 PHE A C 1
ATOM 2387 O O . PHE A 1 298 ? 5.585 15.820 -16.041 1.00 94.12 298 PHE A O 1
ATOM 2394 N N . GLY A 1 299 ? 5.162 14.093 -14.674 1.00 95.50 299 GLY A N 1
ATOM 2395 C CA . GL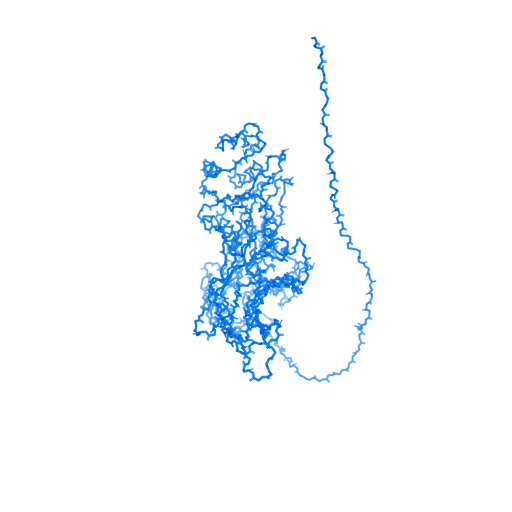Y A 1 299 ? 4.974 14.853 -13.444 1.00 95.50 299 GLY A CA 1
ATOM 2396 C C . GLY A 1 299 ? 5.840 14.302 -12.312 1.00 95.50 299 GLY A C 1
ATOM 2397 O O . GLY A 1 299 ? 6.405 13.212 -12.415 1.00 95.50 299 GLY A O 1
ATOM 2398 N N . THR A 1 300 ? 5.898 15.044 -11.211 1.00 94.31 300 THR A N 1
ATOM 2399 C CA . THR A 1 300 ? 6.431 14.595 -9.921 1.00 94.31 300 THR A CA 1
ATOM 2400 C C . THR A 1 300 ? 5.292 14.558 -8.908 1.00 94.31 300 THR A C 1
ATOM 2402 O O . THR A 1 300 ? 4.619 15.564 -8.690 1.00 94.31 300 THR A O 1
ATOM 2405 N N . PHE A 1 301 ? 5.100 13.425 -8.242 1.00 92.31 301 PHE A N 1
ATOM 2406 C CA . PHE A 1 301 ? 4.175 13.283 -7.125 1.00 92.31 301 PHE A CA 1
ATOM 2407 C C . PHE A 1 301 ? 4.954 13.001 -5.840 1.00 92.31 301 PHE A C 1
ATOM 2409 O O . PHE A 1 301 ? 5.794 12.100 -5.798 1.00 92.31 301 PHE A O 1
ATOM 2416 N N . ASN A 1 302 ? 4.680 13.759 -4.778 1.00 90.06 302 ASN A N 1
ATOM 2417 C CA . ASN A 1 302 ? 5.242 13.484 -3.460 1.00 90.06 302 ASN A CA 1
ATOM 2418 C C . ASN A 1 302 ? 4.371 12.447 -2.737 1.00 90.06 302 ASN A C 1
ATOM 2420 O O . ASN A 1 302 ? 3.296 12.778 -2.240 1.00 90.06 302 ASN A O 1
ATOM 2424 N N . LEU A 1 303 ? 4.854 11.207 -2.653 1.00 86.31 303 LEU A N 1
ATOM 2425 C CA . LEU A 1 303 ? 4.195 10.125 -1.917 1.00 86.31 303 LEU A CA 1
ATOM 2426 C C . LEU A 1 303 ? 4.241 10.350 -0.392 1.00 86.31 303 LEU A C 1
ATOM 2428 O O . LEU A 1 303 ? 3.441 9.782 0.351 1.00 86.31 303 LEU A O 1
ATOM 2432 N N . GLY A 1 304 ? 5.143 11.213 0.079 1.00 79.62 304 GLY A N 1
ATOM 2433 C CA . GLY A 1 304 ? 5.304 11.554 1.485 1.00 79.62 304 GLY A CA 1
ATOM 2434 C C . GLY A 1 304 ? 6.148 10.544 2.264 1.00 79.62 304 GLY A C 1
ATOM 2435 O O . GLY A 1 304 ? 6.530 9.479 1.776 1.00 79.62 304 GLY A O 1
ATOM 2436 N N . GLN A 1 305 ? 6.453 10.889 3.513 1.00 76.56 305 GLN A N 1
ATOM 2437 C CA . GLN A 1 305 ? 7.105 9.983 4.459 1.00 76.56 305 GLN A CA 1
ATOM 2438 C C . GLN A 1 305 ? 6.094 8.952 4.960 1.00 76.56 305 GLN A C 1
ATOM 2440 O O . GLN A 1 305 ? 5.040 9.351 5.441 1.00 76.56 305 GLN A O 1
ATOM 2445 N N . GLY A 1 306 ? 6.408 7.656 4.905 1.00 71.19 306 GLY A N 1
ATOM 2446 C CA . GLY A 1 306 ? 5.489 6.590 5.333 1.00 71.19 306 GLY A CA 1
ATOM 2447 C C . GLY A 1 306 ? 4.532 6.071 4.251 1.00 71.19 306 GLY A C 1
ATOM 2448 O O . GLY A 1 306 ? 3.549 5.435 4.598 1.00 71.19 306 GLY A O 1
ATOM 2449 N N . PHE A 1 307 ? 4.746 6.387 2.970 1.00 78.94 307 PHE A N 1
ATOM 2450 C CA . PHE A 1 307 ? 3.882 5.969 1.853 1.00 78.94 307 PHE A CA 1
ATOM 2451 C C . PHE A 1 307 ? 3.584 4.458 1.809 1.00 78.94 307 PHE A C 1
ATOM 2453 O O . PHE A 1 307 ? 4.474 3.642 1.968 1.00 78.94 307 PHE A O 1
ATOM 2460 N N . GLY A 1 308 ? 2.356 4.043 1.507 1.00 77.12 308 GLY A N 1
ATOM 2461 C CA . GLY A 1 308 ? 2.058 2.616 1.436 1.00 77.12 308 GLY A CA 1
ATOM 2462 C C . GLY A 1 308 ? 2.123 2.043 2.839 1.00 77.12 308 GLY A C 1
ATOM 2463 O O . GLY A 1 308 ? 2.921 1.167 3.114 1.00 77.12 308 GLY A O 1
ATOM 2464 N N . ILE A 1 309 ? 1.362 2.635 3.754 1.00 81.69 309 ILE A N 1
ATOM 2465 C CA . ILE A 1 309 ? 1.010 2.069 5.067 1.00 81.69 309 ILE A CA 1
ATOM 2466 C C . ILE A 1 309 ? -0.499 1.909 5.164 1.00 81.69 309 ILE A C 1
ATOM 2468 O O . ILE A 1 309 ? -0.997 1.245 6.058 1.00 81.69 309 ILE A O 1
ATOM 2472 N N . MET A 1 310 ? -1.243 2.527 4.255 1.00 85.81 310 MET A N 1
ATOM 2473 C CA . MET A 1 310 ? -2.656 2.255 4.072 1.00 85.81 310 MET A CA 1
ATOM 2474 C C . MET A 1 310 ? -2.823 1.477 2.772 1.00 85.81 310 MET A C 1
ATOM 2476 O O . MET A 1 310 ? -2.183 1.800 1.768 1.00 85.81 310 MET A O 1
ATOM 2480 N N . LYS A 1 311 ? -3.708 0.477 2.776 1.00 83.75 311 LYS A N 1
ATOM 2481 C CA . LYS A 1 311 ? -3.997 -0.349 1.593 1.00 83.75 311 LYS A CA 1
ATOM 2482 C C . LYS A 1 311 ? -4.352 0.502 0.369 1.00 83.75 311 LYS A C 1
ATOM 2484 O O . LYS A 1 311 ? -3.852 0.245 -0.724 1.00 83.75 311 LYS A O 1
ATOM 2489 N N . ASP A 1 312 ? -5.145 1.552 0.566 1.00 84.44 312 ASP A N 1
ATOM 2490 C CA . ASP A 1 312 ? -5.585 2.448 -0.509 1.00 84.44 312 ASP A CA 1
ATOM 2491 C C . ASP A 1 312 ? -4.425 3.199 -1.179 1.00 84.44 312 ASP A C 1
ATOM 2493 O O . ASP A 1 312 ? -4.451 3.414 -2.391 1.00 84.44 312 ASP A O 1
ATOM 2497 N N . GLU A 1 313 ? -3.368 3.541 -0.431 1.00 86.75 313 GLU A N 1
ATOM 2498 C CA . GLU A 1 313 ? -2.160 4.150 -1.005 1.00 86.75 313 GLU A CA 1
ATOM 2499 C C . GLU A 1 313 ? -1.444 3.162 -1.926 1.00 86.75 313 GLU A C 1
ATOM 2501 O O . GLU A 1 313 ? -1.036 3.521 -3.028 1.00 86.75 313 GLU A O 1
ATOM 2506 N N . THR A 1 314 ? -1.319 1.904 -1.498 1.00 86.88 314 THR A N 1
ATOM 2507 C CA . THR A 1 314 ? -0.691 0.842 -2.292 1.00 86.88 314 THR A CA 1
ATOM 2508 C C . THR A 1 314 ? -1.491 0.535 -3.555 1.00 86.88 314 THR A C 1
ATOM 2510 O O . THR A 1 314 ? -0.910 0.356 -4.625 1.00 86.88 314 THR A O 1
ATOM 2513 N N . VAL A 1 315 ? -2.822 0.510 -3.461 1.00 88.19 315 VAL A N 1
ATOM 2514 C CA . VAL A 1 315 ? -3.706 0.324 -4.620 1.00 88.19 315 VAL A CA 1
ATOM 2515 C C . VAL A 1 315 ? -3.543 1.473 -5.616 1.00 88.19 315 VAL A C 1
ATOM 2517 O O . VAL A 1 315 ? -3.328 1.222 -6.804 1.00 88.19 315 VAL A O 1
ATOM 2520 N N . ALA A 1 316 ? -3.593 2.724 -5.143 1.00 89.62 316 ALA A N 1
ATOM 2521 C CA . ALA A 1 316 ? -3.412 3.902 -5.990 1.00 89.62 316 ALA A CA 1
ATOM 2522 C C . ALA A 1 316 ? -2.025 3.916 -6.655 1.00 89.62 316 ALA A C 1
ATOM 2524 O O . ALA A 1 316 ? -1.910 4.154 -7.859 1.00 89.62 316 ALA A O 1
ATOM 2525 N N . PHE A 1 317 ? -0.986 3.561 -5.901 1.00 91.44 317 PHE A N 1
ATOM 2526 C CA . PHE A 1 317 ? 0.380 3.466 -6.398 1.00 91.44 317 PHE A CA 1
ATOM 2527 C C . PHE A 1 317 ? 0.545 2.409 -7.485 1.00 91.44 317 PHE A C 1
ATOM 2529 O O . PHE A 1 317 ? 1.014 2.733 -8.578 1.00 91.44 317 PHE A O 1
ATOM 2536 N N . ASN A 1 318 ? 0.103 1.173 -7.235 1.00 91.69 318 ASN A N 1
ATOM 2537 C CA . ASN A 1 318 ? 0.174 0.090 -8.217 1.00 91.69 318 ASN A CA 1
ATOM 2538 C C . ASN A 1 318 ? -0.553 0.465 -9.512 1.00 91.69 318 ASN A C 1
ATOM 2540 O O . ASN A 1 318 ? -0.038 0.239 -10.609 1.00 91.69 318 ASN A O 1
ATOM 2544 N N . LYS A 1 319 ? -1.728 1.093 -9.387 1.00 91.75 319 LYS A N 1
ATOM 2545 C CA . LYS A 1 319 ? -2.491 1.585 -10.533 1.00 91.75 319 LYS A CA 1
ATOM 2546 C C . LYS A 1 319 ? -1.732 2.662 -11.307 1.00 91.75 319 LYS A C 1
ATOM 2548 O O . LYS A 1 319 ? -1.641 2.566 -12.528 1.00 91.75 319 LYS A O 1
ATOM 2553 N N . SER A 1 320 ? -1.127 3.629 -10.616 1.00 92.81 320 SER A N 1
ATOM 2554 C CA . SER A 1 320 ? -0.345 4.689 -11.263 1.00 92.81 320 SER A CA 1
ATOM 2555 C C . SER A 1 320 ? 0.852 4.145 -12.051 1.00 92.81 320 SER A C 1
ATOM 2557 O O . SER A 1 320 ? 1.105 4.583 -13.174 1.00 92.81 320 SER A O 1
ATOM 2559 N N . ILE A 1 321 ? 1.539 3.127 -11.518 1.00 92.75 321 ILE A N 1
ATOM 2560 C CA . ILE A 1 321 ? 2.609 2.428 -12.236 1.00 92.75 321 ILE A CA 1
ATOM 2561 C C . ILE A 1 321 ? 2.036 1.752 -13.478 1.00 92.75 321 ILE A C 1
ATOM 2563 O O . ILE A 1 321 ? 2.540 1.951 -14.582 1.00 92.75 321 ILE A O 1
ATOM 2567 N N . GLN A 1 322 ? 0.972 0.962 -13.315 1.00 91.94 322 GLN A N 1
ATOM 2568 C CA . GLN A 1 322 ? 0.370 0.222 -14.419 1.00 91.94 322 GLN A CA 1
ATOM 2569 C C . GLN A 1 322 ? -0.058 1.156 -15.558 1.00 91.94 322 GLN A C 1
ATOM 2571 O O . GLN A 1 322 ? 0.213 0.857 -16.722 1.00 91.94 322 GLN A O 1
ATOM 2576 N N . ASP A 1 323 ? -0.693 2.280 -15.228 1.00 90.56 323 ASP A N 1
ATOM 2577 C CA . ASP A 1 323 ? -1.221 3.239 -16.197 1.00 90.56 323 ASP A CA 1
ATOM 2578 C C . ASP A 1 323 ? -0.109 4.036 -16.898 1.00 90.56 323 ASP A C 1
ATOM 2580 O O . ASP A 1 323 ? -0.164 4.200 -18.119 1.00 90.56 323 ASP A O 1
ATOM 2584 N N . SER A 1 324 ? 0.952 4.429 -16.185 1.00 90.38 324 SER A N 1
ATOM 2585 C CA . SER A 1 324 ? 2.135 5.050 -16.804 1.00 90.38 324 SER A CA 1
ATOM 2586 C C . SER A 1 324 ? 2.838 4.075 -17.758 1.00 90.38 324 SER A C 1
ATOM 2588 O O . SER A 1 324 ? 3.160 4.417 -18.898 1.00 90.38 324 SER A O 1
ATOM 2590 N N . LEU A 1 325 ? 2.998 2.811 -17.353 1.00 87.62 325 LEU A N 1
ATOM 2591 C CA . LEU A 1 325 ? 3.639 1.795 -18.189 1.00 87.62 325 LEU A CA 1
ATOM 2592 C C . LEU A 1 325 ? 2.781 1.366 -19.392 1.00 87.62 325 LEU A C 1
ATOM 2594 O O . LEU A 1 325 ? 3.337 0.966 -20.413 1.00 87.62 325 LEU A O 1
ATOM 2598 N N . LYS A 1 326 ? 1.442 1.472 -19.333 1.00 84.31 326 LYS A N 1
ATOM 2599 C CA . LYS A 1 326 ? 0.562 1.275 -20.511 1.00 84.31 326 LYS A CA 1
ATOM 2600 C C . LYS A 1 326 ? 0.847 2.289 -21.620 1.00 84.31 326 LYS A C 1
ATOM 2602 O O . LYS A 1 326 ? 0.633 1.971 -22.783 1.00 84.31 326 LYS A O 1
ATOM 2607 N N . LYS A 1 327 ? 1.345 3.476 -21.270 1.00 81.12 327 LYS A N 1
ATOM 2608 C CA . LYS A 1 327 ? 1.765 4.524 -22.212 1.00 81.12 327 LYS A CA 1
ATOM 2609 C C . LYS A 1 327 ? 3.253 4.434 -22.586 1.00 81.12 327 LYS A C 1
ATOM 2611 O O . LYS A 1 327 ? 3.781 5.346 -23.208 1.00 81.12 327 LYS A O 1
ATOM 2616 N N . ASN A 1 328 ? 3.930 3.346 -22.206 1.00 79.50 328 ASN A N 1
ATOM 2617 C CA . ASN A 1 328 ? 5.372 3.159 -22.367 1.00 79.50 328 ASN A CA 1
ATOM 2618 C C . ASN A 1 328 ? 6.213 4.265 -21.696 1.00 79.50 328 ASN A C 1
ATOM 2620 O O . ASN A 1 328 ? 7.213 4.737 -22.235 1.00 79.50 328 ASN A O 1
ATOM 2624 N N . HIS A 1 329 ? 5.789 4.696 -20.506 1.00 88.56 329 HIS A N 1
ATOM 2625 C CA . HIS A 1 329 ? 6.516 5.663 -19.689 1.00 88.56 329 HIS A CA 1
ATOM 2626 C C . HIS A 1 329 ? 6.987 4.996 -18.390 1.00 88.56 329 HIS A C 1
ATOM 2628 O O . HIS A 1 329 ? 6.197 4.872 -17.445 1.00 88.56 329 HIS A O 1
ATOM 2634 N N . PRO A 1 330 ? 8.256 4.539 -18.334 1.00 91.69 330 PRO A N 1
ATOM 2635 C CA . PRO A 1 330 ? 8.896 4.102 -17.097 1.00 91.69 330 PRO A CA 1
ATOM 2636 C C . PRO A 1 330 ? 8.858 5.202 -16.037 1.00 91.69 330 PRO A C 1
ATOM 2638 O O . PRO A 1 330 ? 8.848 6.387 -16.365 1.00 91.69 330 PRO A O 1
ATOM 2641 N N . LEU A 1 331 ? 8.872 4.813 -14.765 1.00 94.25 331 LEU A N 1
ATOM 2642 C CA . LEU A 1 331 ? 8.781 5.749 -13.645 1.00 94.25 331 LEU A CA 1
ATOM 2643 C C . LEU A 1 331 ? 10.068 5.724 -12.823 1.00 94.25 331 LEU A C 1
ATOM 2645 O O . LEU A 1 331 ? 10.723 4.692 -12.723 1.00 94.25 331 LEU A O 1
ATOM 2649 N N . ILE A 1 332 ? 10.410 6.829 -12.170 1.00 95.50 332 ILE A N 1
ATOM 2650 C CA . ILE A 1 332 ? 11.456 6.880 -11.147 1.00 95.50 332 ILE A CA 1
ATOM 2651 C C . ILE A 1 332 ? 10.783 6.978 -9.782 1.00 95.50 332 ILE A C 1
ATOM 2653 O O . ILE A 1 332 ? 10.096 7.954 -9.492 1.00 95.50 332 ILE A O 1
ATOM 2657 N N . LEU A 1 333 ? 11.031 5.998 -8.920 1.00 93.88 333 LEU A N 1
ATOM 2658 C CA . LEU A 1 333 ? 10.789 6.102 -7.486 1.00 93.88 333 LEU A CA 1
ATOM 2659 C C . LEU A 1 333 ? 12.085 6.563 -6.819 1.00 93.88 333 LEU A C 1
ATOM 2661 O O . LEU A 1 333 ? 13.130 5.940 -7.001 1.00 93.88 333 LEU A O 1
ATOM 2665 N N . THR A 1 334 ? 12.060 7.659 -6.070 1.00 92.25 334 THR A N 1
ATOM 2666 C CA . THR A 1 334 ? 13.286 8.239 -5.511 1.00 92.25 334 THR A CA 1
ATOM 2667 C C . THR A 1 334 ? 13.050 8.939 -4.181 1.00 92.25 334 THR A C 1
ATOM 2669 O O . THR A 1 334 ? 12.006 9.536 -3.951 1.00 92.25 334 THR A O 1
ATOM 2672 N N . ASN A 1 335 ? 14.052 8.908 -3.309 1.00 88.44 335 ASN A N 1
ATOM 2673 C CA . ASN A 1 335 ? 14.134 9.735 -2.105 1.00 88.44 335 ASN A CA 1
ATOM 2674 C C . ASN A 1 335 ? 15.520 10.407 -2.045 1.00 88.44 335 ASN A C 1
ATOM 2676 O O . ASN A 1 335 ? 16.162 10.572 -3.087 1.00 88.44 335 ASN A O 1
ATOM 2680 N N . GLN A 1 336 ? 15.973 10.842 -0.863 1.00 84.19 336 GLN A N 1
ATOM 2681 C CA . GLN A 1 336 ? 17.264 11.529 -0.724 1.00 84.19 336 GLN A CA 1
ATOM 2682 C C . GLN A 1 336 ? 18.468 10.590 -0.827 1.00 84.19 336 GLN A C 1
ATOM 2684 O O . GLN A 1 336 ? 19.579 11.062 -1.051 1.00 84.19 336 GLN A O 1
ATOM 2689 N N . THR A 1 337 ? 18.264 9.288 -0.637 1.00 85.00 337 THR A N 1
ATOM 2690 C CA . THR A 1 337 ? 19.351 8.311 -0.503 1.00 85.00 337 THR A CA 1
ATOM 2691 C C . THR A 1 337 ? 19.371 7.265 -1.609 1.00 85.00 337 THR A C 1
ATOM 2693 O O . THR A 1 337 ? 20.409 6.659 -1.864 1.00 85.00 337 THR A O 1
ATOM 2696 N N . ASN A 1 338 ? 18.235 7.023 -2.257 1.00 89.94 338 ASN A N 1
ATOM 2697 C CA . ASN A 1 338 ? 18.037 5.932 -3.194 1.00 89.94 338 ASN A CA 1
ATOM 2698 C C . ASN A 1 338 ? 17.149 6.368 -4.362 1.00 89.94 338 ASN A C 1
ATOM 2700 O O . ASN A 1 338 ? 16.308 7.262 -4.247 1.00 89.94 338 ASN A O 1
ATOM 2704 N N . SER A 1 339 ? 17.301 5.677 -5.488 1.00 93.69 339 SER A N 1
ATOM 2705 C CA . SER A 1 339 ? 16.395 5.770 -6.632 1.00 93.69 339 SER A CA 1
ATOM 2706 C C . SER A 1 339 ? 16.184 4.387 -7.236 1.00 93.69 339 SER A C 1
ATOM 2708 O O . SER A 1 339 ? 17.021 3.501 -7.078 1.00 93.69 339 SER A O 1
ATOM 2710 N N . PHE A 1 340 ? 15.070 4.198 -7.926 1.00 94.00 340 PHE A N 1
ATOM 2711 C CA . PHE A 1 340 ? 14.696 2.960 -8.592 1.00 94.00 340 PHE A CA 1
ATOM 2712 C C . PHE A 1 340 ? 13.883 3.295 -9.841 1.00 94.00 340 PHE A C 1
ATOM 2714 O O . PHE A 1 340 ? 12.971 4.115 -9.765 1.00 94.00 340 PHE A O 1
ATOM 2721 N N . VAL A 1 341 ? 14.216 2.696 -10.986 1.00 95.00 341 VAL A N 1
ATOM 2722 C CA . VAL A 1 341 ? 13.474 2.930 -12.236 1.00 95.00 341 VAL A CA 1
ATOM 2723 C C . VAL A 1 341 ? 12.530 1.768 -12.473 1.00 95.00 341 VAL A C 1
ATOM 2725 O O . VAL A 1 341 ? 12.982 0.660 -12.734 1.00 95.00 341 VAL A O 1
ATOM 2728 N N . ILE A 1 342 ? 11.233 2.015 -12.384 1.00 93.94 342 ILE A N 1
ATOM 2729 C CA . ILE A 1 342 ? 10.180 1.023 -12.556 1.00 93.94 342 ILE A CA 1
ATOM 2730 C C . ILE A 1 342 ? 9.874 0.877 -14.045 1.00 93.94 342 ILE A C 1
ATOM 2732 O O . ILE A 1 342 ? 9.525 1.857 -14.705 1.00 93.94 342 ILE A O 1
ATOM 2736 N N . SER A 1 343 ? 9.977 -0.348 -14.558 1.00 89.81 343 SER A N 1
ATOM 2737 C CA . SER A 1 343 ? 9.691 -0.674 -15.961 1.00 89.81 343 SER A CA 1
ATOM 2738 C C . SER A 1 343 ? 8.567 -1.696 -16.126 1.00 89.81 343 SER A C 1
ATOM 2740 O O . SER A 1 343 ? 8.023 -1.831 -17.218 1.00 89.81 343 SER A O 1
ATOM 2742 N N . GLU A 1 344 ? 8.214 -2.424 -15.067 1.00 88.50 344 GLU A N 1
ATOM 2743 C CA . GLU A 1 344 ? 7.196 -3.471 -15.105 1.00 88.50 344 GLU A CA 1
ATOM 2744 C C . GLU A 1 344 ? 6.527 -3.642 -13.733 1.00 88.50 344 GLU A C 1
ATOM 2746 O O . GLU A 1 344 ? 7.138 -3.398 -12.689 1.00 88.50 344 GLU A O 1
ATOM 2751 N N . ILE A 1 345 ? 5.252 -4.037 -13.754 1.00 89.19 345 ILE A N 1
ATOM 2752 C CA . ILE A 1 345 ? 4.471 -4.390 -12.569 1.00 89.19 345 ILE A CA 1
ATOM 2753 C C . ILE A 1 345 ? 3.540 -5.559 -12.887 1.00 89.19 345 ILE A C 1
ATOM 2755 O O . ILE A 1 345 ? 2.856 -5.555 -13.911 1.00 89.19 345 ILE A O 1
ATOM 2759 N N . GLU A 1 346 ? 3.474 -6.504 -11.961 1.00 86.50 346 GLU A N 1
ATOM 2760 C CA . GLU A 1 346 ? 2.490 -7.573 -11.893 1.00 86.50 346 GLU A CA 1
ATOM 2761 C C . GLU A 1 346 ? 1.635 -7.347 -10.641 1.00 86.50 346 GLU A C 1
ATOM 2763 O O . GLU A 1 346 ? 2.131 -7.383 -9.510 1.00 86.50 346 GLU A O 1
ATOM 2768 N N . ILE A 1 347 ? 0.355 -7.022 -10.839 1.00 83.88 347 ILE A N 1
ATOM 2769 C CA . ILE A 1 347 ? -0.543 -6.661 -9.739 1.00 83.88 347 ILE A CA 1
ATOM 2770 C C . ILE A 1 347 ? -1.141 -7.923 -9.130 1.00 83.88 347 ILE A C 1
ATOM 2772 O O . ILE A 1 347 ? -1.807 -8.701 -9.808 1.00 83.88 347 ILE A O 1
ATOM 2776 N N . ASN A 1 348 ? -0.971 -8.075 -7.820 1.00 78.38 348 ASN A N 1
ATOM 2777 C CA . ASN A 1 348 ? -1.690 -9.082 -7.059 1.00 78.38 348 ASN A CA 1
ATOM 2778 C C . ASN A 1 348 ? -3.038 -8.507 -6.599 1.00 78.38 348 ASN A C 1
ATOM 2780 O O . ASN A 1 348 ? -3.108 -7.749 -5.633 1.00 78.38 348 ASN A O 1
ATOM 2784 N N . GLU A 1 349 ? -4.114 -8.886 -7.288 1.00 76.44 349 GLU A N 1
ATOM 2785 C CA . GLU A 1 349 ? -5.475 -8.386 -7.027 1.00 76.44 349 GLU A CA 1
ATOM 2786 C C . GLU A 1 349 ? -6.000 -8.750 -5.628 1.00 76.44 349 GLU A C 1
ATOM 2788 O O . GLU A 1 349 ? -6.814 -8.030 -5.052 1.00 76.44 349 GLU A O 1
ATOM 2793 N N . LYS A 1 350 ? -5.532 -9.864 -5.049 1.00 71.69 350 LYS A N 1
ATOM 2794 C CA . LYS A 1 350 ? -5.947 -10.294 -3.704 1.00 71.69 350 LYS A CA 1
ATOM 2795 C C . LYS A 1 350 ? -5.211 -9.522 -2.618 1.00 71.69 350 LYS A C 1
ATOM 2797 O O . LYS A 1 350 ? -5.801 -9.169 -1.601 1.00 71.69 350 LYS A O 1
ATOM 2802 N N . ASN A 1 351 ? -3.919 -9.285 -2.826 1.00 72.25 351 ASN A N 1
ATOM 2803 C CA . ASN A 1 351 ? -3.065 -8.571 -1.894 1.00 72.25 351 ASN A CA 1
ATOM 2804 C C . ASN A 1 351 ? -2.123 -7.619 -2.655 1.00 72.25 351 ASN A C 1
ATOM 2806 O O . ASN A 1 351 ? -0.999 -8.011 -2.981 1.00 72.25 351 ASN A O 1
ATOM 2810 N N . PRO A 1 352 ? -2.540 -6.358 -2.888 1.00 80.44 352 PRO A N 1
ATOM 2811 C CA . PRO A 1 352 ? -1.773 -5.365 -3.649 1.00 80.44 352 PRO A CA 1
ATOM 2812 C C . PRO A 1 352 ? -0.359 -5.101 -3.112 1.00 80.44 352 PRO A C 1
ATOM 2814 O O . PRO A 1 352 ? 0.505 -4.585 -3.818 1.00 80.44 352 PRO A O 1
ATOM 2817 N N . TRP A 1 353 ? -0.099 -5.451 -1.858 1.00 76.94 353 TRP A N 1
ATOM 2818 C CA . TRP A 1 353 ? 1.206 -5.327 -1.221 1.00 76.94 353 TRP A CA 1
ATOM 2819 C C . TRP A 1 353 ? 2.237 -6.346 -1.724 1.00 76.94 353 TRP A C 1
ATOM 2821 O O . TRP A 1 353 ? 3.447 -6.095 -1.709 1.00 76.94 353 TRP A O 1
ATOM 2831 N N . LEU A 1 354 ? 1.741 -7.493 -2.190 1.00 81.38 354 LEU A N 1
ATOM 2832 C CA . LEU A 1 354 ? 2.516 -8.566 -2.804 1.00 81.38 354 LEU A CA 1
ATOM 2833 C C . LEU A 1 354 ? 2.611 -8.419 -4.324 1.00 81.38 354 LEU A C 1
ATOM 2835 O O . LEU A 1 354 ? 3.144 -9.314 -4.971 1.00 81.38 354 LEU A O 1
ATOM 2839 N N . SER A 1 355 ? 2.126 -7.309 -4.891 1.00 84.94 355 SER A N 1
ATOM 2840 C CA . SER A 1 355 ? 2.394 -6.971 -6.288 1.00 84.94 355 SER A CA 1
ATOM 2841 C C . SER A 1 355 ? 3.899 -6.924 -6.529 1.00 84.94 355 SER A C 1
ATOM 2843 O O . SER A 1 355 ? 4.658 -6.353 -5.734 1.00 84.94 355 SER A O 1
ATOM 2845 N N . THR A 1 356 ? 4.318 -7.522 -7.631 1.00 87.25 356 THR A N 1
ATOM 2846 C CA . THR A 1 356 ? 5.716 -7.643 -8.020 1.00 87.25 356 THR A CA 1
ATOM 2847 C C . THR A 1 356 ? 6.069 -6.497 -8.952 1.00 87.25 356 THR A C 1
ATOM 2849 O O . THR A 1 356 ? 5.360 -6.221 -9.913 1.00 87.25 356 THR A O 1
ATOM 2852 N N . ILE A 1 357 ? 7.152 -5.788 -8.656 1.00 90.06 357 ILE A N 1
ATOM 2853 C CA . ILE A 1 357 ? 7.624 -4.641 -9.424 1.00 90.06 357 ILE A CA 1
ATOM 2854 C C . ILE A 1 357 ? 9.035 -4.947 -9.910 1.00 90.06 357 ILE A C 1
ATOM 2856 O O . ILE A 1 357 ? 9.934 -5.246 -9.118 1.00 90.06 357 ILE A O 1
ATOM 2860 N N . THR A 1 358 ? 9.234 -4.818 -11.216 1.00 87.88 358 THR A N 1
ATOM 2861 C CA . THR A 1 358 ? 10.522 -5.035 -11.869 1.00 87.88 358 THR A CA 1
ATOM 2862 C C . THR A 1 358 ? 11.071 -3.709 -12.370 1.00 87.88 358 THR A C 1
ATOM 2864 O O . THR A 1 358 ? 10.368 -2.876 -12.953 1.00 87.88 358 THR A O 1
ATOM 2867 N N . GLY A 1 359 ? 12.354 -3.487 -12.100 1.00 89.75 359 GLY A N 1
ATOM 2868 C CA . GLY A 1 359 ? 12.982 -2.208 -12.382 1.00 89.75 359 GLY A CA 1
ATOM 2869 C C . GLY A 1 359 ? 14.496 -2.206 -12.238 1.00 89.75 359 GLY A C 1
ATOM 2870 O O . GLY A 1 359 ? 15.100 -3.131 -11.690 1.00 89.75 359 GLY A O 1
ATOM 2871 N N . MET A 1 360 ? 15.125 -1.149 -12.742 1.00 92.25 360 MET A N 1
ATOM 2872 C CA . MET A 1 360 ? 16.566 -0.949 -12.664 1.00 92.25 360 MET A CA 1
ATOM 2873 C C . MET A 1 360 ? 16.942 -0.373 -11.294 1.00 92.25 360 MET A C 1
ATOM 2875 O O . MET A 1 360 ? 16.450 0.684 -10.891 1.00 92.25 360 MET A O 1
ATOM 2879 N N . ASN A 1 361 ? 17.844 -1.063 -10.588 1.00 91.12 361 ASN A N 1
ATOM 2880 C CA . ASN A 1 361 ? 18.465 -0.572 -9.358 1.00 91.12 361 ASN A CA 1
ATOM 2881 C C . ASN A 1 361 ? 19.823 0.100 -9.675 1.00 91.12 361 ASN A C 1
ATOM 2883 O O . ASN A 1 361 ? 20.768 -0.622 -10.019 1.00 91.12 361 ASN A O 1
ATOM 2887 N N . PRO A 1 362 ? 19.963 1.431 -9.497 1.00 94.31 362 PRO A N 1
ATOM 2888 C CA . PRO A 1 362 ? 21.187 2.175 -9.798 1.00 94.31 362 PRO A CA 1
ATOM 2889 C C . PRO A 1 362 ? 22.421 1.736 -9.007 1.00 94.31 362 PRO A C 1
ATOM 2891 O O . PRO A 1 362 ? 23.528 1.766 -9.532 1.00 94.31 362 PRO A O 1
ATOM 2894 N N . GLU A 1 363 ? 22.273 1.278 -7.766 1.00 91.25 363 GLU A N 1
ATOM 2895 C CA . GLU A 1 363 ? 23.400 0.797 -6.955 1.00 91.25 363 GLU A CA 1
ATOM 2896 C C . GLU A 1 363 ? 24.058 -0.435 -7.600 1.00 91.25 363 GLU A C 1
ATOM 2898 O O . GLU A 1 363 ? 25.285 -0.580 -7.637 1.00 91.25 363 GLU A O 1
ATOM 2903 N N . LYS A 1 364 ? 23.222 -1.323 -8.151 1.00 86.62 364 LYS A N 1
ATOM 2904 C CA . LYS A 1 364 ? 23.658 -2.586 -8.758 1.00 86.62 364 LYS A CA 1
ATOM 2905 C C . LYS A 1 364 ? 23.865 -2.484 -10.270 1.00 86.62 364 LYS A C 1
ATOM 2907 O O . LYS A 1 364 ? 24.575 -3.321 -10.820 1.00 86.62 364 LYS A O 1
ATOM 2912 N N . GLY A 1 365 ? 23.252 -1.501 -10.926 1.00 84.81 365 GLY A N 1
ATOM 2913 C CA . GLY A 1 365 ? 23.250 -1.337 -12.380 1.00 84.81 365 GLY A CA 1
ATOM 2914 C C . GLY A 1 365 ? 22.585 -2.485 -13.132 1.00 84.81 365 GLY A C 1
ATOM 2915 O O . GLY A 1 365 ? 23.019 -2.829 -14.226 1.00 84.81 365 GLY A O 1
ATOM 2916 N N . LYS A 1 366 ? 21.577 -3.122 -12.532 1.00 85.25 366 LYS A N 1
ATOM 2917 C CA . LYS A 1 366 ? 20.862 -4.258 -13.124 1.00 85.25 366 LYS A CA 1
ATOM 2918 C C . LYS A 1 366 ? 19.378 -4.209 -12.800 1.00 85.25 366 LYS A C 1
ATOM 2920 O O . LYS A 1 366 ? 18.980 -3.573 -11.820 1.00 85.25 366 LYS A O 1
ATOM 2925 N N . MET A 1 367 ? 18.599 -4.943 -13.588 1.00 84.69 367 MET A N 1
ATOM 2926 C CA . MET A 1 367 ? 17.205 -5.219 -13.265 1.00 84.69 367 MET A CA 1
ATOM 2927 C C . MET A 1 367 ? 17.118 -6.060 -11.997 1.00 84.69 367 MET A C 1
ATOM 2929 O O . MET A 1 367 ? 17.913 -6.982 -11.780 1.00 84.69 367 MET A O 1
ATOM 2933 N N . VAL A 1 368 ? 16.162 -5.719 -11.147 1.00 82.62 368 VAL A N 1
ATOM 2934 C CA . VAL A 1 368 ? 15.783 -6.502 -9.980 1.00 82.62 368 VAL A CA 1
ATOM 2935 C C . VAL A 1 368 ? 14.271 -6.523 -9.868 1.00 82.62 368 VAL A C 1
ATOM 2937 O O . VAL A 1 368 ? 13.591 -5.558 -10.214 1.00 82.62 368 VAL A O 1
ATOM 2940 N N . GLU A 1 369 ? 13.784 -7.631 -9.339 1.00 83.31 369 GLU A N 1
ATOM 2941 C CA . GLU A 1 369 ? 12.393 -7.823 -8.985 1.00 83.31 369 GLU A CA 1
ATOM 2942 C C . GLU A 1 369 ? 12.232 -7.617 -7.476 1.00 83.31 369 GLU A C 1
ATOM 2944 O O . GLU A 1 369 ? 13.033 -8.106 -6.666 1.00 83.31 369 GLU A O 1
ATOM 2949 N N . VAL A 1 370 ? 11.230 -6.833 -7.091 1.00 83.62 370 VAL A N 1
ATOM 2950 C CA . VAL A 1 370 ? 10.919 -6.516 -5.699 1.00 83.62 370 VAL A CA 1
ATOM 2951 C C . VAL A 1 370 ? 9.413 -6.496 -5.498 1.00 83.62 370 VAL A C 1
ATOM 2953 O O . VAL A 1 370 ? 8.669 -6.023 -6.345 1.00 83.62 370 VAL A O 1
ATOM 2956 N N . THR A 1 371 ? 8.946 -6.960 -4.345 1.00 84.56 371 THR A N 1
ATOM 2957 C CA . THR A 1 371 ? 7.544 -6.768 -3.970 1.00 84.56 371 THR A CA 1
ATOM 2958 C C . THR A 1 371 ? 7.292 -5.309 -3.596 1.00 84.56 371 THR A C 1
ATOM 2960 O O . THR A 1 371 ? 8.192 -4.629 -3.083 1.00 84.56 371 THR A O 1
ATOM 2963 N N . CYS A 1 372 ? 6.062 -4.829 -3.785 1.00 82.19 372 CYS A N 1
ATOM 2964 C CA . CYS A 1 372 ? 5.659 -3.491 -3.352 1.00 82.19 372 CYS A CA 1
ATOM 2965 C C . CYS A 1 372 ? 5.953 -3.278 -1.854 1.00 82.19 372 CYS A C 1
ATOM 2967 O O . CYS A 1 372 ? 6.477 -2.232 -1.472 1.00 82.19 372 CYS A O 1
ATOM 2969 N N . GLN A 1 373 ? 5.777 -4.318 -1.027 1.00 76.88 373 GLN A N 1
ATOM 2970 C CA . GLN A 1 373 ? 6.225 -4.362 0.372 1.00 76.88 373 GLN A CA 1
ATOM 2971 C C . GLN A 1 373 ? 7.676 -3.925 0.592 1.00 76.88 373 GLN A C 1
ATOM 2973 O O . GLN A 1 373 ? 8.001 -3.301 1.599 1.00 76.88 373 GLN A O 1
ATOM 2978 N N . ARG A 1 374 ? 8.600 -4.327 -0.284 1.00 74.75 374 ARG A N 1
ATOM 2979 C CA . ARG A 1 374 ? 10.021 -3.988 -0.123 1.00 74.75 374 ARG A CA 1
ATOM 2980 C C . ARG A 1 374 ? 10.303 -2.562 -0.569 1.00 74.75 374 ARG A C 1
ATOM 2982 O O . ARG A 1 374 ? 11.202 -1.935 -0.010 1.00 74.75 374 ARG A O 1
ATOM 2989 N N . LEU A 1 375 ? 9.529 -2.038 -1.519 1.00 72.31 375 LEU A N 1
ATOM 2990 C CA . LEU A 1 375 ? 9.620 -0.638 -1.934 1.00 72.31 375 LEU A CA 1
ATOM 2991 C C . LEU A 1 375 ? 9.155 0.323 -0.842 1.00 72.31 375 LEU A C 1
ATOM 2993 O O . LEU A 1 375 ? 9.636 1.452 -0.804 1.00 72.31 375 LEU A O 1
ATOM 2997 N N . THR A 1 376 ? 8.376 -0.141 0.137 1.00 64.50 376 THR A N 1
ATOM 2998 C CA . THR A 1 376 ? 8.081 0.646 1.340 1.00 64.50 376 THR A CA 1
ATOM 2999 C C . THR A 1 376 ? 9.317 0.900 2.220 1.00 64.50 376 THR A C 1
ATOM 3001 O O . THR A 1 376 ? 9.210 1.552 3.252 1.00 64.50 376 THR A O 1
ATOM 3004 N N . TRP A 1 377 ? 10.524 0.425 1.873 1.00 63.03 377 TRP A N 1
ATOM 3005 C CA . TRP A 1 377 ? 11.755 0.937 2.498 1.00 63.03 377 TRP A CA 1
ATOM 3006 C C . TRP A 1 377 ? 11.970 2.419 2.142 1.00 63.03 377 TRP A C 1
ATOM 3008 O O . TRP A 1 377 ? 12.433 3.186 2.988 1.00 63.03 377 TRP A O 1
ATOM 3018 N N . PHE A 1 378 ? 11.543 2.872 0.957 1.00 67.44 378 PHE A N 1
ATOM 3019 C CA . PHE A 1 378 ? 11.599 4.295 0.604 1.00 67.44 3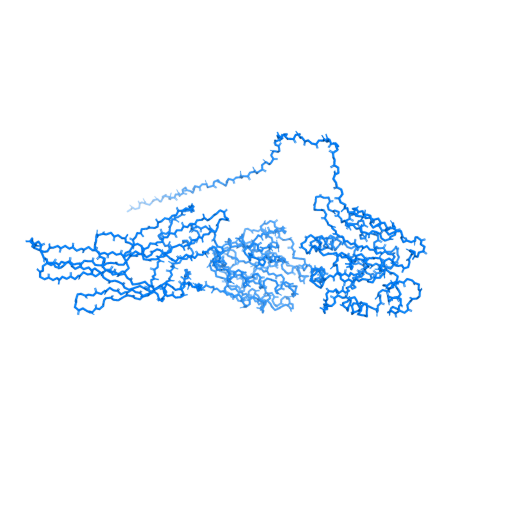78 PHE A CA 1
ATOM 3020 C C . PHE A 1 378 ? 10.879 5.184 1.640 1.00 67.44 378 PHE A C 1
ATOM 3022 O O . PHE A 1 378 ? 11.347 6.288 1.912 1.00 67.44 378 PHE A O 1
ATOM 3029 N N . ASN A 1 379 ? 9.874 4.642 2.344 1.00 65.06 379 ASN A N 1
ATOM 3030 C CA . ASN A 1 379 ? 9.059 5.308 3.370 1.00 65.06 379 ASN A CA 1
ATOM 3031 C C . ASN A 1 379 ? 9.804 6.001 4.500 1.00 65.06 379 ASN A C 1
ATOM 3033 O O . ASN A 1 379 ? 9.197 6.823 5.1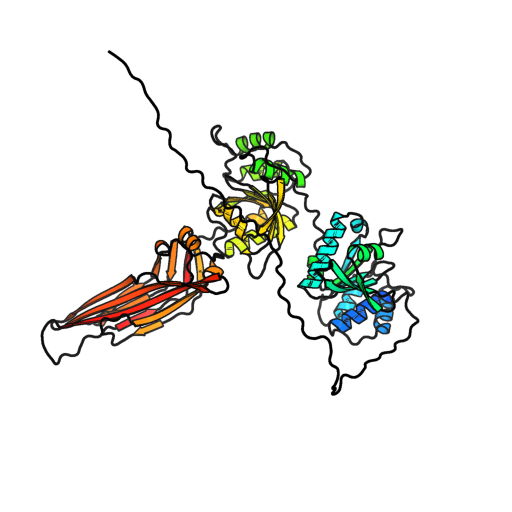87 1.00 65.06 379 ASN A O 1
ATOM 3037 N N . ARG A 1 380 ? 11.064 5.639 4.768 1.00 61.78 380 ARG A N 1
ATOM 3038 C CA . ARG A 1 380 ? 11.832 6.281 5.845 1.00 61.78 380 ARG A CA 1
ATOM 3039 C C . ARG A 1 380 ? 12.033 7.772 5.591 1.00 61.78 380 ARG A C 1
ATOM 3041 O O . ARG A 1 380 ? 12.200 8.530 6.542 1.00 61.78 380 ARG A O 1
ATOM 3048 N N . GLU A 1 381 ? 12.000 8.173 4.327 1.00 70.94 381 GLU A N 1
ATOM 3049 C CA . GLU A 1 381 ? 12.266 9.527 3.868 1.00 70.94 381 GLU A CA 1
ATOM 3050 C C . GLU A 1 381 ? 11.121 10.023 2.985 1.00 70.94 381 GLU A C 1
ATOM 3052 O O . GLU A 1 381 ? 10.276 9.252 2.522 1.00 70.94 381 GLU A O 1
ATOM 3057 N N . ASN A 1 382 ? 11.101 11.331 2.735 1.00 80.06 382 ASN A N 1
ATOM 3058 C CA . ASN A 1 382 ? 10.163 11.909 1.787 1.00 80.06 382 ASN A CA 1
ATOM 3059 C C . ASN A 1 382 ? 10.421 11.312 0.394 1.00 80.06 382 ASN A C 1
ATOM 3061 O O . ASN A 1 382 ? 11.509 11.480 -0.164 1.00 80.06 382 ASN A O 1
ATOM 3065 N N . THR A 1 383 ? 9.440 10.575 -0.123 1.00 87.50 383 THR A N 1
ATOM 3066 C CA . THR A 1 383 ? 9.571 9.781 -1.347 1.00 87.50 383 THR A CA 1
ATOM 3067 C C . THR A 1 383 ? 8.786 10.422 -2.477 1.00 87.50 383 THR A C 1
ATOM 3069 O O . THR A 1 383 ? 7.647 10.842 -2.297 1.00 87.50 383 THR A O 1
ATOM 3072 N N . TYR A 1 384 ? 9.387 10.456 -3.659 1.00 91.31 384 TYR A N 1
ATOM 3073 C CA . TYR A 1 384 ? 8.807 11.020 -4.864 1.00 91.31 384 TYR A CA 1
ATOM 3074 C C . TYR A 1 384 ? 8.672 9.950 -5.939 1.00 91.31 384 TYR A C 1
ATOM 3076 O O . TYR A 1 384 ? 9.572 9.130 -6.137 1.00 91.31 384 TYR A O 1
ATOM 3084 N N . LEU A 1 385 ? 7.553 9.999 -6.650 1.00 93.75 385 LEU A N 1
ATOM 3085 C CA . LEU A 1 385 ? 7.321 9.255 -7.875 1.00 93.75 385 LEU A CA 1
ATOM 3086 C C . LEU A 1 385 ? 7.364 10.236 -9.044 1.00 93.75 385 LEU A C 1
ATOM 3088 O O . LEU A 1 385 ? 6.642 11.229 -9.046 1.00 93.75 385 LEU A O 1
ATOM 3092 N N . ILE A 1 386 ? 8.210 9.967 -10.029 1.00 95.38 386 ILE A N 1
ATOM 3093 C CA . ILE A 1 386 ? 8.308 10.740 -11.266 1.00 95.38 386 ILE A CA 1
ATOM 3094 C C . ILE A 1 386 ? 7.868 9.815 -12.394 1.00 95.38 386 ILE A C 1
ATOM 3096 O O . ILE A 1 386 ? 8.503 8.792 -12.631 1.00 95.38 386 ILE A O 1
ATOM 3100 N N . GLY A 1 387 ? 6.771 10.135 -13.062 1.00 94.19 387 GLY A N 1
ATOM 3101 C CA . GLY A 1 387 ? 6.134 9.264 -14.052 1.00 94.19 387 GLY A CA 1
ATOM 3102 C C . GLY A 1 387 ? 5.155 10.047 -14.911 1.00 94.19 387 GLY A C 1
ATOM 3103 O O . GLY A 1 387 ? 5.107 11.271 -14.810 1.00 94.19 387 GLY A O 1
ATOM 3104 N N . GLU A 1 388 ? 4.366 9.366 -15.740 1.00 93.38 388 GLU A N 1
ATOM 3105 C CA . GLU A 1 388 ? 3.367 10.052 -16.563 1.00 93.38 388 GLU A CA 1
ATOM 3106 C C . GLU A 1 388 ? 2.351 10.794 -15.686 1.00 93.38 388 GLU A C 1
ATOM 3108 O O . GLU A 1 388 ? 1.768 10.230 -14.758 1.00 93.38 388 GLU A O 1
ATOM 3113 N N . LYS A 1 389 ? 2.167 12.083 -15.970 1.00 93.62 389 LYS A N 1
ATOM 3114 C CA . LYS A 1 389 ? 1.518 13.045 -15.082 1.00 93.62 389 LYS A CA 1
ATOM 3115 C C . LYS A 1 389 ? 0.092 12.644 -14.717 1.00 93.62 389 LYS A C 1
ATOM 3117 O O . LYS A 1 389 ? -0.232 12.608 -13.532 1.00 93.62 389 LYS A O 1
ATOM 3122 N N . SER A 1 390 ? -0.729 12.292 -15.709 1.00 91.81 390 SER A N 1
ATOM 3123 C CA . SER A 1 390 ? -2.127 11.907 -15.462 1.00 91.81 390 SER A CA 1
ATOM 3124 C C . SER A 1 390 ? -2.270 10.548 -14.762 1.00 91.81 390 SER A C 1
ATOM 3126 O O . SER A 1 390 ? -3.236 10.313 -14.039 1.00 91.81 390 SER A O 1
ATOM 3128 N N . ALA A 1 391 ? -1.296 9.647 -14.913 1.00 91.44 391 ALA A N 1
ATOM 3129 C CA . ALA A 1 391 ? -1.262 8.392 -14.173 1.00 91.44 391 ALA A CA 1
ATOM 3130 C C . ALA A 1 391 ? -0.907 8.617 -12.696 1.00 91.44 391 ALA A C 1
ATOM 3132 O O . ALA A 1 391 ? -1.545 8.037 -11.816 1.00 91.44 391 ALA A O 1
ATOM 3133 N N . ILE A 1 392 ? 0.091 9.461 -12.408 1.00 92.50 392 ILE A N 1
ATOM 3134 C CA . ILE A 1 392 ? 0.595 9.630 -11.040 1.00 92.50 392 ILE A CA 1
ATOM 3135 C C . ILE A 1 392 ? -0.193 10.637 -10.199 1.00 92.50 392 ILE A C 1
ATOM 3137 O O . ILE A 1 392 ? -0.133 10.539 -8.976 1.00 92.50 392 ILE A O 1
ATOM 3141 N N . GLU A 1 393 ? -0.933 11.573 -10.801 1.00 88.62 393 GLU A N 1
ATOM 3142 C CA . GLU A 1 393 ? -1.716 12.581 -10.061 1.00 88.62 393 GLU A CA 1
ATOM 3143 C C . GLU A 1 393 ? -2.828 11.973 -9.195 1.00 88.62 393 GLU A C 1
ATOM 3145 O O . GLU A 1 393 ? -3.253 12.580 -8.216 1.00 88.62 393 GLU A O 1
ATOM 3150 N N . ASN A 1 394 ? -3.258 10.753 -9.529 1.00 82.25 394 ASN A N 1
ATOM 3151 C CA . ASN A 1 394 ? -4.263 9.999 -8.783 1.00 82.25 394 ASN A CA 1
ATOM 3152 C C . ASN A 1 394 ? -3.701 9.300 -7.537 1.00 82.25 394 ASN A C 1
ATOM 3154 O O . ASN A 1 394 ? -4.457 8.661 -6.803 1.00 82.25 394 ASN A O 1
ATOM 3158 N N . ASN A 1 395 ? -2.388 9.380 -7.293 1.00 83.38 395 ASN A N 1
ATOM 3159 C CA . ASN A 1 395 ? -1.834 8.921 -6.028 1.00 83.38 395 ASN A CA 1
ATOM 3160 C C . ASN A 1 395 ? -2.415 9.744 -4.876 1.00 83.38 395 ASN A C 1
ATOM 3162 O O . ASN A 1 395 ? -2.687 10.939 -4.991 1.00 83.38 395 ASN A O 1
ATOM 3166 N N . VAL A 1 396 ? -2.590 9.090 -3.734 1.00 78.12 396 VAL A N 1
ATOM 3167 C CA . VAL A 1 396 ? -3.146 9.703 -2.531 1.00 78.12 396 VAL A CA 1
ATOM 3168 C C . VAL A 1 396 ? -2.212 9.458 -1.360 1.00 78.12 396 VAL A C 1
ATOM 3170 O O . VAL A 1 396 ? -1.631 8.384 -1.233 1.00 78.12 396 VAL A O 1
ATOM 3173 N N . SER A 1 397 ? -2.075 10.462 -0.496 1.00 73.81 397 SER A N 1
ATOM 3174 C CA . SER A 1 397 ? -1.499 10.284 0.835 1.00 73.81 397 SER A CA 1
ATOM 3175 C C . SER A 1 397 ? -2.651 10.161 1.823 1.00 73.81 397 SER A C 1
ATOM 3177 O O . SER A 1 397 ? -3.408 11.114 2.034 1.00 73.81 397 SER A O 1
ATOM 3179 N N . VAL A 1 398 ? -2.822 8.970 2.393 1.00 78.75 398 VAL A N 1
ATOM 3180 C CA . VAL A 1 398 ? -3.968 8.654 3.250 1.00 78.75 398 VAL A CA 1
ATOM 3181 C C . VAL A 1 398 ? -3.564 8.870 4.703 1.00 78.75 398 VAL A C 1
ATOM 3183 O O . VAL A 1 398 ? -2.861 8.062 5.309 1.00 78.75 398 VAL A O 1
ATOM 3186 N N . LYS A 1 399 ? -4.020 9.991 5.275 1.00 82.69 399 LYS A N 1
ATOM 3187 C CA . LYS A 1 399 ? -3.775 10.341 6.687 1.00 82.69 399 LYS A CA 1
ATOM 3188 C C . LYS A 1 399 ? -4.644 9.556 7.663 1.00 82.69 399 LYS A C 1
ATOM 3190 O O . LYS A 1 399 ? -4.277 9.391 8.823 1.00 82.69 399 LYS A O 1
ATOM 3195 N N . SER A 1 400 ? -5.797 9.086 7.205 1.00 85.44 400 SER A N 1
ATOM 3196 C CA . SER A 1 400 ? -6.685 8.256 8.003 1.00 85.44 400 SER A CA 1
ATOM 3197 C C . SER A 1 400 ? -7.493 7.325 7.120 1.00 85.44 400 SER A C 1
ATOM 3199 O O . SER A 1 400 ? -7.902 7.734 6.035 1.00 85.44 400 SER A O 1
ATOM 3201 N N . SER A 1 401 ? -7.767 6.123 7.613 1.00 87.44 401 SER A N 1
ATOM 3202 C CA . SER A 1 401 ? -8.670 5.168 6.971 1.00 87.44 401 SER A CA 1
ATOM 3203 C C . SER A 1 401 ? -9.827 4.848 7.913 1.00 87.44 401 SER A C 1
ATOM 3205 O O . SER A 1 401 ? -9.643 4.797 9.133 1.00 87.44 401 SER A O 1
ATOM 3207 N N . GLU A 1 402 ? -11.020 4.687 7.349 1.00 90.69 402 GLU A N 1
ATOM 3208 C CA . GLU A 1 402 ? -12.257 4.415 8.076 1.00 90.69 402 GLU A CA 1
ATOM 3209 C C . GLU A 1 402 ? -12.859 3.107 7.562 1.00 90.69 402 GLU A C 1
ATOM 3211 O O . GLU A 1 402 ? -12.915 2.867 6.357 1.00 90.69 402 GLU A O 1
ATOM 3216 N N . VAL A 1 403 ? -13.318 2.262 8.481 1.00 92.25 403 VAL A N 1
ATOM 3217 C CA . VAL A 1 403 ? -13.977 0.994 8.169 1.00 92.25 403 VAL A CA 1
ATOM 3218 C C . VAL A 1 403 ? -15.271 0.881 8.962 1.00 92.25 403 VAL A C 1
ATOM 3220 O O . VAL A 1 403 ? -15.364 1.312 10.116 1.00 92.25 403 VAL A O 1
ATOM 3223 N N . ALA A 1 404 ? -16.289 0.317 8.321 1.00 93.81 404 ALA A N 1
ATOM 3224 C CA . ALA A 1 404 ? -17.552 0.030 8.976 1.00 93.81 404 ALA A CA 1
ATOM 3225 C C . ALA A 1 404 ? -17.385 -1.130 9.967 1.00 93.81 404 ALA A C 1
ATOM 3227 O O . ALA A 1 404 ? -16.725 -2.123 9.666 1.00 93.81 404 ALA A O 1
ATOM 3228 N N . ILE A 1 405 ? -18.017 -1.008 11.129 1.00 94.88 405 ILE A N 1
ATOM 3229 C CA . ILE A 1 405 ? -18.045 -2.037 12.168 1.00 94.88 405 ILE A CA 1
ATOM 3230 C C . ILE A 1 405 ? -19.480 -2.354 12.571 1.00 94.88 405 ILE A C 1
ATOM 3232 O O . ILE A 1 405 ? -20.375 -1.505 12.495 1.00 94.88 405 ILE A O 1
ATOM 3236 N N . ASP A 1 406 ? -19.688 -3.570 13.065 1.00 94.44 406 ASP A N 1
ATOM 3237 C CA . ASP A 1 406 ? -20.966 -3.964 13.643 1.00 94.44 406 ASP A CA 1
ATOM 3238 C C . ASP A 1 406 ? -21.248 -3.162 14.913 1.00 94.44 406 ASP A C 1
ATOM 3240 O O . ASP A 1 406 ? -20.565 -3.301 15.932 1.00 94.44 406 ASP A O 1
ATOM 3244 N N . GLN A 1 407 ? -22.307 -2.358 14.868 1.00 95.94 407 GLN A N 1
ATOM 3245 C CA . GLN A 1 407 ? -22.726 -1.565 16.013 1.00 95.94 407 GLN A CA 1
ATOM 3246 C C . GLN A 1 407 ? -23.152 -2.466 17.180 1.00 95.94 407 GLN A C 1
ATOM 3248 O O . GLN A 1 407 ? -24.050 -3.302 17.054 1.00 95.94 407 GLN A O 1
ATOM 3253 N N . LYS A 1 408 ? -22.550 -2.248 18.349 1.00 96.31 408 LYS A N 1
ATOM 3254 C CA . LYS A 1 408 ? -22.922 -2.864 19.623 1.00 96.31 408 LYS A CA 1
ATOM 3255 C C . LYS A 1 408 ? -23.578 -1.812 20.506 1.00 96.31 408 LYS A C 1
ATOM 3257 O O . LYS A 1 408 ? -22.964 -0.797 20.827 1.00 96.31 408 LYS A O 1
ATOM 3262 N N . ILE A 1 409 ? -24.819 -2.070 20.903 1.00 96.38 409 ILE A N 1
ATOM 3263 C CA . ILE A 1 409 ? -25.548 -1.269 21.887 1.00 96.38 409 ILE A CA 1
ATOM 3264 C C . ILE A 1 409 ? -25.812 -2.174 23.081 1.00 96.38 409 ILE A C 1
ATOM 3266 O O . ILE A 1 409 ? -26.415 -3.235 22.926 1.00 96.38 409 ILE A O 1
ATOM 3270 N N . VAL A 1 410 ? -25.330 -1.772 24.252 1.00 96.56 410 VAL A N 1
ATOM 3271 C CA . VAL A 1 410 ? -25.431 -2.568 25.476 1.00 96.56 410 VAL A CA 1
ATOM 3272 C C . VAL A 1 410 ? -25.910 -1.676 26.611 1.00 96.56 410 VAL A C 1
ATOM 3274 O O . VAL A 1 410 ? -25.336 -0.621 26.869 1.00 96.56 410 VAL A O 1
ATOM 3277 N N . GLU A 1 411 ? -26.951 -2.125 27.299 1.00 96.56 411 GLU A N 1
ATOM 3278 C CA . GLU A 1 411 ? -27.388 -1.582 28.581 1.00 96.56 411 GLU A CA 1
ATOM 3279 C C . GLU A 1 411 ? -27.045 -2.608 29.662 1.00 96.56 411 GLU A C 1
ATOM 3281 O O . GLU A 1 411 ? -27.456 -3.768 29.576 1.00 96.56 411 GLU A O 1
ATOM 3286 N N . MET A 1 412 ? -26.278 -2.192 30.669 1.00 94.75 412 MET A N 1
ATOM 3287 C CA . MET A 1 412 ? -25.951 -3.023 31.826 1.00 94.75 412 MET A CA 1
ATOM 3288 C C . MET A 1 412 ? -26.490 -2.365 33.088 1.00 94.75 412 MET A C 1
ATOM 3290 O O . MET A 1 412 ? -26.230 -1.194 33.361 1.00 94.75 412 MET A O 1
ATOM 3294 N N . ASN A 1 413 ? -27.251 -3.147 33.845 1.00 92.38 413 ASN A N 1
ATOM 3295 C CA . ASN A 1 413 ? -27.929 -2.748 35.070 1.00 92.38 413 ASN A CA 1
ATOM 3296 C C . ASN A 1 413 ? -27.410 -3.596 36.235 1.00 92.38 413 ASN A C 1
ATOM 3298 O O . ASN A 1 413 ? -26.863 -4.677 36.013 1.00 92.38 413 ASN A O 1
ATOM 3302 N N . ASN A 1 414 ? -27.668 -3.147 37.462 1.00 88.81 414 ASN A N 1
ATOM 3303 C CA . ASN A 1 414 ? -27.339 -3.873 38.688 1.00 88.81 414 ASN A CA 1
ATOM 3304 C C . ASN A 1 414 ? -25.834 -4.181 38.837 1.00 88.81 414 ASN A C 1
ATOM 3306 O O . ASN A 1 414 ? -25.464 -5.254 39.305 1.00 88.81 414 ASN A O 1
ATOM 3310 N N . LEU A 1 415 ? -24.963 -3.264 38.401 1.00 88.38 415 LEU A N 1
ATOM 3311 C CA . LEU A 1 415 ? -23.516 -3.405 38.571 1.00 88.38 415 LEU A CA 1
ATOM 3312 C C . LEU A 1 415 ? -23.168 -3.110 40.036 1.00 88.38 415 LEU A C 1
ATOM 3314 O O . LEU A 1 415 ? -23.334 -1.977 40.477 1.00 88.38 415 LEU A O 1
ATOM 3318 N N . GLU A 1 416 ? -22.727 -4.100 40.805 1.00 75.06 416 GLU A N 1
ATOM 3319 C CA . GLU A 1 416 ? -22.181 -3.906 42.155 1.00 75.06 416 GLU A CA 1
ATOM 3320 C C . GLU A 1 416 ? -21.366 -5.127 42.605 1.00 75.06 416 GLU A C 1
ATOM 3322 O O . GLU A 1 416 ? -21.917 -6.149 42.991 1.00 75.06 416 GLU A O 1
ATOM 3327 N N . ASP A 1 417 ? -20.039 -5.039 42.565 1.00 78.31 417 ASP A N 1
ATOM 3328 C CA . ASP A 1 417 ? -19.135 -6.108 43.046 1.00 78.31 417 ASP A CA 1
ATOM 3329 C C . ASP A 1 417 ? -17.645 -5.723 43.006 1.00 78.31 417 ASP A C 1
ATOM 3331 O O . ASP A 1 417 ? -16.785 -6.517 43.390 1.00 78.31 417 ASP A O 1
ATOM 3335 N N . GLY A 1 418 ? -17.309 -4.499 42.584 1.00 84.88 418 GLY A N 1
ATOM 3336 C CA . GLY A 1 418 ? -15.922 -4.065 42.454 1.00 84.88 418 GLY A CA 1
ATOM 3337 C C . GLY A 1 418 ? -15.182 -4.692 41.266 1.00 84.88 418 GLY A C 1
ATOM 3338 O O . GLY A 1 418 ? -13.977 -4.474 41.133 1.00 84.88 418 GLY A O 1
ATOM 3339 N N . LEU A 1 419 ? -15.864 -5.473 40.418 1.00 89.94 419 LEU A N 1
ATOM 3340 C CA . LEU A 1 419 ? -15.252 -6.225 39.327 1.00 89.94 419 LEU A CA 1
ATOM 3341 C C . LEU A 1 419 ? -15.453 -5.535 37.974 1.00 89.94 419 LEU A C 1
ATOM 3343 O O . LEU A 1 419 ? -16.440 -4.846 37.727 1.00 89.94 419 LEU A O 1
ATOM 3347 N N . ASP A 1 420 ? -14.490 -5.745 37.077 1.00 92.88 420 ASP A N 1
ATOM 3348 C CA . ASP A 1 420 ? -14.604 -5.350 35.675 1.00 92.88 420 ASP A CA 1
ATOM 3349 C C . ASP A 1 420 ? -15.331 -6.460 34.896 1.00 92.88 420 ASP A C 1
ATOM 3351 O O . ASP A 1 420 ? -14.799 -7.556 34.702 1.00 92.88 420 ASP A O 1
ATOM 3355 N N . VAL A 1 421 ? -16.540 -6.170 34.421 1.00 93.94 421 VAL A N 1
ATOM 3356 C CA . VAL A 1 421 ? -17.357 -7.057 33.586 1.00 93.94 421 VAL A CA 1
ATOM 3357 C C . VAL A 1 421 ? -17.235 -6.637 32.124 1.00 93.94 421 VAL A C 1
ATOM 3359 O O . VAL A 1 421 ? -17.335 -5.458 31.785 1.00 93.94 421 VAL A O 1
ATOM 3362 N N . LYS A 1 422 ? -17.029 -7.602 31.223 1.00 96.38 422 LYS A N 1
ATOM 3363 C CA . LYS A 1 422 ? -16.970 -7.328 29.783 1.00 96.38 422 LYS A CA 1
ATOM 3364 C C . LYS A 1 422 ? -18.344 -6.935 29.242 1.00 96.38 422 LYS A C 1
ATOM 3366 O O . LYS A 1 422 ? -19.264 -7.745 29.287 1.00 96.38 422 LYS A O 1
ATOM 3371 N N . ALA A 1 423 ? -18.439 -5.739 28.663 1.00 96.75 423 ALA A N 1
ATOM 3372 C CA . ALA A 1 423 ? -19.636 -5.285 27.962 1.00 96.75 423 ALA A CA 1
ATOM 3373 C C . ALA A 1 423 ? -19.660 -5.785 26.510 1.00 96.75 423 ALA A C 1
ATOM 3375 O O . ALA A 1 423 ? -20.623 -6.421 26.091 1.00 96.75 423 ALA A O 1
ATOM 3376 N N . PHE A 1 424 ? -18.595 -5.527 25.744 1.00 97.31 424 PHE A N 1
ATOM 3377 C CA . PHE A 1 424 ? -18.415 -6.035 24.379 1.00 97.31 424 PHE A CA 1
ATOM 3378 C C . PHE A 1 424 ? -16.958 -5.907 23.906 1.00 97.31 424 PHE A C 1
ATOM 3380 O O . PHE A 1 424 ? -16.122 -5.279 24.560 1.00 97.31 424 PHE A O 1
ATOM 3387 N N . GLU A 1 425 ? -16.678 -6.502 22.747 1.00 97.38 425 GLU A N 1
ATOM 3388 C CA . GLU A 1 425 ? -15.424 -6.403 21.998 1.00 97.38 425 GLU A CA 1
ATOM 3389 C C . GLU A 1 425 ? -15.721 -5.972 20.557 1.00 97.38 425 GLU A C 1
ATOM 3391 O O . GLU A 1 425 ? -16.769 -6.314 20.003 1.00 97.38 425 GLU A O 1
ATOM 3396 N N . ILE A 1 426 ? -14.800 -5.209 19.975 1.00 96.69 426 ILE A N 1
ATOM 3397 C CA . ILE A 1 426 ? -14.776 -4.852 18.553 1.00 96.69 426 ILE A CA 1
ATOM 3398 C C . ILE A 1 426 ? -13.468 -5.389 17.996 1.00 96.69 426 ILE A C 1
ATOM 3400 O O . ILE A 1 426 ? -12.417 -5.035 18.523 1.00 96.69 426 ILE A O 1
ATOM 3404 N N . GLU A 1 427 ? -13.538 -6.210 16.956 1.00 95.25 427 GLU A N 1
ATOM 3405 C CA . GLU A 1 427 ? -12.381 -6.836 16.317 1.00 95.25 427 GLU A CA 1
ATOM 3406 C C . GLU A 1 427 ? -12.187 -6.274 14.904 1.00 95.25 427 GLU A C 1
ATOM 3408 O O . GLU A 1 427 ? -13.154 -6.126 14.157 1.00 95.25 427 GLU A O 1
ATOM 3413 N N . ILE A 1 428 ? -10.946 -5.928 14.558 1.00 94.75 428 ILE A N 1
ATOM 3414 C CA . ILE A 1 428 ? -10.557 -5.314 13.286 1.00 94.75 428 ILE A CA 1
ATOM 3415 C C . ILE A 1 428 ? -9.290 -5.984 12.767 1.00 94.75 428 ILE A C 1
ATOM 3417 O O . ILE A 1 428 ? -8.283 -6.004 13.472 1.00 94.75 428 ILE A O 1
ATOM 3421 N N . ASN A 1 429 ? -9.288 -6.431 11.512 1.00 90.44 429 ASN A N 1
ATOM 3422 C CA . ASN A 1 429 ? -8.058 -6.853 10.845 1.00 90.44 429 ASN A CA 1
ATOM 3423 C C . ASN A 1 429 ? -7.253 -5.608 10.425 1.00 90.44 429 ASN A C 1
ATOM 3425 O O . ASN A 1 429 ? -7.552 -4.937 9.433 1.00 90.44 429 ASN A O 1
ATOM 3429 N N . LEU A 1 430 ? -6.229 -5.264 11.211 1.00 90.12 430 LEU A N 1
ATOM 3430 C CA . LEU A 1 430 ? -5.334 -4.147 10.919 1.00 90.12 430 LEU A CA 1
ATOM 3431 C C . LEU A 1 430 ? -4.484 -4.413 9.684 1.00 90.12 430 LEU A C 1
ATOM 3433 O O . LEU A 1 430 ? -4.173 -3.463 8.967 1.00 90.12 430 LEU A O 1
ATOM 3437 N N . THR A 1 431 ? -4.093 -5.661 9.428 1.00 85.44 431 THR A N 1
ATOM 3438 C CA . THR A 1 431 ? -3.313 -5.998 8.233 1.00 85.44 431 THR A CA 1
ATOM 3439 C C . THR A 1 431 ? -4.116 -5.757 6.966 1.00 85.44 431 THR A C 1
ATOM 3441 O O . THR A 1 431 ? -3.568 -5.229 6.007 1.00 85.44 431 THR A O 1
ATOM 3444 N N . GLU A 1 432 ? -5.416 -6.025 6.958 1.00 83.50 432 GLU A N 1
ATOM 3445 C CA . GLU A 1 432 ? -6.251 -5.710 5.802 1.00 83.50 432 GLU A CA 1
ATOM 3446 C C . GLU A 1 432 ? -6.338 -4.196 5.556 1.00 83.50 432 GLU A C 1
ATOM 3448 O O . GLU A 1 432 ? -6.258 -3.748 4.412 1.00 83.50 432 GLU A O 1
ATOM 3453 N N . LEU A 1 433 ? -6.442 -3.393 6.618 1.00 85.19 433 LEU A N 1
ATOM 3454 C CA . LEU A 1 433 ? -6.563 -1.938 6.504 1.00 85.19 433 LEU A CA 1
ATOM 3455 C C . LEU A 1 433 ? -5.227 -1.256 6.151 1.00 85.19 433 LEU A C 1
ATOM 3457 O O . LEU A 1 433 ? -5.174 -0.319 5.352 1.00 85.19 433 LEU A O 1
ATOM 3461 N N . THR A 1 434 ? -4.133 -1.731 6.749 1.00 82.12 434 THR A N 1
ATOM 3462 C CA . THR A 1 434 ? -2.810 -1.085 6.694 1.00 82.12 434 THR A CA 1
ATOM 3463 C C . THR A 1 434 ? -1.797 -1.821 5.811 1.00 82.12 434 THR A C 1
ATOM 3465 O O . THR A 1 434 ? -0.710 -1.329 5.541 1.00 82.12 434 THR A O 1
ATOM 3468 N N . SER A 1 435 ? -2.102 -3.034 5.353 1.00 75.19 435 SER A N 1
ATOM 3469 C CA . SER A 1 435 ? -1.133 -3.923 4.685 1.00 75.19 435 SER A CA 1
ATOM 3470 C C . SER A 1 435 ? 0.143 -4.206 5.509 1.00 75.19 435 SER A C 1
ATOM 3472 O O . SER A 1 435 ? 1.140 -4.704 4.984 1.00 75.19 435 SER A O 1
ATOM 3474 N N . VAL A 1 436 ? 0.136 -3.916 6.819 1.00 79.31 436 VAL A N 1
ATOM 3475 C CA . VAL A 1 436 ? 1.261 -4.130 7.739 1.00 79.31 436 VAL A CA 1
ATOM 3476 C C . VAL A 1 436 ? 0.963 -5.308 8.667 1.00 79.31 436 VAL A C 1
ATOM 3478 O O . VAL A 1 436 ? -0.092 -5.374 9.292 1.00 79.31 436 VAL A O 1
ATOM 3481 N N . GLN A 1 437 ? 1.930 -6.220 8.788 1.00 79.50 437 GLN A N 1
ATOM 3482 C CA . GLN A 1 437 ? 1.856 -7.423 9.633 1.00 79.50 437 GLN A CA 1
ATOM 3483 C C . GLN A 1 437 ? 2.710 -7.331 10.912 1.00 79.50 437 GLN A C 1
ATOM 3485 O O . GLN A 1 437 ? 2.739 -8.252 11.720 1.00 79.50 437 GLN A O 1
ATOM 3490 N N . ASN A 1 438 ? 3.424 -6.220 11.121 1.00 82.25 438 ASN A N 1
ATOM 3491 C CA . ASN A 1 438 ? 4.346 -6.036 12.245 1.00 82.25 438 ASN A CA 1
ATOM 3492 C C . ASN A 1 438 ? 3.822 -4.971 13.215 1.00 82.25 438 ASN A C 1
ATOM 3494 O O . ASN A 1 438 ? 3.632 -3.815 12.827 1.00 82.25 438 ASN A O 1
ATOM 3498 N N . ILE A 1 439 ? 3.659 -5.332 14.489 1.00 87.81 439 ILE A N 1
ATOM 3499 C CA . ILE A 1 439 ? 3.158 -4.443 15.549 1.00 87.81 439 ILE A CA 1
ATOM 3500 C C . ILE A 1 439 ? 4.090 -3.243 15.735 1.00 87.81 439 ILE A C 1
ATOM 3502 O O . ILE A 1 439 ? 3.640 -2.102 15.839 1.00 87.81 439 ILE A O 1
ATOM 3506 N N . SER A 1 440 ? 5.398 -3.489 15.692 1.00 84.56 440 SER A N 1
ATOM 3507 C CA . SER A 1 440 ? 6.424 -2.445 15.781 1.00 84.56 440 SER A CA 1
ATOM 3508 C C . SER A 1 440 ? 6.266 -1.369 14.694 1.00 84.56 440 SER A C 1
ATOM 3510 O O . SER A 1 440 ? 6.390 -0.173 14.967 1.00 84.56 440 SER A O 1
ATOM 3512 N N . ARG A 1 441 ? 5.923 -1.769 13.461 1.00 82.12 441 ARG A N 1
ATOM 3513 C CA . ARG A 1 441 ? 5.662 -0.841 12.349 1.00 82.12 441 ARG A CA 1
ATOM 3514 C C . ARG A 1 441 ? 4.327 -0.120 12.503 1.00 82.12 441 ARG A C 1
ATOM 3516 O O . ARG A 1 441 ? 4.272 1.068 12.202 1.00 82.12 441 ARG A O 1
ATOM 3523 N N . ILE A 1 442 ? 3.282 -0.796 12.982 1.00 87.69 442 ILE A N 1
ATOM 3524 C CA . ILE A 1 442 ? 2.000 -0.155 13.313 1.00 87.69 442 ILE A CA 1
ATOM 3525 C C . ILE A 1 442 ? 2.233 0.981 14.317 1.00 87.69 442 ILE A C 1
ATOM 3527 O O . ILE A 1 442 ? 1.838 2.115 14.061 1.00 87.69 442 ILE A O 1
ATOM 3531 N N . LYS A 1 443 ? 2.963 0.710 15.405 1.00 89.50 443 LYS A N 1
ATOM 3532 C CA . LYS A 1 443 ? 3.302 1.702 16.433 1.00 89.50 443 LYS A CA 1
ATOM 3533 C C . LYS A 1 443 ? 4.061 2.911 15.884 1.00 89.50 443 LYS A C 1
ATOM 3535 O O . LYS A 1 443 ? 3.770 4.038 16.261 1.00 89.50 443 LYS A O 1
ATOM 3540 N N . GLN A 1 444 ? 5.047 2.683 15.018 1.00 84.75 444 GLN A N 1
ATOM 3541 C CA . GLN A 1 444 ? 5.886 3.758 14.473 1.00 84.75 444 GLN A CA 1
ATOM 3542 C C . GLN A 1 444 ? 5.130 4.694 13.527 1.00 84.75 444 GLN A C 1
ATOM 3544 O O . GLN A 1 444 ? 5.473 5.870 13.423 1.00 84.75 444 GLN A O 1
ATOM 3549 N N . ASN A 1 445 ? 4.140 4.170 12.807 1.00 83.12 445 ASN A N 1
ATOM 3550 C CA . ASN A 1 445 ? 3.532 4.892 11.696 1.00 83.12 445 ASN A CA 1
ATOM 3551 C C . ASN A 1 445 ? 2.110 5.379 11.980 1.00 83.12 445 ASN A C 1
ATOM 3553 O O . ASN A 1 445 ? 1.676 6.354 11.374 1.00 83.12 445 ASN A O 1
ATOM 3557 N N . LEU A 1 446 ? 1.391 4.740 12.898 1.00 88.88 446 LEU A N 1
ATOM 3558 C CA . LEU A 1 446 ? 0.039 5.132 13.287 1.00 88.88 446 LEU A CA 1
ATOM 3559 C C . LEU A 1 446 ? 0.068 5.886 14.617 1.00 88.88 446 LEU A C 1
ATOM 3561 O O . LEU A 1 446 ? 0.928 5.631 15.454 1.00 88.88 446 LEU A O 1
ATOM 3565 N N . VAL A 1 447 ? -0.889 6.791 14.824 1.00 91.69 447 VAL A N 1
ATOM 3566 C CA . VAL A 1 447 ? -1.009 7.645 16.024 1.00 91.69 447 VAL A CA 1
ATOM 3567 C C . VAL A 1 447 ? -2.076 7.126 16.978 1.00 91.69 447 VAL A C 1
ATOM 3569 O O . VAL A 1 447 ? -1.884 7.072 18.199 1.00 91.69 447 VAL A O 1
ATOM 3572 N N . SER A 1 448 ? -3.238 6.795 16.419 1.00 94.69 448 SER A N 1
ATOM 3573 C CA . SER A 1 448 ? -4.414 6.438 17.196 1.00 94.69 448 SER A CA 1
ATOM 3574 C C . SER A 1 448 ? -5.347 5.497 16.445 1.00 94.69 448 SER A C 1
ATOM 3576 O O . SER A 1 448 ? -5.415 5.482 15.213 1.00 94.69 448 SER A O 1
ATOM 3578 N N . PHE A 1 449 ? -6.095 4.746 17.244 1.00 95.88 449 PHE A N 1
ATOM 3579 C CA . PHE A 1 449 ? -7.298 4.030 16.859 1.00 95.88 449 PHE A CA 1
ATOM 3580 C C . PHE A 1 449 ? -8.500 4.748 17.468 1.00 95.88 449 PHE A C 1
ATOM 3582 O O . PHE A 1 449 ? -8.477 5.101 18.650 1.00 95.88 449 PHE A O 1
ATOM 3589 N N . GLU A 1 450 ? -9.544 4.975 16.683 1.00 96.62 450 GLU A N 1
ATOM 3590 C CA . GLU A 1 450 ? -10.673 5.804 17.085 1.00 96.62 450 GLU A CA 1
ATOM 3591 C C . GLU A 1 450 ? -12.011 5.124 16.817 1.00 96.62 450 GLU A C 1
ATOM 3593 O O . GLU A 1 450 ? -12.237 4.521 15.769 1.00 96.62 450 GLU A O 1
ATOM 3598 N N . LEU A 1 451 ? -12.921 5.279 17.774 1.00 97.25 451 LEU A N 1
ATOM 3599 C CA . LEU A 1 451 ? -14.349 5.037 17.606 1.00 97.25 451 LEU A CA 1
ATOM 3600 C C . LEU A 1 451 ? -15.039 6.399 17.746 1.00 97.25 451 LEU A C 1
ATOM 3602 O O . LEU A 1 451 ? -15.438 6.770 18.856 1.00 97.25 451 LEU A O 1
ATOM 3606 N N . PRO A 1 452 ? -15.119 7.199 16.668 1.00 96.88 452 PRO A N 1
ATOM 3607 C CA . PRO A 1 452 ? -15.621 8.573 16.741 1.00 96.88 452 PRO A CA 1
ATOM 3608 C C . PRO A 1 452 ? -17.077 8.641 17.220 1.00 96.88 452 PRO A C 1
ATOM 3610 O O . PRO A 1 452 ? -17.463 9.574 17.920 1.00 96.88 452 PRO A O 1
ATOM 3613 N N . GLU A 1 453 ? -17.867 7.619 16.897 1.00 97.31 453 GLU A N 1
ATOM 3614 C CA . GLU A 1 453 ? -19.282 7.502 17.256 1.00 97.31 453 GLU A CA 1
ATOM 3615 C C . GLU A 1 453 ? -19.525 6.748 18.574 1.00 97.31 453 GLU A C 1
ATOM 3617 O O . GLU A 1 453 ? -20.676 6.512 18.947 1.00 97.31 453 GLU A O 1
ATOM 3622 N N . PHE A 1 454 ? -18.463 6.363 19.291 1.00 98.00 454 PHE A N 1
ATOM 3623 C CA . PHE A 1 454 ? -18.609 5.719 20.592 1.00 98.00 454 PHE A CA 1
ATOM 3624 C C . PHE A 1 454 ? -19.365 6.639 21.554 1.00 98.00 454 PHE A C 1
ATOM 3626 O O . PHE A 1 454 ? -19.090 7.835 21.634 1.00 98.00 454 PHE A O 1
ATOM 3633 N N . SER A 1 455 ? -20.301 6.095 22.322 1.00 97.75 455 SER A N 1
ATOM 3634 C CA . SER A 1 455 ? -21.016 6.832 23.358 1.00 97.75 455 SER A CA 1
ATOM 3635 C C . SER A 1 455 ? -21.163 5.975 24.601 1.00 97.75 455 SER A C 1
ATOM 3637 O O . SER A 1 455 ? -21.519 4.801 24.527 1.00 97.75 455 SER A O 1
ATOM 3639 N N . THR A 1 456 ? -20.896 6.582 25.751 1.00 97.31 456 THR A N 1
ATOM 3640 C CA . THR A 1 456 ? -21.082 5.976 27.064 1.00 97.31 456 THR A CA 1
ATOM 3641 C C . THR A 1 456 ? -21.881 6.907 27.960 1.00 97.31 456 THR A C 1
ATOM 3643 O O . THR A 1 456 ? -21.658 8.120 27.960 1.00 97.31 456 THR A O 1
ATOM 3646 N N . GLN A 1 457 ? -22.793 6.334 28.739 1.00 97.94 457 GLN A N 1
ATOM 3647 C CA . GLN A 1 457 ? -23.636 7.039 29.699 1.00 97.94 457 GLN A CA 1
ATOM 3648 C C . GLN A 1 457 ? -23.630 6.274 31.024 1.00 97.94 457 GLN A C 1
ATOM 3650 O O . GLN A 1 457 ? -23.930 5.083 31.034 1.00 97.94 457 GLN A O 1
ATOM 3655 N N . ILE A 1 458 ? -23.307 6.944 32.128 1.00 97.12 458 ILE A N 1
ATOM 3656 C CA . ILE A 1 458 ? -23.453 6.426 33.494 1.00 97.12 458 ILE A CA 1
ATOM 3657 C C . ILE A 1 458 ? -24.663 7.114 34.123 1.00 97.12 458 ILE A C 1
ATOM 3659 O O . ILE A 1 458 ? -24.757 8.343 34.099 1.00 97.12 458 ILE A O 1
ATOM 3663 N N . PHE A 1 459 ? -25.590 6.334 34.673 1.00 95.38 459 PHE A N 1
ATOM 3664 C CA . PHE A 1 459 ? -26.785 6.863 35.327 1.00 95.38 459 PHE A CA 1
ATOM 3665 C C . PHE A 1 459 ? -26.472 7.243 36.773 1.00 95.38 459 PHE A C 1
ATOM 3667 O O . PHE A 1 459 ? -25.903 6.446 37.519 1.00 95.38 459 PHE A O 1
ATOM 3674 N N . LYS A 1 460 ? -26.857 8.461 37.151 1.00 93.00 460 LYS A N 1
ATOM 3675 C CA . LYS A 1 460 ? -26.713 9.008 38.501 1.00 93.00 460 LYS A CA 1
ATOM 3676 C C . LYS A 1 460 ? -27.940 8.682 39.346 1.00 93.00 460 LYS A C 1
ATOM 3678 O O . LYS A 1 460 ? -29.016 8.390 38.818 1.00 93.00 460 LYS A O 1
ATOM 3683 N N . ILE A 1 461 ? -27.790 8.769 40.664 1.00 88.50 461 ILE A N 1
ATOM 3684 C CA . ILE A 1 461 ? -28.851 8.442 41.627 1.00 88.50 461 ILE A CA 1
ATOM 3685 C C . ILE A 1 461 ? -30.027 9.427 41.512 1.00 88.50 461 ILE A C 1
ATOM 3687 O O . ILE A 1 461 ? -31.178 9.054 41.729 1.00 88.50 461 ILE A O 1
ATOM 3691 N N . ASP A 1 462 ? -29.756 10.675 41.122 1.00 86.75 462 ASP A N 1
ATOM 3692 C CA . ASP A 1 462 ? -30.754 11.734 40.921 1.00 86.75 462 ASP A CA 1
ATOM 3693 C C . ASP A 1 462 ? -31.521 11.639 39.583 1.00 86.75 462 ASP A C 1
ATOM 3695 O O . ASP A 1 462 ? -32.393 12.465 39.308 1.00 86.75 462 ASP A O 1
ATOM 3699 N N . GLY A 1 463 ? -31.214 10.635 38.752 1.00 83.38 463 GLY A N 1
ATOM 3700 C CA . GLY A 1 463 ? -31.802 10.436 37.426 1.00 83.38 463 GLY A CA 1
ATOM 3701 C C . GLY A 1 463 ? -31.096 11.182 36.288 1.00 83.38 463 GLY A C 1
ATOM 3702 O O . GLY A 1 463 ? -31.486 11.012 35.132 1.00 83.38 463 GLY A O 1
ATOM 3703 N N . ASN A 1 464 ? -30.055 11.972 36.575 1.00 92.19 464 ASN A N 1
ATOM 3704 C CA . ASN A 1 464 ? -29.209 12.582 35.550 1.00 92.19 464 ASN A CA 1
ATOM 3705 C C . ASN A 1 464 ? -28.207 11.571 34.966 1.00 92.19 464 ASN A C 1
ATOM 3707 O O . ASN A 1 464 ? -28.032 10.457 35.462 1.00 92.19 464 ASN A O 1
ATOM 3711 N N . LEU A 1 465 ? -27.527 11.972 33.890 1.00 93.88 465 LEU A N 1
ATOM 3712 C CA . LEU A 1 465 ? -26.540 11.148 33.193 1.00 93.88 465 LEU A CA 1
ATOM 3713 C C . LEU A 1 465 ? -25.176 11.831 33.189 1.00 93.88 465 LEU A C 1
ATOM 3715 O O . LEU A 1 465 ? -25.077 13.033 32.945 1.00 93.88 465 LEU A O 1
ATOM 3719 N N . GLU A 1 466 ? -24.124 11.051 33.407 1.00 96.19 466 GLU A N 1
ATOM 3720 C CA . GLU A 1 466 ? -22.764 11.424 33.029 1.00 96.19 466 GLU A CA 1
ATOM 3721 C C . GLU A 1 466 ? -22.456 10.808 31.664 1.00 96.19 466 GLU A C 1
ATOM 3723 O O . GLU A 1 466 ? -22.618 9.600 31.489 1.00 96.19 466 GLU A O 1
ATOM 3728 N N . THR A 1 467 ? -22.033 11.605 30.682 1.00 95.88 467 THR A N 1
ATOM 3729 C CA . THR A 1 467 ? -21.896 11.133 29.296 1.00 95.88 467 THR A CA 1
ATOM 3730 C C . THR A 1 467 ? -20.542 11.463 28.696 1.00 95.88 467 THR A C 1
ATOM 3732 O O . THR A 1 467 ? -20.047 12.576 28.860 1.00 95.88 467 THR A O 1
ATOM 3735 N N . LYS A 1 468 ? -19.992 10.540 27.906 1.00 96.31 468 LYS A N 1
ATOM 3736 C CA . LYS A 1 468 ? -18.812 10.782 27.069 1.00 96.31 468 LYS A CA 1
ATOM 3737 C C . LYS A 1 468 ? -19.033 10.232 25.666 1.00 96.31 468 LYS A C 1
ATOM 3739 O O . LYS A 1 468 ? -19.601 9.155 25.497 1.00 96.31 468 LYS A O 1
ATOM 3744 N N . THR A 1 469 ? -18.580 10.985 24.671 1.00 96.75 469 THR A N 1
ATOM 3745 C CA . THR A 1 469 ? -18.640 10.626 23.250 1.00 96.75 469 THR A CA 1
ATOM 3746 C C . THR A 1 469 ? -17.239 10.555 22.659 1.00 96.75 469 THR A C 1
ATOM 3748 O O . THR A 1 469 ? -16.364 11.326 23.057 1.00 96.75 469 THR A O 1
ATOM 3751 N N . GLY A 1 470 ? -17.051 9.666 21.691 1.00 96.69 470 GLY A N 1
ATOM 3752 C CA . GLY A 1 470 ? -15.767 9.346 21.091 1.00 96.69 470 GLY A CA 1
ATOM 3753 C C . GLY A 1 470 ? -14.879 8.504 22.010 1.00 96.69 470 GLY A C 1
ATOM 3754 O O . GLY A 1 470 ? -14.853 8.667 23.234 1.00 96.69 470 GLY A O 1
ATOM 3755 N N . LEU A 1 471 ? -14.106 7.607 21.406 1.00 97.19 471 LEU A N 1
ATOM 3756 C CA . LEU A 1 471 ? -13.004 6.913 22.064 1.00 97.19 471 LEU A CA 1
ATOM 3757 C C . LEU A 1 471 ? -11.760 7.027 21.188 1.00 97.19 471 LEU A C 1
ATOM 3759 O O . LEU A 1 471 ? -11.817 6.701 20.008 1.00 97.19 471 LEU A O 1
ATOM 3763 N N . VAL A 1 472 ? -10.649 7.463 21.780 1.00 96.44 472 VAL A N 1
ATOM 3764 C CA . VAL A 1 472 ? -9.338 7.551 21.125 1.00 96.44 472 VAL A CA 1
ATOM 3765 C C . VAL A 1 472 ? -8.352 6.714 21.927 1.00 96.44 472 VAL A C 1
ATOM 3767 O O . VAL A 1 472 ? -8.199 6.905 23.135 1.00 96.44 472 VAL A O 1
ATOM 3770 N N . LEU A 1 473 ? -7.691 5.780 21.255 1.00 94.94 473 LEU A N 1
ATOM 3771 C CA . LEU A 1 473 ? -6.724 4.851 21.823 1.00 94.94 473 LEU A CA 1
ATOM 3772 C C . LEU A 1 473 ? -5.370 5.098 21.158 1.00 94.94 473 LEU A C 1
ATOM 3774 O O . LEU A 1 473 ? -5.266 5.040 19.937 1.00 94.94 473 LEU A O 1
ATOM 3778 N N . SER A 1 474 ? -4.335 5.403 21.941 1.00 93.50 474 SER A N 1
ATOM 3779 C CA . SER A 1 474 ? -3.008 5.702 21.391 1.00 93.50 474 SER A CA 1
ATOM 3780 C C . SER A 1 474 ? -2.257 4.425 21.018 1.00 93.50 474 SER A C 1
ATOM 3782 O O . SER A 1 474 ? -2.261 3.448 21.762 1.00 93.50 474 SER A O 1
ATOM 3784 N N . THR A 1 475 ? -1.555 4.460 19.890 1.00 93.12 475 THR A N 1
ATOM 3785 C CA . THR A 1 475 ? -0.679 3.372 19.424 1.00 93.12 475 THR A CA 1
ATOM 3786 C C . THR A 1 475 ? 0.654 3.321 20.169 1.00 93.12 475 THR A C 1
ATOM 3788 O O . THR A 1 475 ? 1.318 2.289 20.153 1.00 93.12 475 THR A O 1
ATOM 3791 N N . ASN A 1 476 ? 1.040 4.389 20.880 1.00 90.88 476 ASN A N 1
ATOM 3792 C CA . ASN A 1 476 ? 2.293 4.460 21.649 1.00 90.88 476 ASN A CA 1
ATOM 3793 C C . ASN A 1 476 ? 2.406 3.381 22.739 1.00 90.88 476 ASN A C 1
ATOM 3795 O O . ASN A 1 476 ? 3.494 3.117 23.249 1.00 90.88 476 ASN A O 1
ATOM 3799 N N . GLU A 1 477 ? 1.287 2.759 23.086 1.00 88.00 477 GLU A N 1
ATOM 3800 C CA . GLU A 1 477 ? 1.182 1.730 24.120 1.00 88.00 477 GLU A CA 1
ATOM 3801 C C . GLU A 1 477 ? 1.471 0.332 23.596 1.00 88.00 477 GLU A C 1
ATOM 3803 O O . GLU A 1 477 ? 1.710 -0.574 24.388 1.00 88.00 477 GLU A O 1
ATOM 3808 N N . LEU A 1 478 ? 1.450 0.157 22.273 1.00 92.50 478 LEU A N 1
ATOM 3809 C CA . LEU A 1 478 ? 1.780 -1.103 21.628 1.00 92.50 478 LEU A CA 1
ATOM 3810 C C . LEU A 1 478 ? 3.228 -1.513 21.961 1.00 92.50 478 LEU A C 1
ATOM 3812 O O . LEU A 1 478 ? 4.078 -0.652 22.226 1.00 92.50 478 LEU A O 1
ATOM 3816 N N . PRO A 1 479 ? 3.547 -2.815 21.952 1.00 91.19 479 PRO A N 1
ATOM 3817 C CA . PRO A 1 479 ? 4.904 -3.281 22.195 1.00 91.19 479 PRO A CA 1
ATOM 3818 C C . PRO A 1 479 ? 5.850 -2.823 21.075 1.00 91.19 479 PRO A C 1
ATOM 3820 O O . PRO A 1 479 ? 5.468 -2.730 19.910 1.00 91.19 479 PRO A O 1
ATOM 3823 N N . ASP A 1 480 ? 7.108 -2.555 21.430 1.00 87.88 480 ASP A N 1
ATOM 3824 C CA . ASP A 1 480 ? 8.150 -2.169 20.463 1.00 87.88 480 ASP A CA 1
ATOM 3825 C C . ASP A 1 480 ? 8.638 -3.350 19.606 1.00 87.88 480 ASP A C 1
ATOM 3827 O O . ASP A 1 480 ? 9.312 -3.153 18.595 1.00 87.88 480 ASP A O 1
ATOM 3831 N N . SER A 1 481 ? 8.304 -4.577 20.009 1.00 87.31 481 SER A N 1
ATOM 3832 C CA . SER A 1 481 ? 8.643 -5.822 19.322 1.00 87.31 481 SER A CA 1
ATOM 3833 C C . SER A 1 481 ? 7.391 -6.582 18.905 1.00 87.31 481 SER A C 1
ATOM 3835 O O . SER A 1 481 ? 6.382 -6.560 19.611 1.00 87.31 481 SER A O 1
ATOM 3837 N N . ASP A 1 482 ? 7.487 -7.313 17.799 1.00 84.44 482 ASP A N 1
ATOM 3838 C CA . ASP A 1 482 ? 6.396 -8.158 17.322 1.00 84.44 482 ASP A CA 1
ATOM 3839 C C . ASP A 1 482 ? 6.176 -9.342 18.280 1.00 84.44 482 ASP A C 1
ATOM 3841 O O . ASP A 1 482 ? 7.125 -9.988 18.732 1.00 84.44 482 ASP A O 1
ATOM 3845 N N . VAL A 1 483 ? 4.914 -9.598 18.617 1.00 84.75 483 VAL A N 1
ATOM 3846 C CA . VAL A 1 483 ? 4.475 -10.645 19.545 1.00 84.75 483 VAL A CA 1
ATOM 3847 C C . VAL A 1 483 ? 3.191 -11.271 19.011 1.00 84.75 483 VAL A C 1
ATOM 3849 O O . VAL A 1 483 ? 2.379 -10.579 18.407 1.00 84.75 483 VAL A O 1
ATOM 3852 N N . GLN A 1 484 ? 2.998 -12.571 19.247 1.00 88.19 484 GLN A N 1
ATOM 3853 C CA . GLN A 1 484 ? 1.808 -13.285 18.763 1.00 88.19 484 GLN A CA 1
ATOM 3854 C C . GLN A 1 484 ? 0.524 -12.832 19.455 1.00 88.19 484 GLN A C 1
ATOM 3856 O O . GLN A 1 484 ? -0.524 -12.768 18.832 1.00 88.19 484 GLN A O 1
ATOM 3861 N N . HIS A 1 485 ? 0.606 -12.531 20.747 1.00 93.38 485 HIS A N 1
ATOM 3862 C CA . HIS A 1 485 ? -0.522 -12.071 21.537 1.00 93.38 485 HIS A CA 1
ATOM 3863 C C . HIS A 1 485 ? -0.047 -11.009 22.515 1.00 93.38 485 HIS A C 1
ATOM 3865 O O . HIS A 1 485 ? 0.943 -11.200 23.229 1.00 93.38 485 HIS A O 1
ATOM 3871 N N . TRP A 1 486 ? -0.774 -9.902 22.582 1.00 95.06 486 TRP A N 1
ATOM 3872 C CA . TRP A 1 486 ? -0.498 -8.823 23.512 1.00 95.06 486 TRP A CA 1
ATOM 3873 C C . TRP A 1 486 ? -1.782 -8.201 24.034 1.00 95.06 486 TRP A C 1
ATOM 3875 O O . TRP A 1 486 ? -2.706 -7.915 23.279 1.00 95.06 486 TRP A O 1
ATOM 3885 N N . LYS A 1 487 ? -1.814 -7.933 25.340 1.00 96.19 487 LYS A N 1
ATOM 3886 C CA . LYS A 1 487 ? -2.900 -7.195 25.985 1.00 96.19 487 LYS A CA 1
ATOM 3887 C C . LYS A 1 487 ? -2.336 -5.945 26.641 1.00 96.19 487 LYS A C 1
ATOM 3889 O O . LYS A 1 487 ? -1.504 -6.056 27.540 1.00 96.19 487 LYS A O 1
ATOM 3894 N N . GLY A 1 488 ? -2.844 -4.784 26.248 1.00 94.19 488 GLY A N 1
ATOM 3895 C CA . GLY A 1 488 ? -2.493 -3.502 26.851 1.00 94.19 488 GLY A CA 1
ATOM 3896 C C . GLY A 1 488 ? -2.989 -3.362 28.285 1.00 94.19 488 GLY A C 1
ATOM 3897 O O . GLY A 1 488 ? -3.634 -4.257 28.836 1.00 94.19 488 GLY A O 1
ATOM 3898 N N . GLU A 1 489 ? -2.700 -2.233 28.913 1.00 95.00 489 GLU A N 1
ATOM 3899 C CA . GLU A 1 489 ? -3.278 -1.904 30.215 1.00 95.00 489 GLU A CA 1
ATOM 3900 C C . GLU A 1 489 ? -4.759 -1.529 30.080 1.00 95.00 489 GLU A C 1
ATOM 3902 O O . GLU A 1 489 ? -5.222 -1.093 29.024 1.00 95.00 489 GLU A O 1
ATOM 3907 N N . ILE A 1 490 ? -5.521 -1.731 31.156 1.00 95.31 490 ILE A N 1
ATOM 3908 C CA . ILE A 1 490 ? -6.912 -1.285 31.220 1.00 95.31 490 ILE A CA 1
ATOM 3909 C C . ILE A 1 490 ? -6.917 0.207 31.553 1.00 95.31 490 ILE A C 1
ATOM 3911 O O . ILE A 1 490 ? -6.311 0.631 32.537 1.00 95.31 490 ILE A O 1
ATOM 3915 N N . LYS A 1 491 ? -7.646 0.997 30.769 1.00 95.38 491 LYS A N 1
ATOM 3916 C CA . LYS A 1 491 ? -7.714 2.451 30.901 1.00 95.38 491 LYS A CA 1
ATOM 3917 C C . LYS A 1 491 ? -9.110 2.938 31.209 1.00 95.38 491 LYS A C 1
ATOM 3919 O O . LYS A 1 491 ? -10.076 2.445 30.641 1.00 95.38 491 LYS A O 1
ATOM 3924 N N . SER A 1 492 ? -9.212 3.955 32.060 1.00 95.38 492 SER A N 1
ATOM 3925 C CA . SER A 1 492 ? -10.490 4.612 32.333 1.00 95.38 492 SER A CA 1
ATOM 3926 C C . SER A 1 492 ? -10.959 5.417 31.119 1.00 95.38 492 SER A C 1
ATOM 3928 O O . SER A 1 492 ? -10.219 6.244 30.582 1.00 95.38 492 SER A O 1
ATOM 3930 N N . VAL A 1 493 ? -12.195 5.171 30.687 1.00 96.62 493 VAL A N 1
ATOM 3931 C CA . VAL A 1 493 ? -12.880 5.938 29.640 1.00 96.62 493 VAL A CA 1
ATOM 3932 C C . VAL A 1 493 ? -13.761 6.994 30.289 1.00 96.62 493 VAL A C 1
ATOM 3934 O O . VAL A 1 493 ? -13.638 8.173 29.954 1.00 96.62 493 VAL A O 1
ATOM 3937 N N . LEU A 1 494 ? -14.624 6.574 31.212 1.00 97.38 494 LEU A N 1
ATOM 3938 C CA . LEU A 1 494 ? -15.507 7.429 31.993 1.00 97.38 494 LEU A CA 1
ATOM 3939 C C . LEU A 1 494 ? -15.672 6.820 33.382 1.00 97.38 494 LEU A C 1
ATOM 3941 O O . LEU A 1 494 ? -15.838 5.613 33.515 1.00 97.38 494 LEU A O 1
ATOM 3945 N N . GLU A 1 495 ? -15.653 7.649 34.410 1.00 96.19 495 GLU A N 1
ATOM 3946 C CA . GLU A 1 495 ? -15.897 7.221 35.778 1.00 96.19 495 GLU A CA 1
ATOM 3947 C C . GLU A 1 495 ? -16.693 8.306 36.487 1.00 96.19 495 GLU A C 1
ATOM 3949 O O . GLU A 1 495 ? -16.428 9.495 36.304 1.00 96.19 495 GLU A O 1
ATOM 3954 N N . PHE A 1 496 ? -17.680 7.887 37.269 1.00 96.25 496 PHE A N 1
ATOM 3955 C CA . PHE A 1 496 ? -18.491 8.783 38.069 1.00 96.25 496 PHE A CA 1
ATOM 3956 C C . PHE A 1 496 ? -18.693 8.189 39.454 1.00 96.25 496 PHE A C 1
ATOM 3958 O O . PHE A 1 496 ? -18.833 6.977 39.625 1.00 96.25 496 PHE A O 1
ATOM 3965 N N . GLU A 1 497 ? -18.693 9.063 40.445 1.00 94.50 497 GLU A N 1
ATOM 3966 C CA . GLU A 1 497 ? -18.863 8.707 41.838 1.00 94.50 497 GLU A CA 1
ATOM 3967 C C . GLU A 1 497 ? -20.031 9.511 42.394 1.00 94.50 497 GLU A C 1
ATOM 3969 O O . GLU A 1 497 ? -20.060 10.734 42.263 1.00 94.50 497 GLU A O 1
ATOM 3974 N N . ASP A 1 498 ? -20.993 8.806 42.973 1.00 91.06 498 ASP A N 1
ATOM 3975 C CA . ASP A 1 498 ? -22.210 9.370 43.538 1.00 91.06 498 ASP A CA 1
ATOM 3976 C C . ASP A 1 498 ? -22.338 8.941 45.002 1.00 91.06 498 ASP A C 1
ATOM 3978 O O . ASP A 1 498 ? -21.839 7.885 45.408 1.00 91.06 498 ASP A O 1
ATOM 3982 N N . GLU A 1 499 ? -22.998 9.757 45.814 1.00 90.31 499 GLU A N 1
ATOM 3983 C CA . GLU A 1 499 ? -23.157 9.484 47.236 1.00 90.31 499 GLU A CA 1
ATOM 3984 C C . GLU A 1 499 ? -24.542 9.851 47.759 1.00 90.31 499 GLU A C 1
ATOM 3986 O O . GLU A 1 499 ? -25.130 10.887 47.460 1.00 90.31 499 GLU A O 1
ATOM 3991 N N . THR A 1 500 ? -25.046 8.982 48.623 1.00 85.12 500 THR A N 1
ATOM 3992 C CA . THR A 1 500 ? -26.179 9.247 49.499 1.00 85.12 500 THR A CA 1
ATOM 3993 C C . THR A 1 500 ? -25.672 9.437 50.925 1.00 85.12 500 THR A C 1
ATOM 3995 O O . THR A 1 500 ? -24.509 9.197 51.254 1.00 85.12 500 THR A O 1
ATOM 3998 N N . THR A 1 501 ? -26.576 9.785 51.839 1.00 83.19 501 THR A N 1
ATOM 3999 C CA . THR A 1 501 ? -26.252 9.877 53.270 1.00 83.19 501 THR A CA 1
ATOM 4000 C C . THR A 1 501 ? -25.707 8.566 53.861 1.00 83.19 501 THR A C 1
ATOM 4002 O O . THR A 1 501 ? -25.009 8.606 54.876 1.00 83.19 501 THR A O 1
ATOM 4005 N N . ASN A 1 502 ? -26.010 7.414 53.250 1.00 83.19 502 ASN A N 1
ATOM 4006 C CA . ASN A 1 502 ? -25.719 6.092 53.811 1.00 83.19 502 ASN A CA 1
ATOM 4007 C C . ASN A 1 502 ? -24.729 5.269 52.982 1.00 83.19 502 ASN A C 1
ATOM 4009 O O . ASN A 1 502 ? -24.090 4.373 53.528 1.00 83.19 502 ASN A O 1
ATOM 4013 N N . GLU A 1 503 ? -24.576 5.564 51.697 1.00 87.19 503 GLU A N 1
ATOM 4014 C CA . GLU A 1 503 ? -23.811 4.733 50.773 1.00 87.19 503 GLU A CA 1
ATOM 4015 C C . GLU A 1 503 ? -23.230 5.569 49.637 1.00 87.19 503 GLU A C 1
ATOM 4017 O O . GLU A 1 503 ? -23.841 6.544 49.199 1.00 87.19 503 GLU A O 1
ATOM 4022 N N . LYS A 1 504 ? -22.054 5.170 49.170 1.00 90.56 504 LYS A N 1
ATOM 4023 C CA . LYS A 1 504 ? -21.315 5.793 48.084 1.00 90.56 504 LYS A CA 1
ATOM 4024 C C . LYS A 1 504 ? -21.064 4.763 46.995 1.00 90.56 504 LYS A C 1
ATOM 4026 O O . LYS A 1 504 ? -20.546 3.691 47.295 1.00 90.56 504 LYS A O 1
ATOM 4031 N N . ILE A 1 505 ? -21.383 5.097 45.751 1.00 91.69 505 ILE A N 1
ATOM 4032 C CA . ILE A 1 505 ? -21.168 4.224 44.600 1.00 91.69 505 ILE A CA 1
ATOM 4033 C C . ILE A 1 505 ? -20.222 4.876 43.601 1.00 91.69 505 ILE A C 1
ATOM 4035 O O . ILE A 1 505 ? -20.394 6.025 43.203 1.00 91.69 505 ILE A O 1
ATOM 4039 N N . LYS A 1 506 ? -19.231 4.111 43.158 1.00 95.38 506 LYS A N 1
ATOM 4040 C CA . LYS A 1 506 ? -18.351 4.475 42.053 1.00 95.38 506 LYS A CA 1
ATOM 4041 C C . LYS A 1 506 ? -18.668 3.569 40.876 1.00 95.38 506 LYS A C 1
ATOM 4043 O O . LYS A 1 506 ? -18.541 2.360 41.012 1.00 95.38 506 LYS A O 1
ATOM 4048 N N . THR A 1 507 ? -19.080 4.134 39.747 1.00 96.25 507 THR A N 1
ATOM 4049 C CA . THR A 1 507 ? -19.355 3.396 38.504 1.00 96.25 507 THR A CA 1
ATOM 4050 C C . THR A 1 507 ? -18.354 3.820 37.441 1.00 96.25 507 THR A C 1
ATOM 4052 O O . THR A 1 507 ? -18.048 5.007 37.310 1.00 96.25 507 THR A O 1
ATOM 4055 N N . TRP A 1 508 ? -17.845 2.872 36.661 1.00 97.25 508 TRP A N 1
ATOM 4056 C CA . TRP A 1 508 ? -16.841 3.151 35.641 1.00 97.25 508 TRP A CA 1
ATOM 4057 C C . TRP A 1 508 ? -17.067 2.374 34.351 1.00 97.25 508 TRP A C 1
ATOM 4059 O O . TRP A 1 508 ? -17.657 1.294 34.310 1.00 97.25 508 TRP A O 1
ATOM 4069 N N . VAL A 1 509 ? -16.504 2.938 33.291 1.00 97.88 509 VAL A N 1
ATOM 4070 C CA . VAL A 1 509 ? -16.337 2.350 31.970 1.00 97.88 509 VAL A CA 1
ATOM 4071 C C . VAL A 1 509 ? -14.862 2.453 31.623 1.00 97.88 509 VAL A C 1
ATOM 4073 O O . VAL A 1 509 ? -14.260 3.527 31.694 1.00 97.88 509 VAL A O 1
ATOM 4076 N N . LYS A 1 510 ? -14.268 1.325 31.255 1.00 97.62 510 LYS A N 1
ATOM 4077 C CA . LYS A 1 510 ? -12.854 1.183 30.928 1.00 97.62 510 LYS A CA 1
ATOM 4078 C C . LYS A 1 510 ? -12.690 0.540 29.551 1.00 97.62 510 LYS A C 1
ATOM 4080 O O . LYS A 1 510 ? -13.593 -0.132 29.056 1.00 97.62 510 LYS A O 1
ATOM 4085 N N . SER A 1 511 ? -11.529 0.725 28.939 1.00 97.62 511 SER A N 1
ATOM 4086 C CA . SER A 1 511 ? -11.162 0.106 27.667 1.00 97.62 511 SER A CA 1
ATOM 4087 C C . SER A 1 511 ? -9.805 -0.579 27.752 1.00 97.62 511 SER A C 1
ATOM 4089 O O . SER A 1 511 ? -8.970 -0.252 28.597 1.00 97.62 511 SER A O 1
ATOM 4091 N N . ARG A 1 512 ? -9.585 -1.544 26.862 1.00 96.38 512 ARG A N 1
ATOM 4092 C CA . ARG A 1 512 ? -8.314 -2.247 26.705 1.00 96.38 512 ARG A CA 1
ATOM 4093 C C . ARG A 1 512 ? -8.078 -2.571 25.236 1.00 96.38 512 ARG A C 1
ATOM 4095 O O . ARG A 1 512 ? -8.994 -3.024 24.554 1.00 96.38 512 ARG A O 1
ATOM 4102 N N . ILE A 1 513 ? -6.846 -2.373 24.778 1.00 96.69 513 ILE A N 1
ATOM 4103 C CA . ILE A 1 513 ? -6.385 -2.842 23.468 1.00 96.69 513 ILE A CA 1
ATOM 4104 C C . ILE A 1 513 ? -5.838 -4.261 23.616 1.00 96.69 513 ILE A C 1
ATOM 4106 O O . ILE A 1 513 ? -5.064 -4.540 24.534 1.00 96.69 513 ILE A O 1
ATOM 4110 N N . ILE A 1 514 ? -6.205 -5.142 22.697 1.00 96.19 514 ILE A N 1
ATOM 4111 C CA . ILE A 1 514 ? -5.624 -6.470 22.529 1.00 96.19 514 ILE A CA 1
ATOM 4112 C C . ILE A 1 514 ? -5.171 -6.576 21.070 1.00 96.19 514 ILE A C 1
ATOM 4114 O O . ILE A 1 514 ? -5.911 -6.178 20.174 1.00 96.19 514 ILE A O 1
ATOM 4118 N N . ILE A 1 515 ? -3.951 -7.055 20.841 1.00 94.56 515 ILE A N 1
ATOM 4119 C CA . ILE A 1 515 ? -3.430 -7.354 19.505 1.00 94.56 515 ILE A CA 1
ATOM 4120 C C . ILE A 1 515 ? -3.113 -8.841 19.440 1.00 94.56 515 ILE A C 1
ATOM 4122 O O . ILE A 1 515 ? -2.417 -9.368 20.311 1.00 94.56 515 ILE A O 1
ATOM 4126 N N . ASP A 1 516 ? -3.586 -9.473 18.379 1.00 93.56 516 ASP A N 1
ATOM 4127 C CA . ASP A 1 516 ? -3.352 -10.870 18.057 1.00 93.56 516 ASP A CA 1
ATOM 4128 C C . ASP A 1 516 ? -2.759 -10.977 16.657 1.00 93.56 516 ASP A C 1
ATOM 4130 O O . ASP A 1 516 ? -3.238 -10.329 15.731 1.00 93.56 516 ASP A O 1
ATOM 4134 N N . GLN A 1 517 ? -1.722 -11.793 16.497 1.00 87.12 517 GLN A N 1
ATOM 4135 C CA . GLN A 1 517 ? -1.223 -12.203 15.193 1.00 87.12 517 GLN A CA 1
ATOM 4136 C C . GLN A 1 517 ? -1.689 -13.627 14.917 1.00 87.12 517 GLN A C 1
ATOM 4138 O O . GLN A 1 517 ? -1.385 -14.546 15.684 1.00 87.12 517 GLN A O 1
ATOM 4143 N N . ASP A 1 518 ? -2.429 -13.812 13.831 1.00 81.69 518 ASP A N 1
ATOM 4144 C CA . ASP A 1 518 ? -2.912 -15.132 13.451 1.00 81.69 518 ASP A CA 1
ATOM 4145 C C . ASP A 1 518 ? -1.817 -15.991 12.787 1.00 81.69 518 ASP A C 1
ATOM 4147 O O . ASP A 1 518 ? -0.659 -15.595 12.631 1.00 81.69 518 ASP A O 1
ATOM 4151 N N . PHE A 1 519 ? -2.180 -17.215 12.400 1.00 77.06 519 PHE A N 1
ATOM 4152 C CA . PHE A 1 519 ? -1.252 -18.156 11.769 1.00 77.06 519 PHE A CA 1
ATOM 4153 C C . PHE A 1 519 ? -0.824 -17.748 10.348 1.00 77.06 519 PHE A C 1
ATOM 4155 O O . PHE A 1 519 ? 0.170 -18.278 9.850 1.00 77.06 519 PHE A O 1
ATOM 4162 N N . LEU A 1 520 ? -1.563 -16.844 9.695 1.00 72.44 520 LEU A N 1
ATOM 4163 C CA . LEU A 1 520 ? -1.219 -16.258 8.396 1.00 72.44 520 LEU A CA 1
ATOM 4164 C C . LEU A 1 520 ? -0.320 -15.022 8.547 1.00 72.44 520 LEU A C 1
ATOM 4166 O O . LEU A 1 520 ? 0.239 -14.545 7.558 1.00 72.44 520 LEU A O 1
ATOM 4170 N N . GLY A 1 521 ? -0.126 -14.551 9.780 1.00 75.06 521 GLY A N 1
ATOM 4171 C CA . GLY A 1 521 ? 0.656 -13.366 10.098 1.00 75.06 521 GLY A CA 1
ATOM 4172 C C . GLY A 1 521 ? -0.168 -12.081 10.125 1.00 75.06 521 GLY A C 1
ATOM 4173 O O . GLY A 1 521 ? 0.425 -11.014 10.304 1.00 75.06 521 GLY A O 1
ATOM 4174 N N . ASP A 1 522 ? -1.493 -12.160 9.983 1.00 84.06 522 ASP A N 1
ATOM 4175 C CA . ASP A 1 522 ? -2.377 -10.999 10.013 1.00 84.06 522 ASP A CA 1
ATOM 4176 C C . ASP A 1 522 ? -2.562 -10.495 11.444 1.00 84.06 522 ASP A C 1
ATOM 4178 O O . ASP A 1 522 ? -2.732 -11.265 12.392 1.00 84.06 522 ASP A O 1
ATOM 4182 N N . LEU A 1 523 ? -2.520 -9.172 11.592 1.00 90.81 523 LEU A N 1
ATOM 4183 C CA . LEU A 1 523 ? -2.712 -8.477 12.854 1.00 90.81 523 LEU A CA 1
ATOM 4184 C C . LEU A 1 523 ? -4.182 -8.133 13.050 1.00 90.81 523 LEU A C 1
ATOM 4186 O O . LEU A 1 523 ? -4.739 -7.306 12.328 1.00 90.81 523 LEU A O 1
ATOM 4190 N N . ASN A 1 524 ? -4.769 -8.685 14.101 1.00 93.88 524 ASN A N 1
ATOM 4191 C CA . ASN A 1 524 ? -6.109 -8.372 14.562 1.00 93.88 524 ASN A CA 1
ATOM 4192 C C . ASN A 1 524 ? -6.035 -7.474 15.800 1.00 93.88 524 ASN A C 1
ATOM 4194 O O . ASN A 1 524 ? -5.334 -7.762 16.771 1.00 93.88 524 ASN A O 1
ATOM 4198 N N . LEU A 1 525 ? -6.761 -6.362 15.757 1.00 95.50 525 LEU A N 1
ATOM 4199 C CA . LEU A 1 525 ? -6.975 -5.444 16.863 1.00 95.50 525 LEU A CA 1
ATOM 4200 C C . LEU A 1 525 ? -8.329 -5.723 17.489 1.00 95.50 525 LEU A C 1
ATOM 4202 O O . LEU A 1 525 ? -9.354 -5.561 16.839 1.00 95.50 525 LEU A O 1
ATOM 4206 N N . THR A 1 526 ? -8.328 -6.033 18.779 1.00 96.94 526 THR A N 1
ATOM 4207 C CA . THR A 1 526 ? -9.538 -6.083 19.591 1.00 96.94 526 THR A CA 1
ATOM 4208 C C . THR A 1 526 ? -9.574 -4.915 20.574 1.00 96.94 526 THR A C 1
ATOM 4210 O O . THR A 1 526 ? -8.679 -4.745 21.404 1.00 96.94 526 THR A O 1
ATOM 4213 N N . ILE A 1 527 ? -10.638 -4.116 20.516 1.00 97.25 527 ILE A N 1
ATOM 4214 C CA . ILE A 1 527 ? -10.969 -3.111 21.530 1.00 97.25 527 ILE A CA 1
ATOM 4215 C C . ILE A 1 527 ? -11.999 -3.726 22.470 1.00 97.25 527 ILE A C 1
ATOM 4217 O O . ILE A 1 527 ? -13.156 -3.925 22.100 1.00 97.25 527 ILE A O 1
ATOM 4221 N N . GLN A 1 528 ? -11.580 -4.015 23.698 1.00 97.69 528 GLN A N 1
ATOM 4222 C CA . GLN A 1 528 ? -12.442 -4.557 24.743 1.00 97.69 528 GLN A CA 1
ATOM 4223 C C . GLN A 1 528 ? -12.969 -3.422 25.625 1.00 97.69 528 GLN A C 1
ATOM 4225 O O . GLN A 1 528 ? -12.181 -2.634 26.154 1.00 97.69 528 GLN A O 1
ATOM 4230 N N . ILE A 1 529 ? -14.290 -3.359 25.812 1.00 98.00 529 ILE A N 1
ATOM 4231 C CA . ILE A 1 529 ? -14.951 -2.424 26.730 1.00 98.00 529 ILE A CA 1
ATOM 4232 C C . ILE A 1 529 ? -15.398 -3.175 27.983 1.00 98.00 529 ILE A C 1
ATOM 4234 O O . ILE A 1 529 ? -16.080 -4.201 27.913 1.00 98.00 529 ILE A O 1
ATOM 4238 N N . LEU A 1 530 ? -15.000 -2.644 29.135 1.00 97.25 530 LEU A N 1
ATOM 4239 C CA . LEU A 1 530 ? -15.271 -3.189 30.460 1.00 97.25 530 LEU A CA 1
ATOM 4240 C C . LEU A 1 530 ? -16.081 -2.174 31.265 1.00 97.25 530 LEU A C 1
ATOM 4242 O O . LEU A 1 530 ? -15.855 -0.968 31.156 1.00 97.25 530 LEU A O 1
ATOM 4246 N N . VAL A 1 531 ? -16.997 -2.651 32.096 1.00 97.31 531 VAL A N 1
ATOM 4247 C CA . VAL A 1 531 ? -17.790 -1.818 33.003 1.00 97.31 531 VAL A CA 1
ATOM 4248 C C . VAL A 1 531 ? -17.804 -2.429 34.388 1.00 97.31 531 VAL A C 1
ATOM 4250 O O . VAL A 1 531 ? -17.668 -3.639 34.534 1.00 97.31 531 VAL A O 1
ATOM 4253 N N . GLY A 1 532 ? -17.986 -1.607 35.405 1.00 95.75 532 GLY A N 1
ATOM 4254 C CA . GLY A 1 532 ? -18.110 -2.095 36.767 1.00 95.75 532 GLY A CA 1
ATOM 4255 C C . GLY A 1 532 ? -18.620 -1.013 37.694 1.00 95.75 532 GLY A C 1
ATOM 4256 O O . GLY A 1 532 ? -18.678 0.166 37.327 1.00 95.75 532 GLY A O 1
ATOM 4257 N N . ALA A 1 533 ? -18.995 -1.428 38.896 1.00 95.19 533 ALA A N 1
ATOM 4258 C CA . ALA A 1 533 ? -19.248 -0.498 39.976 1.00 95.19 533 ALA A CA 1
ATOM 4259 C C . ALA A 1 533 ? -18.872 -1.099 41.331 1.00 95.19 533 ALA A C 1
ATOM 4261 O O . ALA A 1 533 ? -18.925 -2.313 41.546 1.00 95.19 533 ALA A O 1
ATOM 4262 N N . GLU A 1 534 ? -18.503 -0.226 42.258 1.00 94.25 534 GLU A N 1
ATOM 4263 C CA . GLU A 1 534 ? -18.198 -0.558 43.643 1.00 94.25 534 GLU A CA 1
ATOM 4264 C C . GLU A 1 534 ? -19.054 0.316 44.554 1.00 94.25 534 GLU A C 1
ATOM 4266 O O . GLU A 1 534 ? -19.011 1.545 44.457 1.00 94.25 534 GLU A O 1
ATOM 4271 N N . SER A 1 535 ? -19.796 -0.323 45.456 1.00 89.81 535 SER A N 1
ATOM 4272 C CA . SER A 1 535 ? -20.563 0.370 46.483 1.00 89.81 535 SER A CA 1
ATOM 4273 C C . SER A 1 535 ? -19.910 0.227 47.859 1.00 89.81 535 SER A C 1
ATOM 4275 O O . SER A 1 535 ? -19.470 -0.858 48.249 1.00 89.81 535 SER A O 1
ATOM 4277 N N . LYS A 1 536 ? -19.830 1.332 48.603 1.00 87.50 536 LYS A N 1
ATOM 4278 C CA . LYS A 1 536 ? -19.253 1.425 49.950 1.00 87.50 536 LYS A CA 1
ATOM 4279 C C . LYS A 1 536 ? -20.259 2.053 50.903 1.00 87.50 536 LYS A C 1
ATOM 4281 O O . LYS A 1 536 ? -20.708 3.178 50.700 1.00 87.50 536 LYS A O 1
ATOM 4286 N N . GLN A 1 537 ? -20.576 1.346 51.985 1.00 83.19 537 GLN A N 1
ATOM 4287 C CA . GLN A 1 537 ? -21.441 1.872 53.038 1.00 83.19 537 GLN A CA 1
ATOM 4288 C C . GLN A 1 537 ? -20.707 2.927 53.876 1.00 83.19 537 GLN A C 1
ATOM 4290 O O . GLN A 1 537 ? -19.603 2.693 54.367 1.00 83.19 537 GLN A O 1
ATOM 4295 N N . ASN A 1 538 ? -21.359 4.069 54.091 1.00 72.12 538 ASN A N 1
ATOM 4296 C CA . ASN A 1 538 ? -20.862 5.158 54.934 1.00 72.12 538 ASN A CA 1
ATOM 4297 C C . ASN A 1 538 ? -21.162 4.917 56.429 1.00 72.12 538 ASN A C 1
ATOM 4299 O O . ASN A 1 538 ? -20.534 5.531 57.293 1.00 72.12 538 ASN A O 1
ATOM 4303 N N . LYS A 1 539 ? -22.125 4.037 56.751 1.00 69.50 539 LYS A N 1
ATOM 4304 C CA . LYS A 1 539 ? -22.526 3.655 58.118 1.00 69.50 539 LYS A CA 1
ATOM 4305 C C . LYS A 1 539 ? -22.871 2.163 58.188 1.00 69.50 539 LYS A C 1
ATOM 4307 O O . LYS A 1 539 ? -23.430 1.621 57.243 1.00 69.50 539 LYS A O 1
ATOM 4312 N N . THR A 1 540 ? -22.597 1.520 59.324 1.00 58.34 540 THR A N 1
ATOM 4313 C CA . THR A 1 540 ? -23.023 0.147 59.649 1.00 58.34 540 THR A CA 1
ATOM 4314 C C . THR A 1 540 ? -24.538 0.102 59.881 1.00 58.34 540 THR A C 1
ATOM 4316 O O . THR A 1 540 ? -25.011 0.224 61.009 1.00 58.34 540 THR A O 1
ATOM 4319 N N . GLN A 1 541 ? -25.323 -0.027 58.813 1.00 55.44 541 GLN A N 1
ATOM 4320 C CA . GLN A 1 541 ? -26.752 -0.345 58.883 1.00 55.44 541 GLN A CA 1
ATOM 4321 C C . GLN A 1 541 ? -27.037 -1.554 57.986 1.00 55.44 541 GLN A C 1
ATOM 4323 O O . GLN A 1 541 ? -26.642 -1.569 56.824 1.00 55.44 541 GLN A O 1
ATOM 4328 N N . GLU A 1 542 ? -27.700 -2.569 58.545 1.00 53.19 542 GLU A N 1
ATOM 4329 C CA . GLU A 1 542 ? -27.842 -3.899 57.930 1.00 53.19 542 GLU A CA 1
ATOM 4330 C C . GLU A 1 542 ? -28.967 -4.018 56.877 1.00 53.19 542 GLU A C 1
ATOM 4332 O O . GLU A 1 542 ? -29.014 -5.038 56.208 1.00 53.19 542 GLU A O 1
ATOM 4337 N N . ASP A 1 543 ? -29.808 -2.996 56.644 1.00 54.38 543 ASP A N 1
ATOM 4338 C CA . ASP A 1 543 ? -31.064 -3.174 55.874 1.00 54.38 543 ASP A CA 1
ATOM 4339 C C . ASP A 1 543 ? -31.418 -2.066 54.845 1.00 54.38 543 ASP A C 1
ATOM 4341 O O . ASP A 1 543 ? -32.585 -1.891 54.487 1.00 54.38 543 ASP A O 1
ATOM 4345 N N . SER A 1 544 ? -30.460 -1.286 54.326 1.00 59.81 544 SER A N 1
ATOM 4346 C CA . SER A 1 544 ? -30.756 -0.349 53.219 1.00 59.81 544 SER A CA 1
ATOM 4347 C C . SER A 1 544 ? -30.624 -1.018 51.846 1.00 59.81 544 SER A C 1
ATOM 4349 O O . SER A 1 544 ? -29.663 -1.749 51.613 1.00 59.81 544 SER A O 1
ATOM 4351 N N . GLN A 1 545 ? -31.551 -0.727 50.917 1.00 66.81 545 GLN A N 1
ATOM 4352 C CA . GLN A 1 545 ? -31.380 -1.035 49.488 1.00 66.81 545 GLN A CA 1
ATOM 4353 C C . GLN A 1 545 ? -30.004 -0.548 49.025 1.00 66.81 545 GLN A C 1
ATOM 4355 O O . GLN A 1 545 ? -29.695 0.631 49.202 1.00 66.81 545 GLN A O 1
ATOM 4360 N N . ARG A 1 546 ? -29.200 -1.455 48.461 1.00 76.19 546 ARG A N 1
ATOM 4361 C CA . ARG A 1 546 ? -27.881 -1.119 47.929 1.00 76.19 546 ARG A CA 1
ATOM 4362 C C . ARG A 1 546 ? -27.992 -0.346 46.626 1.00 76.19 546 ARG A C 1
ATOM 4364 O O . ARG A 1 546 ? -28.823 -0.661 45.772 1.00 76.19 546 ARG A O 1
ATOM 4371 N N . LEU A 1 547 ? -27.135 0.657 46.483 1.00 83.81 547 LEU A N 1
ATOM 4372 C CA . LEU A 1 547 ? -26.922 1.349 45.223 1.00 83.81 547 LEU A CA 1
ATOM 4373 C C . LEU A 1 547 ? -26.270 0.404 44.216 1.00 83.81 547 LEU A C 1
ATOM 4375 O O . LEU A 1 547 ? -25.230 -0.189 44.489 1.00 83.81 547 LEU A O 1
ATOM 4379 N N . THR A 1 548 ? -26.843 0.342 43.018 1.00 87.75 548 THR A N 1
ATOM 4380 C CA . THR A 1 548 ? -26.282 -0.427 41.907 1.00 87.75 548 THR A CA 1
ATOM 4381 C C . THR A 1 548 ? -26.034 0.465 40.702 1.00 87.75 548 THR A C 1
ATOM 4383 O O . THR A 1 548 ? -26.876 1.299 40.361 1.00 87.75 548 THR A O 1
ATOM 4386 N N . GLY A 1 549 ? -24.910 0.265 40.026 1.00 88.56 549 GLY A N 1
ATOM 4387 C CA . GLY A 1 549 ? -24.529 1.020 38.845 1.00 88.56 549 GLY A CA 1
ATOM 4388 C C . GLY A 1 549 ? -25.362 0.633 37.627 1.00 88.56 549 GLY A C 1
ATOM 4389 O O . GLY A 1 549 ? -25.748 -0.528 37.444 1.00 88.56 549 GLY A O 1
ATOM 4390 N N . LYS A 1 550 ? -25.607 1.621 36.768 1.00 94.56 550 LYS A N 1
ATOM 4391 C CA . LYS A 1 550 ? -26.228 1.438 35.460 1.00 94.56 550 LYS A CA 1
ATOM 4392 C C . LYS A 1 550 ? -25.447 2.204 34.401 1.00 94.56 550 LYS A C 1
ATOM 4394 O O . LYS A 1 550 ? -25.129 3.381 34.585 1.00 94.56 550 LYS A O 1
ATOM 4399 N N . VAL A 1 551 ? -25.183 1.538 33.281 1.00 96.44 551 VAL A N 1
ATOM 4400 C CA . VAL A 1 551 ? -24.453 2.104 32.147 1.00 96.44 551 VAL A CA 1
ATOM 4401 C C . VAL A 1 551 ? -25.111 1.746 30.820 1.00 96.44 551 VAL A C 1
ATOM 4403 O O . VAL A 1 551 ? -25.537 0.611 30.613 1.00 96.44 551 VAL A O 1
ATOM 4406 N N . ASN A 1 552 ? -25.135 2.712 29.904 1.00 97.56 552 ASN A N 1
ATOM 4407 C CA . ASN A 1 552 ? -25.483 2.500 28.503 1.00 97.56 552 ASN A CA 1
ATOM 4408 C C . ASN A 1 552 ? -24.259 2.759 27.634 1.00 97.56 552 ASN A C 1
ATOM 4410 O O . ASN A 1 552 ? -23.574 3.770 27.793 1.00 97.56 552 ASN A O 1
ATOM 4414 N N . LEU A 1 553 ? -24.015 1.861 26.689 1.00 97.62 553 LEU A N 1
ATOM 4415 C CA . LEU A 1 553 ? -22.888 1.915 25.776 1.00 97.62 553 LEU A CA 1
ATOM 4416 C C . LEU A 1 553 ? -23.358 1.745 24.335 1.00 97.62 553 LEU A C 1
ATOM 4418 O O . LEU A 1 553 ? -24.245 0.944 24.041 1.00 97.62 553 LEU A O 1
ATOM 4422 N N . ASN A 1 554 ? -22.707 2.463 23.431 1.00 97.94 554 ASN A N 1
ATOM 4423 C CA . ASN A 1 554 ? -22.864 2.333 21.993 1.00 97.94 554 ASN A CA 1
ATOM 4424 C C . ASN A 1 554 ? -21.476 2.412 21.349 1.00 97.94 554 ASN A C 1
ATOM 4426 O O . ASN A 1 554 ? -20.780 3.407 21.532 1.00 97.94 554 ASN A O 1
ATOM 4430 N N . SER A 1 555 ? -21.065 1.383 20.609 1.00 96.75 555 SER A N 1
ATOM 4431 C CA . SER A 1 555 ? -19.774 1.378 19.908 1.00 96.75 555 SER A CA 1
ATOM 4432 C C . SER A 1 555 ? -19.687 2.395 18.770 1.00 96.75 555 SER A C 1
ATOM 4434 O O . SER A 1 555 ? -18.585 2.784 18.396 1.00 96.75 555 SER A O 1
ATOM 4436 N N . GLY A 1 556 ? -20.830 2.788 18.199 1.00 96.56 556 GLY A N 1
ATOM 4437 C CA . GLY A 1 556 ? -20.881 3.424 16.886 1.00 96.56 556 GLY A CA 1
ATOM 4438 C C . GLY A 1 556 ? -20.718 2.423 15.737 1.00 96.56 556 GLY A C 1
ATOM 4439 O O . GLY A 1 556 ? -20.629 1.213 15.969 1.00 96.56 556 GLY A O 1
ATOM 4440 N N . LYS A 1 557 ? -20.713 2.933 14.501 1.00 97.00 557 LYS A N 1
ATOM 4441 C CA . LYS A 1 557 ? -20.623 2.142 13.258 1.00 97.00 557 LYS A CA 1
ATOM 4442 C C . LYS A 1 557 ? -19.298 2.290 12.522 1.00 97.00 557 LYS A C 1
ATOM 4444 O O . LYS A 1 557 ? -19.089 1.604 11.526 1.00 97.00 557 LYS A O 1
ATOM 4449 N N . ILE A 1 558 ? -18.429 3.189 12.973 1.00 96.38 558 ILE A N 1
ATOM 4450 C CA . ILE A 1 558 ? -17.185 3.528 12.282 1.00 96.38 558 ILE A CA 1
ATOM 4451 C C . ILE A 1 558 ? -16.007 3.279 13.214 1.00 96.38 558 ILE A C 1
ATOM 4453 O O . ILE A 1 558 ? -15.989 3.758 14.350 1.00 96.38 558 ILE A O 1
ATOM 4457 N N . PHE A 1 559 ? -15.012 2.563 12.700 1.00 96.56 559 PHE A N 1
ATOM 4458 C CA . PHE A 1 559 ? -13.668 2.505 13.248 1.00 96.56 559 PHE A CA 1
ATOM 4459 C C . PHE A 1 559 ? -12.730 3.311 12.358 1.00 96.56 559 PHE A C 1
ATOM 4461 O O . PHE A 1 559 ? -12.794 3.218 11.133 1.00 96.56 559 PHE A O 1
ATOM 4468 N N . LYS A 1 560 ? -11.854 4.098 12.975 1.00 95.06 560 LYS A N 1
ATOM 4469 C CA . LYS A 1 560 ? -10.915 4.966 12.277 1.00 95.06 560 LYS A CA 1
ATOM 4470 C C . LYS A 1 560 ? -9.491 4.726 12.750 1.00 95.06 560 LYS A C 1
ATOM 4472 O O . LYS A 1 560 ? -9.227 4.609 13.944 1.00 95.06 560 LYS A O 1
ATOM 4477 N N . VAL A 1 561 ? -8.566 4.704 11.802 1.00 93.25 561 VAL A N 1
ATOM 4478 C CA . VAL A 1 561 ? -7.127 4.623 12.049 1.00 93.25 561 VAL A CA 1
ATOM 4479 C C . VAL A 1 561 ? -6.473 5.894 11.551 1.00 93.25 561 VAL A C 1
ATOM 4481 O O . VAL A 1 561 ? -6.702 6.291 10.410 1.00 93.25 561 VAL A O 1
ATOM 4484 N N . ASN A 1 562 ? -5.642 6.514 12.388 1.00 90.31 562 ASN A N 1
ATOM 4485 C CA . ASN A 1 562 ? -4.945 7.753 12.055 1.00 90.31 562 ASN A CA 1
ATOM 4486 C C . ASN A 1 562 ? -3.435 7.546 11.970 1.00 90.31 562 ASN A C 1
ATOM 4488 O O . ASN A 1 562 ? -2.839 6.838 12.785 1.00 90.31 562 ASN A O 1
ATOM 4492 N N . ARG A 1 563 ? -2.821 8.215 10.998 1.00 85.50 563 ARG A N 1
ATOM 4493 C CA . ARG A 1 563 ? -1.380 8.236 10.740 1.00 85.50 563 ARG A CA 1
ATOM 4494 C C . ARG A 1 563 ? -0.750 9.555 11.200 1.00 85.50 563 ARG A C 1
ATOM 4496 O O . ARG A 1 563 ? -1.444 10.568 11.282 1.00 85.50 563 ARG A O 1
ATOM 4503 N N . ASN A 1 564 ? 0.551 9.492 11.505 1.00 68.38 564 ASN A N 1
ATOM 4504 C CA . ASN A 1 564 ? 1.401 10.648 11.830 1.00 68.38 564 ASN A CA 1
ATOM 4505 C C . ASN A 1 564 ? 1.426 11.706 10.719 1.00 68.38 564 ASN A C 1
ATOM 4507 O O . ASN A 1 564 ? 1.448 11.315 9.527 1.00 68.38 564 ASN A O 1
#

Foldseek 3Di:
DDDDDDDDDDDDDDDDDDDDDDDDPDDDDDDDDDDDDDDDDDDDDDDDPPPPDDPDDAQAQLVLVLLVVQCVVVVQAPDDSVNSSVVQCVQQVPPGHRDCVVRQVVNQCVSCVSRVHPQFKHKDWDFLVLCVDPVSLVLLLVLVQCLCVVVQWWKWKDWPGFIWIFRHADPVVCWTFIQGSNVVRDTDTHHSNRVSVVNDDPPDRIIIMMITTPVSCVSVVPPVPPLLQQALAAQPDQQLQVLRLVQRQVVSVVDHDDSVVSQVVQCVQQVPDPPDRHHDDDFFSVVVVVVVSHVAAKGKDWCFAQQQQFQVLLVLVLQLQVVLLVVSKWKWKDFRRHIWTWRDWAADPVQSQQIKTWTHGNNRSDIDIDGNVVVSVSNNGGIMMMTHDVSNVSRDHDQKDKDWWDKDKFKDWQFADPDWDWGDKTKDFSCNGRVDLWLLSLLVWWFWKKLQAKKKWKAAPVRDIDIDGMDIGGSPQTDNGGDQKDKGDKAWPDWDWYDDPWKIKIKTKIWIWIWHQDPVSIIMIMIIIIIHMYMDTPDPDDDDDTDGIIMIIISHTMMMIGTD

pLDDT: mean 77.12, std 20.9, range [22.83, 98.0]

Secondary structure (DSSP, 8-state):
----------PPPP----------------------------------------S--TTS-HHHHHHHHHHHHTT-----HHHHHHHHHHHH--SSS---TTTHHHHHHHHHHTTTSTT-EEEEEEEGGGGGSHHHHHHHHHHHHHHHHHH---EEEE-SS-EEEEEEEETTTTEEEEEETTTTTEEEEEEHHHHHHHHS-TTS-PEEEEEEETTHHHHTTS-------------SSTT-HHHHHHHHHHHHTT----HHHHHHHHHHHHT--TTSSS----STHHHHHHHHHSSS-EEEEEEETT-SSSHHHHHHHHHHHHHHHHTT--EEEE-SS-EEEEEEEE--SS-GGG-EEEEEETTTTEEEEEEHHHHTTGGGS-EEEEEEHHHHTT----SEEEEE----EEEEEEE-SS--EEEEEEEEEHHHHH----HHHHHHHEEEEEEEEEEEEEE-TTS-EEEEEEEEEEGGGS-SS--SEEE---EEEEEEEEE-SSEEEEEEEEEEEEEEE-TT-PEEEEEEEEEEEEEEESS--S-PPPP-EEEEEE--SEEEEEE-

Organism: NCBI:txid74700

Sequence (564 aa):
MTKLLLLLSTTLVPIQVSPLLVTNFQNKNVTTNAFKENNASKPQTLEKLEMTVSARFYSDGQLAASLYDLFIHNDISNLEQKEIHQKLQSLTRVNVGVDLLDHEKEVEEWINEQTNKDDYFKIRNFEGKYLDDFTYREVFIKALSNSINEQKQPIILQSKGDCFLILGYDSETQEFFVGDSDKNGSKEWMEGVELLERLKFESEVAPIFIIAAKDTLKILGSEPREVGKVGLVKQELSYYHLPAAMKSLLAAHGLDYSQNDLYKELRKITGTPGNTEGIIIKDQEVSDYINKLTSADFGTFNLGQGFGIMKDETVAFNKSIQDSLKKNHPLILTNQTNSF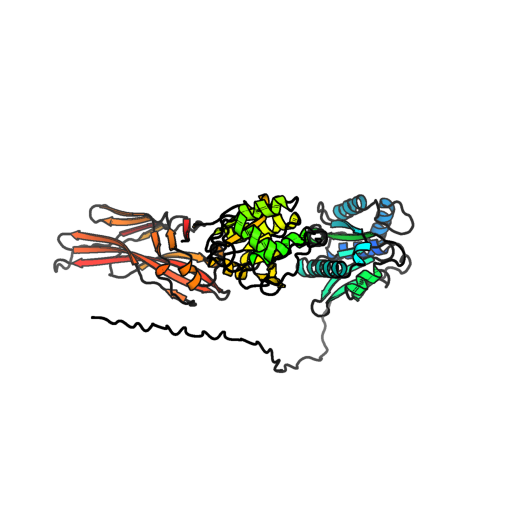VISEIEINEKNPWLSTITGMNPEKGKMVEVTCQRLTWFNRENTYLIGEKSAIENNVSVKSSEVAIDQKIVEMNNLEDGLDVKAFEIEINLTELTSVQNISRIKQNLVSFELPEFSTQIFKIDGNLETKTGLVLSTNELPDSDVQHWKGEIKSVLEFEDETTNEKIKTWVKSRIIIDQDFLGDLNLTIQILVGAESKQNKTQEDSQRLTGKVNLNSGKIFKVNRN

Radius of gyration: 34.54 Å; chains: 1; bounding box: 83×94×110 Å